Protein 3BUS (pdb70)

Secondary structure (DSSP, 8-state):
--GGG--------SS----HHHHHHHHHH---SS---TT-EEEEES-TTSHHHHHHHHHS--EEEEEES-HHHHHHHHHHHHHTT-TTTEEEEE------SPTT-EEEEEEES-TT---HHHHHH--TTEEEEEEEEEEEEEESS---HHHHHHHHHHHHHHT------HHHHHHHHHHTT-EEEEEEE-HHHHTTHHHHHHHHHHHTHHHHTT--HHHHH--HHHHHHHT-TTEEEEEEEEE--/----------HHHHHHHHHH--TTS---TT-EEEEES-TTSHHHHHHHHHSS-EEEEEES-HHHHHHHHHHHHHTT-TTT-EEEE------S-SS-EEEEEEES-TT---HHHHHH---SEEEEEEEEEEEEEE-S---THHHHHHHHHHHHHT------HHHHHHHHHTTT-EEEEEEE-HHHHTTHHHHHHHHHHHTHHHHTT--HHHHH--HHHHHHTT-TTEEEEEEEEE--

B-factor: mean 59.52, std 7.06, range [39.25, 87.48]

CATH classification: 3.40.50.150

Sequence (481 aa):
IWGENLHFGYWEDAGADVSVDDATDRLTDEIALLDVRSGDRVLDVGCGIGKPAVRLATARDVRVTGISISRPQVNQANARATAAGLANRVTFSYADADLPFEDASFDAVWALESLHHPDRGRALREARVLRPGGTVAIADFVLLAPVEGAKKEAVDAFRAGGGVLSLGGIDEYESDVRQAELVVTSTVDISAQARPSLVKTAEAFENARSQVEPFGAEGLDRIATFRGLAEVPEAGYVLIGARKPENLHFGYWESVDDATDRLTDEIALLDVRSGDRVLDVGCGIGKPAVRLATARDVRVTGISISRPQVNQANARATAAGLANRVTFSYADADLPFEDASFDAVWALESLHHPDRGRALREARVLRPGGTVAIADFVLLAPVEGAKKEAVDAFRAGGGVLSLGGIDEYESDVRQAELVVTSTVDISAQARPSLVKTAEAFENARSQVEPFGAEGLDRIATFRGLAEVPEAGYVLIGARKP

Foldseek 3Di:
DCALPFQFFFADDPDDPDALVRRNVVRLVVLVLFPDAAEFEEEEECCFLPPSVVSNVVPHHYAYEYEEQDDVSQVNNQVVCVVVVNNVGYHYDYDDLVDPDDFQAGLEYEYRADQLQADNLSSLLNLRRHHAFHKYKYKHKAQQDDDDDLLVVLVVLVCVVNNRNDHYHPVVVQVSNVSSVKAWDDKDWSFVRRLVSLLSSLVVCVVCVVPCCVCPDVSNVSSVSSVSNSPNSSITMMMTMIGHD/DPFQWFFACLLVVRSLVVLVCLVLFPDAAAFEEEEEAQFLNVSVVSNVVVHNYAYEYEHQDPVSQVSNLCVCVVVVNNVRYHYDYDDLPPPAAFQAGQEYEYEAHLQQADSLSSLLNPRNHHAFHKYKYKHKAQADDDDDLRVVLVVLVCVLPVRHDYYHPVVVLVSNVVNQKFWDDKDWRFVGGLCSLVSVLVVCVVCVVVCCVCPPVSSVSNVSSVSSSPDPSITMMMIMIHHD

Structure (mmCIF, N/CA/C/O backbone):
data_3BUS
#
_entry.id   3BUS
#
_cell.length_a   119.153
_cell.length_b   119.153
_cell.length_c   84.412
_cell.angle_alpha   90.00
_cell.angle_beta   90.00
_cell.angle_gamma   90.00
#
_symmetry.space_group_name_H-M   'P 41 21 2'
#
loop_
_entity.id
_entity.type
_entity.pdbx_description
1 polymer Methyltransferase
2 non-polymer S-ADENOSYL-L-HOMOCYSTEINE
3 water water
#
loop_
_atom_site.group_PDB
_atom_site.id
_atom_site.type_symbol
_atom_site.label_atom_id
_atom_site.label_alt_id
_atom_site.label_comp_id
_atom_site.label_asym_id
_atom_site.label_entity_id
_atom_site.label_seq_id
_atom_site.pdbx_PDB_ins_code
_atom_site.Cartn_x
_atom_site.Cartn_y
_atom_site.Cartn_z
_atom_site.occupancy
_atom_site.B_iso_or_equiv
_atom_site.auth_seq_id
_atom_site.auth_comp_id
_atom_site.auth_asym_id
_atom_site.auth_atom_id
_atom_site.pdbx_PDB_model_num
ATOM 1 N N . ILE A 1 23 ? 18.362 30.100 40.714 1.00 75.84 23 ILE A N 1
ATOM 2 C CA . ILE A 1 23 ? 17.148 30.711 41.356 1.00 76.05 23 ILE A CA 1
ATOM 3 C C . ILE A 1 23 ? 16.910 32.171 40.941 1.00 75.66 23 ILE A C 1
ATOM 4 O O . ILE A 1 23 ? 15.813 32.691 41.123 1.00 76.09 23 ILE A O 1
ATOM 9 N N . TRP A 1 24 ? 17.913 32.832 40.373 1.00 75.15 24 TRP A N 1
ATOM 10 C CA . TRP A 1 24 ? 17.703 34.202 39.877 1.00 74.51 24 TRP A CA 1
ATOM 11 C C . TRP A 1 24 ? 17.439 34.172 38.365 1.00 73.86 24 TRP A C 1
ATOM 12 O O . TRP A 1 24 ? 17.346 35.215 37.714 1.00 73.43 24 TRP A O 1
ATOM 23 N N . GLY A 1 25 ? 17.298 32.957 37.830 1.00 73.18 25 GLY A N 1
ATOM 24 C CA . GLY A 1 25 ? 17.079 32.740 36.401 1.00 72.36 25 GLY A CA 1
ATOM 25 C C . GLY A 1 25 ? 15.722 33.232 35.951 1.00 71.62 25 GLY A C 1
ATOM 26 O O . GLY A 1 25 ? 15.590 34.342 35.427 1.00 71.60 25 GLY A O 1
ATOM 27 N N . GLU A 1 26 ? 14.709 32.401 36.169 1.00 70.97 26 GLU A N 1
ATOM 28 C CA . GLU A 1 26 ? 13.322 32.776 35.899 1.00 69.94 26 GLU A CA 1
ATOM 29 C C . GLU A 1 26 ? 12.779 33.763 36.968 1.00 68.55 26 GLU A C 1
ATOM 30 O O . GLU A 1 26 ? 11.693 33.572 37.526 1.00 68.58 26 GLU A O 1
ATOM 36 N N . ASN A 1 27 ? 13.538 34.824 37.241 1.00 66.56 27 ASN A N 1
ATOM 37 C CA . ASN A 1 27 ? 13.100 35.852 38.194 1.00 64.61 27 ASN A CA 1
ATOM 38 C C . ASN A 1 27 ? 13.417 37.284 37.775 1.00 63.12 27 ASN A C 1
ATOM 39 O O . ASN A 1 27 ? 12.783 38.227 38.237 1.00 62.75 27 ASN A O 1
ATOM 44 N N . LEU A 1 28 ? 14.410 37.422 36.904 1.00 61.40 28 LEU A N 1
ATOM 45 C CA . LEU A 1 28 ? 14.751 38.680 36.274 1.00 59.61 28 LEU A CA 1
ATOM 46 C C . LEU A 1 28 ? 14.449 38.575 34.786 1.00 58.61 28 LEU A C 1
ATOM 47 O O . LEU A 1 28 ? 14.896 37.650 34.112 1.00 58.30 28 LEU A O 1
ATOM 52 N N . HIS A 1 29 ? 13.665 39.526 34.295 1.00 57.63 29 HIS A N 1
ATOM 53 C CA . HIS A 1 29 ? 13.396 39.687 32.871 1.00 56.60 29 HIS A CA 1
ATOM 54 C C . HIS A 1 29 ? 13.745 41.113 32.557 1.00 55.03 29 HIS A C 1
ATOM 55 O O . HIS A 1 29 ? 13.116 42.022 33.083 1.00 55.25 29 HIS A O 1
ATOM 62 N N . PHE A 1 30 ? 14.762 41.312 31.729 1.00 53.31 30 PHE A N 1
ATOM 63 C CA . PHE A 1 30 ? 15.184 42.656 31.363 1.00 51.88 30 PHE A CA 1
ATOM 64 C C . PHE A 1 30 ? 14.084 43.386 30.599 1.00 51.45 30 PHE A C 1
ATOM 65 O O . PHE A 1 30 ? 13.245 42.764 29.970 1.00 51.30 30 PHE A O 1
ATOM 73 N N . GLY A 1 31 ? 14.067 44.706 30.679 1.00 51.31 31 GLY A N 1
ATOM 74 C CA . GLY A 1 31 ? 13.124 45.476 29.886 1.00 51.08 31 GLY A CA 1
ATOM 75 C C . GLY A 1 31 ? 13.788 46.582 29.099 1.00 51.00 31 GLY A C 1
ATOM 76 O O . GLY A 1 31 ? 14.977 46.846 29.263 1.00 50.32 31 GLY A O 1
ATOM 77 N N . TYR A 1 32 ? 12.994 47.235 28.254 1.00 51.70 32 TYR A N 1
ATOM 78 C CA . TYR A 1 32 ? 13.440 48.369 27.450 1.00 52.03 32 TYR A CA 1
ATOM 79 C C . TYR A 1 32 ? 12.969 49.644 28.110 1.00 52.51 32 TYR A C 1
ATOM 80 O O . TYR A 1 32 ? 11.774 49.873 28.213 1.00 52.31 32 TYR A O 1
ATOM 89 N N . TRP A 1 33 ? 13.910 50.470 28.559 1.00 53.69 33 TRP A N 1
ATOM 90 C CA . TRP A 1 33 ? 13.595 51.745 29.233 1.00 55.14 33 TRP A CA 1
ATOM 91 C C . TRP A 1 33 ? 14.167 52.912 28.426 1.00 56.61 33 TRP A C 1
ATOM 92 O O . TRP A 1 33 ? 15.308 52.840 27.970 1.00 57.18 33 TRP A O 1
ATOM 103 N N . GLU A 1 34 ? 13.396 53.983 28.255 1.00 57.99 34 GLU A N 1
ATOM 104 C CA . GLU A 1 34 ? 13.782 55.027 27.308 1.00 59.55 34 GLU A CA 1
ATOM 105 C C . GLU A 1 34 ? 13.848 56.418 27.912 1.00 60.36 34 GLU A C 1
ATOM 106 O O . GLU A 1 34 ? 14.657 57.250 27.490 1.00 60.64 34 GLU A O 1
ATOM 112 N N . ASP A 1 35 ? 13.007 56.666 28.907 1.00 61.34 35 ASP A N 1
ATOM 113 C CA . ASP A 1 35 ? 12.797 58.023 29.391 1.00 62.33 35 ASP A CA 1
ATOM 114 C C . ASP A 1 35 ? 13.907 58.601 30.266 1.00 62.71 35 ASP A C 1
ATOM 115 O O . ASP A 1 35 ? 14.311 59.755 30.067 1.00 62.72 35 ASP A O 1
ATOM 120 N N . ALA A 1 36 ? 14.395 57.793 31.214 1.00 63.05 36 ALA A N 1
ATOM 121 C CA . ALA A 1 36 ? 15.140 58.282 32.397 1.00 63.21 36 ALA A CA 1
ATOM 122 C C . ALA A 1 36 ? 14.219 59.010 33.392 1.00 63.22 36 ALA A C 1
ATOM 123 O O . ALA A 1 36 ? 14.636 59.331 34.509 1.00 63.29 36 ALA A O 1
ATOM 125 N N . GLY A 1 37 ? 12.969 59.245 32.984 1.00 63.26 37 GLY A N 1
ATOM 126 C CA . GLY A 1 37 ? 12.015 60.052 33.758 1.00 63.20 37 GLY A CA 1
ATOM 127 C C . GLY A 1 37 ? 10.541 59.851 33.422 1.00 62.96 37 GLY A C 1
ATOM 128 O O . GLY A 1 37 ? 9.810 60.827 33.214 1.00 62.76 37 GLY A O 1
ATOM 129 N N . ALA A 1 38 ? 10.116 58.584 33.353 1.00 62.63 38 ALA A N 1
ATOM 130 C CA . ALA A 1 38 ? 8.692 58.218 33.324 1.00 62.20 38 ALA A CA 1
ATOM 131 C C . ALA A 1 38 ? 8.442 56.996 34.205 1.00 61.81 38 ALA A C 1
ATOM 132 O O . ALA A 1 38 ? 9.116 55.964 34.070 1.00 61.87 38 ALA A O 1
ATOM 134 N N . ASP A 1 39 ? 7.471 57.127 35.107 1.00 61.12 39 ASP A N 1
ATOM 135 C CA . ASP A 1 39 ? 7.112 56.050 36.022 1.00 60.55 39 ASP A CA 1
ATOM 136 C C . ASP A 1 39 ? 6.310 54.949 35.336 1.00 60.17 39 ASP A C 1
ATOM 137 O O . ASP A 1 39 ? 5.085 54.869 35.479 1.00 60.25 39 ASP A O 1
ATOM 142 N N . VAL A 1 40 ? 7.020 54.111 34.585 1.00 59.54 40 VAL A N 1
ATOM 143 C CA . VAL A 1 40 ? 6.432 52.922 33.967 1.00 59.04 40 VAL A CA 1
ATOM 144 C C . VAL A 1 40 ? 6.811 51.673 34.777 1.00 58.32 40 VAL A C 1
ATOM 145 O O . VAL A 1 40 ? 7.877 51.629 35.397 1.00 58.03 40 VAL A O 1
ATOM 149 N N . SER A 1 41 ? 5.923 50.680 34.797 1.00 57.55 41 SER A N 1
ATOM 150 C CA . SER A 1 41 ? 6.126 49.496 35.631 1.00 56.90 41 SER A CA 1
ATOM 151 C C . SER A 1 41 ? 7.195 48.576 35.051 1.00 56.64 41 SER A C 1
ATOM 152 O O . SER A 1 41 ? 7.619 48.748 33.912 1.00 56.81 41 SER A O 1
ATOM 155 N N . VAL A 1 42 ? 7.635 47.606 35.848 1.00 56.26 42 VAL A N 1
ATOM 156 C CA . VAL A 1 42 ? 8.598 46.603 35.395 1.00 55.68 42 VAL A CA 1
ATOM 157 C C . VAL A 1 42 ? 7.967 45.740 34.299 1.00 55.55 42 VAL A C 1
ATOM 158 O O . VAL A 1 42 ? 8.654 45.247 33.404 1.00 55.75 42 VAL A O 1
ATOM 162 N N . ASP A 1 43 ? 6.646 45.615 34.360 1.00 55.30 43 ASP A N 1
ATOM 163 C CA . ASP A 1 43 ? 5.879 44.848 33.392 1.00 55.22 43 ASP A CA 1
ATOM 164 C C . ASP A 1 43 ? 5.711 45.613 32.081 1.00 55.24 43 ASP A C 1
ATOM 165 O O . ASP A 1 43 ? 5.647 45.008 30.999 1.00 55.15 43 ASP A O 1
ATOM 170 N N . ASP A 1 44 ? 5.665 46.942 32.194 1.00 55.12 44 ASP A N 1
ATOM 171 C CA . ASP A 1 44 ? 5.659 47.833 31.040 1.00 55.09 44 ASP A CA 1
ATOM 172 C C . ASP A 1 44 ? 6.953 47.722 30.238 1.00 54.91 44 ASP A C 1
ATOM 173 O O . ASP A 1 44 ? 6.908 47.554 29.020 1.00 55.33 44 ASP A O 1
ATOM 178 N N . ALA A 1 45 ? 8.099 47.800 30.916 1.00 54.36 45 ALA A N 1
ATOM 179 C CA . ALA A 1 45 ? 9.397 47.744 30.241 1.00 54.02 45 ALA A CA 1
ATOM 180 C C . ALA A 1 45 ? 9.693 46.387 29.610 1.00 54.19 45 ALA A C 1
ATOM 181 O O . ALA A 1 45 ? 10.320 46.319 28.543 1.00 53.84 45 ALA A O 1
ATOM 183 N N . THR A 1 46 ? 9.259 45.317 30.277 1.00 54.30 46 THR A N 1
ATOM 184 C CA . THR A 1 46 ? 9.412 43.968 29.740 1.00 54.81 46 THR A CA 1
ATOM 185 C C . THR A 1 46 ? 8.587 43.805 28.449 1.00 54.96 46 THR A C 1
ATOM 186 O O . THR A 1 46 ? 9.071 43.218 27.484 1.00 54.73 46 THR A O 1
ATOM 190 N N . ASP A 1 47 ? 7.359 44.329 28.442 1.00 55.35 47 ASP A N 1
ATOM 191 C CA . ASP A 1 47 ? 6.488 44.250 27.260 1.00 55.95 47 ASP A CA 1
ATOM 192 C C . ASP A 1 47 ? 7.066 45.023 26.062 1.00 56.35 47 ASP A C 1
ATOM 193 O O . ASP A 1 47 ? 6.996 44.574 24.907 1.00 56.99 47 ASP A O 1
ATOM 198 N N . ARG A 1 48 ? 7.638 46.186 26.335 1.00 56.07 48 ARG A N 1
ATOM 199 C CA . ARG A 1 48 ? 8.269 46.956 25.285 1.00 56.14 48 ARG A CA 1
ATOM 200 C C . ARG A 1 48 ? 9.405 46.167 24.614 1.00 55.96 48 ARG A C 1
ATOM 201 O O . ARG A 1 48 ? 9.550 46.204 23.386 1.00 56.11 48 ARG A O 1
ATOM 209 N N . LEU A 1 49 ? 10.201 45.458 25.419 1.00 55.29 49 LEU A N 1
ATOM 210 C CA . LEU A 1 49 ? 11.343 44.731 24.902 1.00 54.96 49 LEU A CA 1
ATOM 211 C C . LEU A 1 49 ? 10.850 43.651 23.964 1.00 54.91 49 LEU A C 1
ATOM 212 O O . LEU A 1 49 ? 11.361 43.513 22.842 1.00 54.82 49 LEU A O 1
ATOM 217 N N . THR A 1 50 ? 9.845 42.910 24.437 1.00 54.39 50 THR A N 1
ATOM 218 C CA . THR A 1 50 ? 9.131 41.916 23.645 1.00 53.89 50 THR A CA 1
ATOM 219 C C . THR A 1 50 ? 8.666 42.529 22.317 1.00 53.75 50 THR A C 1
ATOM 220 O O . THR A 1 50 ? 8.921 41.957 21.265 1.00 53.66 50 THR A O 1
ATOM 224 N N . ASP A 1 51 ? 8.033 43.701 22.371 1.00 53.60 51 ASP A N 1
ATOM 225 C CA . ASP A 1 51 ? 7.663 44.455 21.158 1.00 53.88 51 ASP A CA 1
ATOM 226 C C . ASP A 1 51 ? 8.806 44.702 20.145 1.00 53.90 51 ASP A C 1
ATOM 227 O O . ASP A 1 51 ? 8.587 44.618 18.939 1.00 53.46 51 ASP A O 1
ATOM 232 N N . GLU A 1 52 ? 10.010 45.020 20.622 1.00 54.24 52 GLU A N 1
ATOM 233 C CA . GLU A 1 52 ? 11.178 45.083 19.724 1.00 54.45 52 GLU A CA 1
ATOM 234 C C . GLU A 1 52 ? 11.487 43.708 19.090 1.00 54.37 52 GLU A C 1
ATOM 235 O O . GLU A 1 52 ? 11.847 43.626 17.901 1.00 55.28 52 GLU A O 1
ATOM 249 N N . ILE A 1 54 ? 9.284 41.391 18.449 1.00 52.34 54 ILE A N 1
ATOM 250 C CA . ILE A 1 54 ? 8.185 41.070 17.520 1.00 51.94 54 ILE A CA 1
ATOM 251 C C . ILE A 1 54 ? 8.469 41.724 16.177 1.00 52.35 54 ILE A C 1
ATOM 252 O O . ILE A 1 54 ? 8.340 41.095 15.121 1.00 52.43 54 ILE A O 1
ATOM 257 N N . ALA A 1 55 ? 8.906 42.976 16.241 1.00 52.67 55 ALA A N 1
ATOM 258 C CA . ALA A 1 55 ? 9.293 43.739 15.068 1.00 53.00 55 ALA A CA 1
ATOM 259 C C . ALA A 1 55 ? 10.531 43.157 14.384 1.00 53.45 55 ALA A C 1
ATOM 260 O O . ALA A 1 55 ? 10.719 43.338 13.187 1.00 53.22 55 ALA A O 1
ATOM 262 N N . LEU A 1 56 ? 11.379 42.470 15.143 1.00 54.00 56 LEU A N 1
ATOM 263 C CA . LEU A 1 56 ? 12.675 42.067 14.607 1.00 54.25 56 LEU A CA 1
ATOM 264 C C . LEU A 1 56 ? 12.608 40.717 13.898 1.00 54.51 56 LEU A C 1
ATOM 265 O O . LEU A 1 56 ? 13.297 40.528 12.885 1.00 54.62 56 LEU A O 1
ATOM 270 N N . LEU A 1 57 ? 11.787 39.791 14.423 1.00 55.00 57 LEU A N 1
ATOM 271 C CA . LEU A 1 57 ? 11.194 38.710 13.601 1.00 55.12 57 LEU A CA 1
ATOM 272 C C . LEU A 1 57 ? 10.460 39.448 12.501 1.00 55.86 57 LEU A C 1
ATOM 273 O O . LEU A 1 57 ? 10.172 40.648 12.651 1.00 56.76 57 LEU A O 1
ATOM 278 N N . ASP A 1 58 ? 10.160 38.802 11.387 1.00 55.68 58 ASP A N 1
ATOM 279 C CA . ASP A 1 58 ? 9.506 39.571 10.328 1.00 55.76 58 ASP A CA 1
ATOM 280 C C . ASP A 1 58 ? 8.354 38.776 9.764 1.00 55.42 58 ASP A C 1
ATOM 281 O O . ASP A 1 58 ? 8.375 38.309 8.623 1.00 55.54 58 ASP A O 1
ATOM 286 N N . VAL A 1 59 ? 7.324 38.673 10.583 1.00 54.88 59 VAL A N 1
ATOM 287 C CA . VAL A 1 59 ? 6.375 37.593 10.466 1.00 54.38 59 VAL A CA 1
ATOM 288 C C . VAL A 1 59 ? 4.985 38.034 9.932 1.00 54.17 59 VAL A C 1
ATOM 289 O O . VAL A 1 59 ? 4.512 39.153 10.201 1.00 53.90 59 VAL A O 1
ATOM 293 N N . ARG A 1 60 ? 4.345 37.166 9.148 1.00 53.80 60 ARG A N 1
ATOM 294 C CA . ARG A 1 60 ? 3.031 37.504 8.589 1.00 53.44 60 ARG A CA 1
ATOM 295 C C . ARG A 1 60 ? 1.969 36.407 8.745 1.00 53.15 60 ARG A C 1
ATOM 296 O O . ARG A 1 60 ? 2.294 35.241 8.985 1.00 53.06 60 ARG A O 1
ATOM 304 N N . SER A 1 61 ? 0.707 36.815 8.605 1.00 52.72 61 SER A N 1
ATOM 305 C CA . SER A 1 61 ? -0.457 35.952 8.790 1.00 52.55 61 SER A CA 1
ATOM 306 C C . SER A 1 61 ? -0.217 34.544 8.250 1.00 52.53 61 SER A C 1
ATOM 307 O O . SER A 1 61 ? -0.025 34.359 7.043 1.00 52.56 61 SER A O 1
ATOM 310 N N . GLY A 1 62 ? -0.190 33.567 9.158 1.00 52.29 62 GLY A N 1
ATOM 311 C CA . GLY A 1 62 ? -0.084 32.157 8.783 1.00 51.97 62 GLY A CA 1
ATOM 312 C C . GLY A 1 62 ? 1.252 31.469 9.007 1.00 51.85 62 GLY A C 1
ATOM 313 O O . GLY A 1 62 ? 1.372 30.272 8.760 1.00 51.90 62 GLY A O 1
ATOM 314 N N . ASP A 1 63 ? 2.256 32.207 9.473 1.00 51.90 63 ASP A N 1
ATOM 315 C CA . ASP A 1 63 ? 3.584 31.626 9.727 1.00 52.20 63 ASP A CA 1
ATOM 316 C C . ASP A 1 63 ? 3.636 30.752 10.995 1.00 52.34 63 ASP A C 1
ATOM 317 O O . ASP A 1 63 ? 2.737 30.794 11.835 1.00 52.58 63 ASP A O 1
ATOM 322 N N . ARG A 1 64 ? 4.695 29.956 11.122 1.00 52.26 64 ARG A N 1
ATOM 323 C CA . ARG A 1 64 ? 4.910 29.138 12.312 1.00 52.11 64 ARG A CA 1
ATOM 324 C C . ARG A 1 64 ? 6.169 29.627 13.003 1.00 51.62 64 ARG A C 1
ATOM 325 O O . ARG A 1 64 ? 7.171 29.894 12.336 1.00 52.20 64 ARG A O 1
ATOM 333 N N . VAL A 1 65 ? 6.117 29.758 14.328 1.00 50.69 65 VAL A N 1
ATOM 334 C CA . VAL A 1 65 ? 7.241 30.277 15.104 1.00 49.85 65 VAL A CA 1
ATOM 335 C C . VAL A 1 65 ? 7.671 29.334 16.241 1.00 49.92 65 VAL A C 1
ATOM 336 O O . VAL A 1 65 ? 6.846 28.911 17.064 1.00 50.24 65 VAL A O 1
ATOM 340 N N . LEU A 1 66 ? 8.965 29.018 16.281 1.00 49.28 66 LEU A N 1
ATOM 341 C CA . LEU A 1 66 ? 9.584 28.331 17.409 1.00 48.12 66 LEU A CA 1
ATOM 342 C C . LEU A 1 66 ? 10.173 29.357 18.383 1.00 48.13 66 LEU A C 1
ATOM 343 O O . LEU A 1 66 ? 10.820 30.321 17.973 1.00 47.73 66 LEU A O 1
ATOM 348 N N . ASP A 1 67 ? 9.925 29.130 19.673 1.00 48.32 67 ASP A N 1
ATOM 349 C CA . ASP A 1 67 ? 10.378 29.985 20.769 1.00 48.23 67 ASP A CA 1
ATOM 350 C C . ASP A 1 67 ? 11.185 29.104 21.699 1.00 48.09 67 ASP A C 1
ATOM 351 O O . ASP A 1 67 ? 10.663 28.155 22.251 1.00 48.62 67 ASP A O 1
ATOM 356 N N . VAL A 1 68 ? 12.467 29.402 21.851 1.00 48.08 68 VAL A N 1
ATOM 357 C CA . VAL A 1 68 ? 13.391 28.507 22.555 1.00 47.78 68 VAL A CA 1
ATOM 358 C C . VAL A 1 68 ? 13.666 29.078 23.947 1.00 48.05 68 VAL A C 1
ATOM 359 O O . VAL A 1 68 ? 14.183 30.188 24.071 1.00 48.25 68 VAL A O 1
ATOM 363 N N . GLY A 1 69 ? 13.319 28.328 24.990 1.00 48.10 69 GLY A N 1
ATOM 364 C CA . GLY A 1 69 ? 13.330 28.872 26.343 1.00 48.31 69 GLY A CA 1
ATOM 365 C C . GLY A 1 69 ? 12.145 29.806 26.583 1.00 48.80 69 GLY A C 1
ATOM 366 O O . GLY A 1 69 ? 12.322 31.006 26.891 1.00 48.06 69 GLY A O 1
ATOM 367 N N . CYS A 1 70 ? 10.941 29.232 26.448 1.00 48.81 70 CYS A N 1
ATOM 368 C CA . CYS A 1 70 ? 9.646 29.910 26.642 1.00 48.83 70 CYS A CA 1
ATOM 369 C C . CYS A 1 70 ? 9.344 30.421 28.075 1.00 49.11 70 CYS A C 1
ATOM 370 O O . CYS A 1 70 ? 8.433 31.243 28.266 1.00 49.22 70 CYS A O 1
ATOM 373 N N . GLY A 1 71 ? 10.078 29.934 29.073 1.00 48.93 71 GLY A N 1
ATOM 374 C CA . GLY A 1 71 ? 9.805 30.323 30.454 1.00 48.96 71 GLY A CA 1
ATOM 375 C C . GLY A 1 71 ? 8.393 29.927 30.845 1.00 48.63 71 GLY A C 1
ATOM 376 O O . GLY A 1 71 ? 8.007 28.787 30.629 1.00 48.75 71 GLY A O 1
ATOM 377 N N . ILE A 1 72 ? 7.623 30.865 31.400 1.00 48.55 72 ILE A N 1
ATOM 378 C CA . ILE A 1 72 ? 6.216 30.602 31.759 1.00 48.42 72 ILE A CA 1
ATOM 379 C C . ILE A 1 72 ? 5.194 31.111 30.725 1.00 49.14 72 ILE A C 1
ATOM 380 O O . ILE A 1 72 ? 3.983 31.077 30.983 1.00 49.19 72 ILE A O 1
ATOM 385 N N . GLY A 1 73 ? 5.685 31.585 29.575 1.00 49.71 73 GLY A N 1
ATOM 386 C CA . GLY A 1 73 ? 4.853 31.763 28.380 1.00 50.40 73 GLY A CA 1
ATOM 387 C C . GLY A 1 73 ? 4.411 33.169 28.010 1.00 51.16 73 GLY A C 1
ATOM 388 O O . GLY A 1 73 ? 3.739 33.366 26.993 1.00 51.20 73 GLY A O 1
ATOM 389 N N . LYS A 1 74 ? 4.790 34.158 28.812 1.00 51.78 74 LYS A N 1
ATOM 390 C CA . LYS A 1 74 ? 4.312 35.530 28.590 1.00 52.35 74 LYS A CA 1
ATOM 391 C C . LYS A 1 74 ? 4.682 36.084 27.200 1.00 52.12 74 LYS A C 1
ATOM 392 O O . LYS A 1 74 ? 3.798 36.550 26.469 1.00 52.72 74 LYS A O 1
ATOM 398 N N . PRO A 1 75 ? 5.979 36.067 26.841 1.00 51.93 75 PRO A N 1
ATOM 399 C CA . PRO A 1 75 ? 6.404 36.556 25.520 1.00 52.05 75 PRO A CA 1
ATOM 400 C C . PRO A 1 75 ? 5.700 35.914 24.327 1.00 52.12 75 PRO A C 1
ATOM 401 O O . PRO A 1 75 ? 5.379 36.609 23.365 1.00 52.40 75 PRO A O 1
ATOM 405 N N . ALA A 1 76 ? 5.444 34.611 24.408 1.00 52.22 76 ALA A N 1
ATOM 406 C CA . ALA A 1 76 ? 4.783 33.859 23.339 1.00 52.05 76 ALA A CA 1
ATOM 407 C C . ALA A 1 76 ? 3.292 34.207 23.216 1.00 52.05 76 ALA A C 1
ATOM 408 O O . ALA A 1 76 ? 2.739 34.250 22.109 1.00 52.21 76 ALA A O 1
ATOM 410 N N . VAL A 1 77 ? 2.643 34.455 24.348 1.00 51.66 77 VAL A N 1
ATOM 411 C CA . VAL A 1 77 ? 1.257 34.905 24.324 1.00 51.74 77 VAL A CA 1
ATOM 412 C C . VAL A 1 77 ? 1.156 36.323 23.741 1.00 51.69 77 VAL A C 1
ATOM 413 O O . VAL A 1 77 ? 0.203 36.626 23.016 1.00 51.84 77 VAL A O 1
ATOM 417 N N . ARG A 1 78 ? 2.135 37.182 24.042 1.00 51.47 78 ARG A N 1
ATOM 418 C CA . ARG A 1 78 ? 2.129 38.539 23.497 1.00 51.25 78 ARG A CA 1
ATOM 419 C C . ARG A 1 78 ? 2.310 38.526 21.977 1.00 51.41 78 ARG A C 1
ATOM 420 O O . ARG A 1 78 ? 1.706 39.339 21.267 1.00 51.51 78 ARG A O 1
ATOM 428 N N . LEU A 1 79 ? 3.129 37.596 21.486 1.00 51.21 79 LEU A N 1
ATOM 429 C CA . LEU A 1 79 ? 3.370 37.462 20.056 1.00 50.89 79 LEU A CA 1
ATOM 430 C C . LEU A 1 79 ? 2.076 37.037 19.369 1.00 50.93 79 LEU A C 1
ATOM 431 O O . LEU A 1 79 ? 1.731 37.532 18.288 1.00 51.09 79 LEU A O 1
ATOM 436 N N . ALA A 1 80 ? 1.350 36.138 20.019 1.00 50.54 80 ALA A N 1
ATOM 437 C CA . ALA A 1 80 ? 0.131 35.591 19.450 1.00 50.26 80 ALA A CA 1
ATOM 438 C C . ALA A 1 80 ? -1.011 36.611 19.453 1.00 50.21 80 ALA A C 1
ATOM 439 O O . ALA A 1 80 ? -1.914 36.557 18.605 1.00 50.29 80 ALA A O 1
ATOM 441 N N . THR A 1 81 ? -0.963 37.536 20.412 1.00 49.82 81 THR A N 1
ATOM 442 C CA . THR A 1 81 ? -1.950 38.607 20.522 1.00 49.35 81 THR A CA 1
ATOM 443 C C . THR A 1 81 ? -1.701 39.675 19.456 1.00 49.32 81 THR A C 1
ATOM 444 O O . THR A 1 81 ? -2.578 40.479 19.160 1.00 49.84 81 THR A O 1
ATOM 448 N N . ALA A 1 82 ? -0.506 39.666 18.874 1.00 49.11 82 ALA A N 1
ATOM 449 C CA . ALA A 1 82 ? -0.061 40.717 17.973 1.00 48.91 82 ALA A CA 1
ATOM 450 C C . ALA A 1 82 ? -0.110 40.275 16.503 1.00 49.05 82 ALA A C 1
ATOM 451 O O . ALA A 1 82 ? -0.538 41.037 15.638 1.00 48.82 82 ALA A O 1
ATOM 453 N N . ARG A 1 83 ? 0.322 39.038 16.240 1.00 49.28 83 ARG A N 1
ATOM 454 C CA . ARG A 1 83 ? 0.333 38.459 14.897 1.00 48.97 83 ARG A CA 1
ATOM 455 C C . ARG A 1 83 ? -0.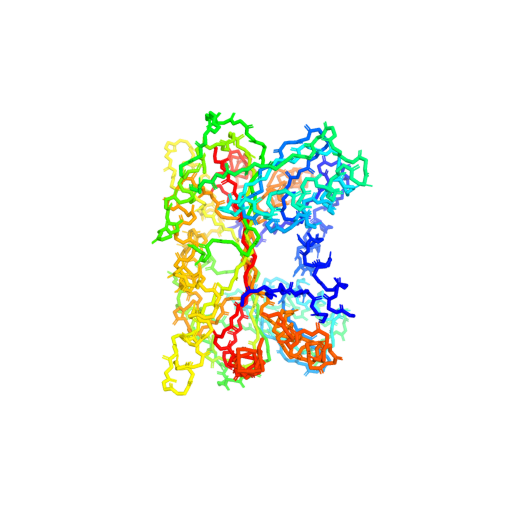410 37.140 14.885 1.00 49.08 83 ARG A C 1
ATOM 456 O O . ARG A 1 83 ? -0.522 36.466 15.918 1.00 49.01 83 ARG A O 1
ATOM 464 N N . ASP A 1 84 ? -0.909 36.776 13.708 1.00 49.30 84 ASP A N 1
ATOM 465 C CA . ASP A 1 84 ? -1.698 35.559 13.527 1.00 49.71 84 ASP A CA 1
ATOM 466 C C . ASP A 1 84 ? -0.792 34.420 13.074 1.00 49.75 84 ASP A C 1
ATOM 467 O O . ASP A 1 84 ? -0.730 34.090 11.883 1.00 49.98 84 ASP A O 1
ATOM 472 N N . VAL A 1 85 ? -0.086 33.832 14.036 1.00 49.85 85 VAL A N 1
ATOM 473 C CA . VAL A 1 85 ? 0.868 32.765 13.760 1.00 50.07 85 VAL A CA 1
ATOM 474 C C . VAL A 1 85 ? 0.687 31.588 14.706 1.00 50.55 85 VAL A C 1
ATOM 475 O O . VAL A 1 85 ? -0.056 31.688 15.673 1.00 50.72 85 VAL A O 1
ATOM 479 N N . ARG A 1 86 ? 1.359 30.477 14.417 1.00 51.18 86 ARG A N 1
ATOM 480 C CA . ARG A 1 86 ? 1.422 29.344 15.335 1.00 51.97 86 ARG A CA 1
ATOM 481 C C . ARG A 1 86 ? 2.731 29.419 16.105 1.00 52.22 86 ARG A C 1
ATOM 482 O O . ARG A 1 86 ? 3.804 29.434 15.506 1.00 52.75 86 ARG A O 1
ATOM 490 N N . VAL A 1 87 ? 2.641 29.482 17.428 1.00 52.42 87 VAL A N 1
ATOM 491 C CA . VAL A 1 87 ? 3.820 29.425 18.278 1.00 52.78 87 VAL A CA 1
ATOM 492 C C . VAL A 1 87 ? 3.903 28.020 18.881 1.00 53.15 87 VAL A C 1
ATOM 493 O O . VAL A 1 87 ? 2.885 27.470 19.304 1.00 53.33 87 VAL A O 1
ATOM 497 N N . THR A 1 88 ? 5.096 27.423 18.879 1.00 53.48 88 THR A N 1
ATOM 498 C CA . THR A 1 88 ? 5.402 26.323 19.805 1.00 53.64 88 THR A CA 1
ATOM 499 C C . THR A 1 88 ? 6.610 26.710 20.682 1.00 53.89 88 THR A C 1
ATOM 500 O O . THR A 1 88 ? 7.618 27.248 20.176 1.00 54.13 88 THR A O 1
ATOM 504 N N . GLY A 1 89 ? 6.480 26.491 21.997 1.00 53.60 89 GLY A N 1
ATOM 505 C CA . GLY A 1 89 ? 7.490 26.920 22.965 1.00 53.08 89 GLY A CA 1
ATOM 506 C C . GLY A 1 89 ? 8.178 25.729 23.590 1.00 53.20 89 GLY A C 1
ATOM 507 O O . GLY A 1 89 ? 7.583 24.668 23.730 1.00 53.02 89 GLY A O 1
ATOM 508 N N . ILE A 1 90 ? 9.424 25.928 24.001 1.00 53.48 90 ILE A N 1
ATOM 509 C CA . ILE A 1 90 ? 10.318 24.840 24.395 1.00 53.99 90 ILE A CA 1
ATOM 510 C C . ILE A 1 90 ? 11.095 25.203 25.664 1.00 54.26 90 ILE A C 1
ATOM 511 O O . ILE A 1 90 ? 11.580 26.333 25.784 1.00 54.37 90 ILE A O 1
ATOM 516 N N . SER A 1 91 ? 11.202 24.248 26.594 1.00 54.55 91 SER A N 1
ATOM 517 C CA . SER A 1 91 ? 11.943 24.421 27.853 1.00 55.03 91 SER A CA 1
ATOM 518 C C . SER A 1 91 ? 12.365 23.098 28.522 1.00 55.44 91 SER A C 1
ATOM 519 O O . SER A 1 91 ? 11.810 22.024 28.247 1.00 55.26 91 SER A O 1
ATOM 522 N N . ILE A 1 92 ? 13.353 23.197 29.406 1.00 56.02 92 ILE A N 1
ATOM 523 C CA . ILE A 1 92 ? 13.857 22.047 30.147 1.00 56.86 92 ILE A CA 1
ATOM 524 C C . ILE A 1 92 ? 13.372 22.000 31.605 1.00 57.46 92 ILE A C 1
ATOM 525 O O . ILE A 1 92 ? 13.932 21.273 32.427 1.00 57.07 92 ILE A O 1
ATOM 530 N N . SER A 1 93 ? 12.339 22.783 31.912 1.00 58.38 93 SER A N 1
ATOM 531 C CA . SER A 1 93 ? 11.736 22.803 33.239 1.00 59.13 93 SER A CA 1
ATOM 532 C C . SER A 1 93 ? 10.245 22.454 33.152 1.00 59.67 93 SER A C 1
ATOM 533 O O . SER A 1 93 ? 9.435 23.228 32.635 1.00 59.49 93 SER A O 1
ATOM 536 N N . ARG A 1 94 ? 9.892 21.283 33.678 1.00 60.72 94 ARG A N 1
ATOM 537 C CA . ARG A 1 94 ? 8.524 20.747 33.569 1.00 61.40 94 ARG A CA 1
ATOM 538 C C . ARG A 1 94 ? 7.384 21.624 34.132 1.00 61.69 94 ARG A C 1
ATOM 539 O O . ARG A 1 94 ? 6.417 21.882 33.410 1.00 61.89 94 ARG A O 1
ATOM 547 N N . PRO A 1 95 ? 7.481 22.074 35.408 1.00 61.94 95 PRO A N 1
ATOM 548 C CA . PRO A 1 95 ? 6.528 23.079 35.920 1.00 61.69 95 PRO A CA 1
ATOM 549 C C . PRO A 1 95 ? 6.242 24.229 34.947 1.00 61.50 95 PRO A C 1
ATOM 550 O O . PRO A 1 95 ? 5.073 24.544 34.695 1.00 61.35 95 PRO A O 1
ATOM 554 N N . GLN A 1 96 ? 7.295 24.839 34.403 1.00 61.57 96 GLN A N 1
ATOM 555 C CA . GLN A 1 96 ? 7.154 25.963 33.448 1.00 61.86 96 GLN A CA 1
ATOM 556 C C . GLN A 1 96 ? 6.326 25.640 32.192 1.00 60.85 96 GLN A C 1
ATOM 557 O O . GLN A 1 96 ? 5.544 26.475 31.744 1.00 60.76 96 GLN A O 1
ATOM 563 N N . VAL A 1 97 ? 6.518 24.442 31.631 1.00 59.94 97 VAL A N 1
ATOM 564 C CA . VAL A 1 97 ? 5.740 23.958 30.486 1.00 59.23 97 VAL A CA 1
ATOM 565 C C . VAL A 1 97 ? 4.232 23.882 30.848 1.00 59.22 97 VAL A C 1
ATOM 566 O O . VAL A 1 97 ? 3.373 24.383 30.113 1.00 59.15 97 VAL A O 1
ATOM 570 N N . ASN A 1 98 ? 3.925 23.277 31.994 1.00 58.68 98 ASN A N 1
ATOM 571 C CA . ASN A 1 98 ? 2.564 23.239 32.514 1.00 58.38 98 ASN A CA 1
ATOM 572 C C . ASN A 1 98 ? 1.944 24.622 32.786 1.00 57.86 98 ASN A C 1
ATOM 573 O O . ASN A 1 98 ? 0.780 24.861 32.448 1.00 57.67 98 ASN A O 1
ATOM 578 N N . GLN A 1 99 ? 2.709 25.529 33.388 1.00 57.13 99 GLN A N 1
ATOM 579 C CA . GLN A 1 99 ? 2.233 26.899 33.577 1.00 56.83 99 GLN A CA 1
ATOM 580 C C . GLN A 1 99 ? 1.963 27.599 32.234 1.00 56.51 99 GLN A C 1
ATOM 581 O O . GLN A 1 99 ? 0.914 28.220 32.046 1.00 56.31 99 GLN A O 1
ATOM 587 N N . ALA A 1 100 ? 2.919 27.502 31.313 1.00 55.97 100 ALA A N 1
ATOM 588 C CA . ALA A 1 100 ? 2.778 28.107 29.995 1.00 55.78 100 ALA A CA 1
ATOM 589 C C . ALA A 1 100 ? 1.532 27.599 29.261 1.00 55.65 100 ALA A C 1
ATOM 590 O O . ALA A 1 100 ? 0.784 28.389 28.670 1.00 55.70 100 ALA A O 1
ATOM 592 N N . ASN A 1 101 ? 1.294 26.291 29.320 1.00 55.03 101 ASN A N 1
ATOM 593 C CA . ASN A 1 101 ? 0.117 25.732 28.683 1.00 54.69 101 ASN A CA 1
ATOM 594 C C . ASN A 1 101 ? -1.195 26.188 29.313 1.00 54.70 101 ASN A C 1
ATOM 595 O O . ASN A 1 101 ? -2.168 26.438 28.604 1.00 54.56 101 ASN A O 1
ATOM 600 N N . ALA A 1 102 ? -1.210 26.315 30.638 1.00 54.98 102 ALA A N 1
ATOM 601 C CA . ALA A 1 102 ? -2.389 26.805 31.356 1.00 55.28 102 ALA A CA 1
ATOM 602 C C . ALA A 1 102 ? -2.665 28.263 31.005 1.00 55.69 102 ALA A C 1
ATOM 603 O O . ALA A 1 102 ? -3.815 28.639 30.796 1.00 55.86 102 ALA A O 1
ATOM 605 N N . ARG A 1 103 ? -1.601 29.065 30.928 1.00 56.17 103 ARG A N 1
ATOM 606 C CA . ARG A 1 103 ? -1.687 30.472 30.537 1.00 56.87 103 ARG A CA 1
ATOM 607 C C . ARG A 1 103 ? -2.216 30.624 29.103 1.00 57.07 103 ARG A C 1
ATOM 608 O O . ARG A 1 103 ? -2.982 31.552 28.812 1.00 57.06 103 ARG A O 1
ATOM 616 N N . ALA A 1 104 ? -1.800 29.709 28.225 1.00 57.33 104 ALA A N 1
ATOM 617 C CA . ALA A 1 104 ? -2.294 29.655 26.850 1.00 57.49 104 ALA A CA 1
ATOM 618 C C . ALA A 1 104 ? -3.775 29.300 26.824 1.00 57.80 104 ALA A C 1
ATOM 619 O O . ALA A 1 104 ? -4.572 29.995 26.191 1.00 58.06 104 ALA A O 1
ATOM 621 N N . THR A 1 105 ? -4.140 28.229 27.525 1.00 57.95 105 THR A N 1
ATOM 622 C CA . THR A 1 105 ? -5.519 27.775 27.551 1.00 58.28 105 THR A CA 1
ATOM 623 C C . THR A 1 105 ? -6.397 28.853 28.203 1.00 58.47 105 THR A C 1
ATOM 624 O O . THR A 1 105 ? -7.572 29.006 27.850 1.00 58.61 105 THR A O 1
ATOM 628 N N . ALA A 1 106 ? -5.800 29.619 29.119 1.00 58.49 106 ALA A N 1
ATOM 629 C CA . ALA A 1 106 ? -6.512 30.658 29.869 1.00 58.55 106 ALA A CA 1
ATOM 630 C C . ALA A 1 106 ? -6.834 31.901 29.032 1.00 58.59 106 ALA A C 1
ATOM 631 O O . ALA A 1 106 ? -7.819 32.594 29.284 1.00 58.23 106 ALA A O 1
ATOM 633 N N . ALA A 1 107 ? -5.994 32.182 28.044 1.00 58.81 107 ALA A N 1
ATOM 634 C CA . ALA A 1 107 ? -6.240 33.288 27.134 1.00 59.19 107 ALA A CA 1
ATOM 635 C C . ALA A 1 107 ? -6.954 32.795 25.868 1.00 59.56 107 ALA A C 1
ATOM 636 O O . ALA A 1 107 ? -7.096 33.535 24.892 1.00 59.89 107 ALA A O 1
ATOM 638 N N . GLY A 1 108 ? -7.397 31.538 25.897 1.00 59.89 108 GLY A N 1
ATOM 639 C CA . GLY A 1 108 ? -8.165 30.941 24.804 1.00 60.02 108 GLY A CA 1
ATOM 640 C C . GLY A 1 108 ? -7.392 30.647 23.534 1.00 60.23 108 GLY A C 1
ATOM 641 O O . GLY A 1 108 ? -7.991 30.352 22.503 1.00 60.45 108 GLY A O 1
ATOM 642 N N . LEU A 1 109 ? -6.064 30.712 23.604 1.00 60.53 109 LEU A N 1
ATOM 643 C CA . LEU A 1 109 ? -5.206 30.533 22.421 1.00 60.83 109 LEU A CA 1
ATOM 644 C C . LEU A 1 109 ? -4.669 29.103 22.248 1.00 60.87 109 LEU A C 1
ATOM 645 O O . LEU A 1 109 ? -3.604 28.902 21.647 1.00 61.08 109 LEU A O 1
ATOM 650 N N . ALA A 1 110 ? -5.405 28.121 22.763 1.00 60.85 110 ALA A N 1
ATOM 651 C CA . ALA A 1 110 ? -4.940 26.734 22.794 1.00 60.99 110 ALA A CA 1
ATOM 652 C C . ALA A 1 110 ? -4.920 26.096 21.405 1.00 61.12 110 ALA A C 1
ATOM 653 O O . ALA A 1 110 ? -4.148 25.166 21.155 1.00 61.04 110 ALA A O 1
ATOM 655 N N . ASN A 1 111 ? -5.771 26.600 20.512 1.00 61.25 111 ASN A N 1
ATOM 656 C CA . ASN A 1 111 ? -5.812 26.153 19.124 1.00 61.70 111 ASN A CA 1
ATOM 657 C C . ASN A 1 111 ? -4.463 26.317 18.425 1.00 61.79 111 ASN A C 1
ATOM 658 O O . ASN A 1 111 ? -4.057 25.468 17.635 1.00 61.91 111 ASN A O 1
ATOM 663 N N . ARG A 1 112 ? -3.764 27.405 18.727 1.00 61.79 112 ARG A N 1
ATOM 664 C CA . ARG A 1 112 ? -2.504 27.685 18.056 1.00 62.13 112 ARG A CA 1
ATOM 665 C C . ARG A 1 112 ? -1.235 27.794 18.919 1.00 62.38 112 ARG A C 1
ATOM 666 O O . ARG A 1 112 ? -0.139 27.487 18.426 1.00 62.68 112 ARG A O 1
ATOM 674 N N . VAL A 1 113 ? -1.360 28.233 20.174 1.00 62.37 113 VAL A N 1
ATOM 675 C CA . VAL A 1 113 ? -0.175 28.370 21.049 1.00 62.32 113 VAL A CA 1
ATOM 676 C C . VAL A 1 113 ? -0.048 27.144 21.947 1.00 62.41 113 VAL A C 1
ATOM 677 O O . VAL A 1 113 ? -0.994 26.789 22.646 1.00 62.82 113 VAL A O 1
ATOM 681 N N . THR A 1 114 ? 1.122 26.506 21.924 1.00 62.39 114 THR A N 1
ATOM 682 C CA . THR A 1 114 ? 1.335 25.207 22.585 1.00 62.28 114 THR A CA 1
ATOM 683 C C . THR A 1 114 ? 2.798 25.007 23.034 1.00 62.47 114 THR A C 1
ATOM 684 O O . THR A 1 114 ? 3.717 25.525 22.416 1.00 62.81 114 THR A O 1
ATOM 688 N N . PHE A 1 115 ? 3.009 24.264 24.115 1.00 62.60 115 PHE A N 1
ATOM 689 C CA . PHE A 1 115 ? 4.330 24.170 24.743 1.00 62.72 115 PHE A CA 1
ATOM 690 C C . PHE A 1 115 ? 4.674 22.729 25.067 1.00 63.53 115 PHE A C 1
ATOM 691 O O . PHE A 1 115 ? 3.797 21.927 25.414 1.00 63.60 115 PHE A O 1
ATOM 699 N N . SER A 1 116 ? 5.952 22.394 24.944 1.00 64.57 116 SER A N 1
ATOM 700 C CA . SER A 1 116 ? 6.421 21.043 25.281 1.00 65.69 116 SER A CA 1
ATOM 701 C C . SER A 1 116 ? 7.840 21.060 25.860 1.00 66.39 116 SER A C 1
ATOM 702 O O . SER A 1 116 ? 8.505 22.102 25.881 1.00 66.53 116 SER A O 1
ATOM 705 N N . TYR A 1 117 ? 8.279 19.907 26.353 1.00 67.19 117 TYR A N 1
ATOM 706 C CA . TYR A 1 117 ? 9.519 19.807 27.101 1.00 67.82 117 TYR A CA 1
ATOM 707 C C . TYR A 1 117 ? 10.625 19.284 26.208 1.00 67.67 117 TYR A C 1
ATOM 708 O O . TYR A 1 117 ? 10.617 18.105 25.847 1.00 67.96 117 TYR A O 1
ATOM 717 N N . ALA A 1 118 ? 11.584 20.137 25.863 1.00 67.22 118 ALA A N 1
ATOM 718 C CA . ALA A 1 118 ? 12.694 19.705 25.004 1.00 66.53 118 ALA A CA 1
ATOM 719 C C . ALA A 1 118 ? 13.952 20.567 25.137 1.00 66.15 118 ALA A C 1
ATOM 720 O O . ALA A 1 118 ? 13.883 21.737 25.512 1.00 65.79 118 ALA A O 1
ATOM 722 N N . ASP A 1 119 ? 15.096 19.957 24.831 1.00 65.80 119 ASP A N 1
ATOM 723 C CA . ASP A 1 119 ? 16.412 20.582 24.959 1.00 65.28 119 ASP A CA 1
ATOM 724 C C . ASP A 1 119 ? 16.940 21.099 23.619 1.00 65.08 119 ASP A C 1
ATOM 725 O O . ASP A 1 119 ? 17.050 20.340 22.639 1.00 65.50 119 ASP A O 1
ATOM 730 N N . ALA A 1 120 ? 17.313 22.375 23.609 1.00 64.30 120 ALA A N 1
ATOM 731 C CA . ALA A 1 120 ? 17.850 23.041 22.430 1.00 63.82 120 ALA A CA 1
ATOM 732 C C . ALA A 1 120 ? 19.210 22.531 21.960 1.00 63.50 120 ALA A C 1
ATOM 733 O O . ALA A 1 120 ? 19.662 22.924 20.893 1.00 63.94 120 ALA A O 1
ATOM 743 N N . ASP A 1 122 ? 19.564 19.498 21.216 1.00 63.38 122 ASP A N 1
ATOM 744 C CA . ASP A 1 122 ? 19.118 18.358 20.410 1.00 63.29 122 ASP A CA 1
ATOM 745 C C . ASP A 1 122 ? 17.594 18.477 20.224 1.00 63.15 122 ASP A C 1
ATOM 746 O O . ASP A 1 122 ? 16.832 17.853 20.953 1.00 63.59 122 ASP A O 1
ATOM 751 N N . LEU A 1 123 ? 17.157 19.296 19.263 1.00 62.81 123 LEU A N 1
ATOM 752 C CA . LEU A 1 123 ? 15.724 19.560 19.043 1.00 62.55 123 LEU A CA 1
ATOM 753 C C . LEU A 1 123 ? 15.058 18.438 18.273 1.00 62.43 123 LEU A C 1
ATOM 754 O O . LEU A 1 123 ? 15.606 17.986 17.285 1.00 62.57 123 LEU A O 1
ATOM 759 N N . PRO A 1 124 ? 13.849 18.017 18.697 1.00 62.29 124 PRO A N 1
ATOM 760 C CA . PRO A 1 124 ? 13.179 16.877 18.084 1.00 62.03 124 PRO A CA 1
ATOM 761 C C . PRO A 1 124 ? 12.274 17.215 16.883 1.00 61.81 124 PRO A C 1
ATOM 762 O O . PRO A 1 124 ? 11.322 16.487 16.607 1.00 61.99 124 PRO A O 1
ATOM 766 N N . PHE A 1 125 ? 12.568 18.285 16.157 1.00 61.49 125 PHE A N 1
ATOM 767 C CA . PHE A 1 125 ? 11.696 18.676 15.048 1.00 61.30 125 PHE A CA 1
ATOM 768 C C . PHE A 1 125 ? 12.219 18.320 13.651 1.00 60.99 125 PHE A C 1
ATOM 769 O O . PHE A 1 125 ? 13.435 18.218 13.423 1.00 60.39 125 PHE A O 1
ATOM 777 N N . GLU A 1 126 ? 11.276 18.159 12.722 1.00 60.90 126 GLU A N 1
ATOM 778 C CA . GLU A 1 126 ? 11.577 18.040 11.296 1.00 61.22 126 GLU A CA 1
ATOM 779 C C . GLU A 1 126 ? 12.466 19.195 10.816 1.00 60.83 126 GLU A C 1
ATOM 780 O O . GLU A 1 126 ? 12.387 20.307 11.341 1.00 61.07 126 GLU A O 1
ATOM 786 N N . ASP A 1 127 ? 13.306 18.917 9.824 1.00 60.45 127 ASP A N 1
ATOM 787 C CA . ASP A 1 127 ? 14.106 19.937 9.160 1.00 60.08 127 ASP A CA 1
ATOM 788 C C . ASP A 1 127 ? 13.178 20.874 8.410 1.00 59.68 127 ASP A C 1
ATOM 789 O O . ASP A 1 127 ? 12.177 20.429 7.827 1.00 59.50 127 ASP A O 1
ATOM 794 N N . ALA A 1 128 ? 13.509 22.167 8.444 1.00 58.91 128 ALA A N 1
ATOM 795 C CA . ALA A 1 128 ? 12.728 23.198 7.778 1.00 58.57 128 ALA A CA 1
ATOM 796 C C . ALA A 1 128 ? 11.253 23.141 8.166 1.00 58.28 128 ALA A C 1
ATOM 797 O O . ALA A 1 128 ? 10.386 23.019 7.308 1.00 58.84 128 ALA A O 1
ATOM 799 N N . SER A 1 129 ? 10.975 23.220 9.460 1.00 57.99 129 SER A N 1
ATOM 800 C CA . SER A 1 129 ? 9.598 23.236 9.949 1.00 57.76 129 SER A CA 1
ATOM 801 C C . SER A 1 129 ? 9.034 24.651 10.126 1.00 57.82 129 SER A C 1
ATOM 802 O O . SER A 1 129 ? 7.875 24.912 9.777 1.00 58.01 129 SER A O 1
ATOM 805 N N . PHE A 1 130 ? 9.852 25.557 10.661 1.00 57.16 130 PHE A N 1
ATOM 806 C CA . PHE A 1 130 ? 9.369 26.874 11.045 1.00 56.78 130 PHE A CA 1
ATOM 807 C C . PHE A 1 130 ? 9.712 27.982 10.053 1.00 56.71 130 PHE A C 1
ATOM 808 O O . PHE A 1 130 ? 10.752 27.950 9.388 1.00 56.43 130 PHE A O 1
ATOM 816 N N . ASP A 1 131 ? 8.815 28.958 9.959 1.00 56.50 131 ASP A N 1
ATOM 817 C CA . ASP A 1 131 ? 9.047 30.145 9.160 1.00 56.35 131 ASP A CA 1
ATOM 818 C C . ASP A 1 131 ? 9.943 31.099 9.965 1.00 56.29 131 ASP A C 1
ATOM 819 O O . ASP A 1 131 ? 10.690 31.899 9.392 1.00 56.19 131 ASP A O 1
ATOM 824 N N . ALA A 1 132 ? 9.884 30.998 11.291 1.00 56.03 132 ALA A N 1
ATOM 825 C CA . ALA A 1 132 ? 10.716 31.836 12.152 1.00 56.31 132 ALA A CA 1
ATOM 826 C C . ALA A 1 132 ? 11.070 31.190 13.493 1.00 56.66 132 ALA A C 1
ATOM 827 O O . ALA A 1 132 ? 10.383 30.264 13.965 1.00 56.16 132 ALA A O 1
ATOM 829 N N . VAL A 1 133 ? 12.149 31.690 14.097 1.00 56.90 133 VAL A N 1
ATOM 830 C CA . VAL A 1 133 ? 12.593 31.208 15.399 1.00 57.37 133 VAL A CA 1
ATOM 831 C C . VAL A 1 133 ? 13.063 32.384 16.250 1.00 57.21 133 VAL A C 1
ATOM 832 O O . VAL A 1 133 ? 13.636 33.330 15.719 1.00 56.71 133 VAL A O 1
ATOM 836 N N . TRP A 1 134 ? 12.787 32.339 17.557 1.00 57.03 134 TRP A N 1
ATOM 837 C CA . TRP A 1 134 ? 13.402 33.300 18.467 1.00 56.69 134 TRP A CA 1
ATOM 838 C C . TRP A 1 134 ? 13.891 32.801 19.835 1.00 56.61 134 TRP A C 1
ATOM 839 O O . TRP A 1 134 ? 13.413 31.772 20.354 1.00 56.58 134 TRP A O 1
ATOM 850 N N . ALA A 1 135 ? 14.858 33.534 20.394 1.00 56.05 135 ALA A N 1
ATOM 851 C CA . ALA A 1 135 ? 15.445 33.217 21.692 1.00 55.74 135 ALA A CA 1
ATOM 852 C C . ALA A 1 135 ? 15.563 34.442 22.577 1.00 55.63 135 ALA A C 1
ATOM 853 O O . ALA A 1 135 ? 16.507 35.225 22.464 1.00 55.69 135 ALA A O 1
ATOM 855 N N . LEU A 1 136 ? 14.596 34.617 23.468 1.00 55.74 136 LEU A N 1
ATOM 856 C CA . LEU A 1 136 ? 14.616 35.774 24.355 1.00 55.08 136 LEU A CA 1
ATOM 857 C C . LEU A 1 136 ? 15.226 35.416 25.728 1.00 54.89 136 LEU A C 1
ATOM 858 O O . LEU A 1 136 ? 14.607 34.720 26.534 1.00 54.58 136 LEU A O 1
ATOM 863 N N . GLU A 1 137 ? 16.472 35.849 25.943 1.00 54.86 137 GLU A N 1
ATOM 864 C CA . GLU A 1 137 ? 17.222 35.649 27.194 1.00 55.55 137 GLU A CA 1
ATOM 865 C C . GLU A 1 137 ? 17.394 34.169 27.568 1.00 56.82 137 GLU A C 1
ATOM 866 O O . GLU A 1 137 ? 17.272 33.819 28.751 1.00 57.54 137 GLU A O 1
ATOM 872 N N . SER A 1 138 ? 17.686 33.302 26.592 1.00 57.11 138 SER A N 1
ATOM 873 C CA . SER A 1 138 ? 17.786 31.879 26.878 1.00 57.87 138 SER A CA 1
ATOM 874 C C . SER A 1 138 ? 19.141 31.224 26.542 1.00 58.29 138 SER A C 1
ATOM 875 O O . SER A 1 138 ? 19.518 30.216 27.164 1.00 58.18 138 SER A O 1
ATOM 878 N N . LEU A 1 139 ? 19.876 31.796 25.588 1.00 58.13 139 LEU A N 1
ATOM 879 C CA . LEU A 1 139 ? 21.103 31.159 25.108 1.00 57.67 139 LEU A CA 1
ATOM 880 C C . LEU A 1 139 ? 22.263 31.149 26.109 1.00 57.57 139 LEU A C 1
ATOM 881 O O . LEU A 1 139 ? 23.135 30.286 26.033 1.00 57.55 139 LEU A O 1
ATOM 886 N N . HIS A 1 140 ? 22.275 32.103 27.037 1.00 57.63 140 HIS A N 1
ATOM 887 C CA . HIS A 1 140 ? 23.321 32.189 28.062 1.00 57.73 140 HIS A CA 1
ATOM 888 C C . HIS A 1 140 ? 23.281 31.028 29.041 1.00 58.11 140 HIS A C 1
ATOM 889 O O . HIS A 1 140 ? 24.199 30.859 29.847 1.00 58.20 140 HIS A O 1
ATOM 896 N N . HIS A 1 141 ? 22.210 30.243 28.968 1.00 58.57 141 HIS A N 1
ATOM 897 C CA . HIS A 1 141 ? 22.091 29.021 29.740 1.00 59.19 141 HIS A CA 1
ATOM 898 C C . HIS A 1 141 ? 22.815 27.876 29.077 1.00 59.62 141 HIS A C 1
ATOM 899 O O . HIS A 1 141 ? 23.491 27.102 29.752 1.00 60.33 141 HIS A O 1
ATOM 914 N N . PRO A 1 143 ? 25.230 25.278 27.620 1.00 60.21 143 PRO A N 1
ATOM 915 C CA . PRO A 1 143 ? 26.678 25.148 27.826 1.00 60.48 143 PRO A CA 1
ATOM 916 C C . PRO A 1 143 ? 27.536 25.407 26.568 1.00 60.88 143 PRO A C 1
ATOM 917 O O . PRO A 1 143 ? 28.764 25.457 26.675 1.00 60.73 143 PRO A O 1
ATOM 921 N N . ASP A 1 144 ? 26.891 25.597 25.411 1.00 61.60 144 ASP A N 1
ATOM 922 C CA . ASP A 1 144 ? 27.577 25.838 24.120 1.00 62.32 144 ASP A CA 1
ATOM 923 C C . ASP A 1 144 ? 26.634 26.475 23.087 1.00 62.51 144 ASP A C 1
ATOM 924 O O . ASP A 1 144 ? 25.882 25.775 22.402 1.00 62.44 144 ASP A O 1
ATOM 929 N N . ARG A 1 145 ? 26.703 27.802 22.975 1.00 63.02 145 ARG A N 1
ATOM 930 C CA . ARG A 1 145 ? 25.848 28.580 22.057 1.00 63.56 145 ARG A CA 1
ATOM 931 C C . ARG A 1 145 ? 25.819 28.036 20.627 1.00 63.56 145 ARG A C 1
ATOM 932 O O . ARG A 1 145 ? 24.745 27.927 20.030 1.00 63.89 145 ARG A O 1
ATOM 940 N N . GLY A 1 146 ? 26.994 27.712 20.087 1.00 63.54 146 GLY A N 1
ATOM 941 C CA . GLY A 1 146 ? 27.125 27.168 18.730 1.00 63.69 146 GLY A CA 1
ATOM 942 C C . GLY A 1 146 ? 26.183 26.021 18.393 1.00 63.62 146 GLY A C 1
ATOM 943 O O . GLY A 1 146 ? 25.448 26.085 17.406 1.00 64.10 146 GLY A O 1
ATOM 944 N N . ARG A 1 147 ? 26.207 24.972 19.209 1.00 63.19 147 ARG A N 1
ATOM 945 C CA . ARG A 1 147 ? 25.262 23.865 19.090 1.00 62.87 147 ARG A CA 1
ATOM 946 C C . ARG A 1 147 ? 23.824 24.354 18.902 1.00 62.32 147 ARG A C 1
ATOM 947 O O . ARG A 1 147 ? 23.184 24.074 17.889 1.00 62.39 147 ARG A O 1
ATOM 955 N N . ALA A 1 148 ? 23.335 25.099 19.883 1.00 61.67 148 ALA A N 1
ATOM 956 C CA . ALA A 1 148 ? 21.976 25.614 19.884 1.00 61.10 148 ALA A CA 1
ATOM 957 C C . ALA A 1 148 ? 21.606 26.366 18.599 1.00 60.86 148 ALA A C 1
ATOM 958 O O . ALA A 1 148 ? 20.650 25.996 17.911 1.00 61.17 148 ALA A O 1
ATOM 960 N N . LEU A 1 149 ? 22.368 27.409 18.271 1.00 59.96 149 LEU A N 1
ATOM 961 C CA . LEU A 1 149 ? 22.207 28.104 17.003 1.00 58.88 149 LEU A CA 1
ATOM 962 C C . LEU A 1 149 ? 22.255 27.190 15.761 1.00 58.87 149 LEU A C 1
ATOM 963 O O . LEU A 1 149 ? 21.526 27.434 14.802 1.00 59.06 149 LEU A O 1
ATOM 968 N N . ARG A 1 150 ? 23.083 26.143 15.769 1.00 58.43 150 ARG A N 1
ATOM 969 C CA . ARG A 1 150 ? 23.103 25.177 14.639 1.00 58.28 150 ARG A CA 1
ATOM 970 C C . ARG A 1 150 ? 21.797 24.403 14.523 1.00 57.95 150 ARG A C 1
ATOM 971 O O . ARG A 1 150 ? 21.291 24.184 13.423 1.00 58.04 150 ARG A O 1
ATOM 979 N N . GLU A 1 151 ? 21.264 23.999 15.671 1.00 57.46 151 GLU A N 1
ATOM 980 C CA . GLU A 1 151 ? 19.981 23.313 15.740 1.00 56.80 151 GLU A CA 1
ATOM 981 C C . GLU A 1 151 ? 18.855 24.221 15.281 1.00 55.88 151 GLU A C 1
ATOM 982 O O . GLU A 1 151 ? 17.950 23.789 14.558 1.00 56.03 151 GLU A O 1
ATOM 996 N N . ALA A 1 153 ? 19.202 26.742 13.112 1.00 51.08 153 ALA A N 1
ATOM 997 C CA . ALA A 1 153 ? 19.271 26.962 11.649 1.00 49.95 153 ALA A CA 1
ATOM 998 C C . ALA A 1 153 ? 18.716 25.754 10.897 1.00 49.17 153 ALA A C 1
ATOM 999 O O . ALA A 1 153 ? 18.053 25.875 9.860 1.00 48.58 153 ALA A O 1
ATOM 1001 N N . ARG A 1 154 ? 18.962 24.593 11.483 1.00 48.75 154 ARG A N 1
ATOM 1002 C CA . ARG A 1 154 ? 18.666 23.293 10.898 1.00 48.39 154 ARG A CA 1
ATOM 1003 C C . ARG A 1 154 ? 17.158 23.058 10.707 1.00 48.69 154 ARG A C 1
ATOM 1004 O O . ARG A 1 154 ? 16.750 22.147 9.993 1.00 48.89 154 ARG A O 1
ATOM 1012 N N . VAL A 1 155 ? 16.342 23.899 11.337 1.00 48.88 155 VAL A N 1
ATOM 1013 C CA . VAL A 1 155 ? 14.898 23.678 11.459 1.00 49.05 155 VAL A CA 1
ATOM 1014 C C . VAL A 1 155 ? 14.070 24.852 10.919 1.00 48.87 155 VAL A C 1
ATOM 1015 O O . VAL A 1 155 ? 12.847 24.757 10.747 1.00 48.80 155 VAL A O 1
ATOM 1019 N N . LEU A 1 156 ? 14.754 25.965 10.694 1.00 48.36 156 LEU A N 1
ATOM 1020 C CA . LEU A 1 156 ? 14.238 27.067 9.922 1.00 48.30 156 LEU A CA 1
ATOM 1021 C C . LEU A 1 156 ? 14.242 26.705 8.417 1.00 48.54 156 LEU A C 1
ATOM 1022 O O . LEU A 1 156 ? 15.140 25.994 7.929 1.00 48.27 156 LEU A O 1
ATOM 1027 N N . ARG A 1 157 ? 13.241 27.186 7.684 1.00 48.55 157 ARG A N 1
ATOM 1028 C CA . ARG A 1 157 ? 13.207 26.968 6.243 1.00 48.66 157 ARG A CA 1
ATOM 1029 C C . ARG A 1 157 ? 13.984 28.103 5.549 1.00 48.78 157 ARG A C 1
ATOM 1030 O O . ARG A 1 157 ? 14.067 29.213 6.095 1.00 48.73 157 ARG A O 1
ATOM 1038 N N . PRO A 1 158 ? 14.589 27.830 4.367 1.00 48.73 158 PRO A N 1
ATOM 1039 C CA . PRO A 1 158 ? 15.293 28.921 3.685 1.00 48.39 158 PRO A CA 1
ATOM 1040 C C . PRO A 1 158 ? 14.342 30.103 3.487 1.00 48.19 158 PRO A C 1
ATOM 1041 O O . PRO A 1 158 ? 13.153 29.900 3.225 1.00 48.01 158 PRO A O 1
ATOM 1045 N N . GLY A 1 159 ? 14.856 31.318 3.647 1.00 48.10 159 GLY A N 1
ATOM 1046 C CA . GLY A 1 159 ? 14.001 32.494 3.703 1.00 48.36 159 GLY A CA 1
ATOM 1047 C C . GLY A 1 159 ? 13.599 32.882 5.117 1.00 48.80 159 GLY A C 1
ATOM 1048 O O . GLY A 1 159 ? 13.214 34.027 5.358 1.00 48.86 159 GLY A O 1
ATOM 1049 N N . GLY A 1 160 ? 13.690 31.931 6.055 1.00 49.32 160 GLY A N 1
ATOM 1050 C CA . GLY A 1 160 ? 13.293 32.132 7.463 1.00 49.60 160 GLY A CA 1
ATOM 1051 C C . GLY A 1 160 ? 14.174 33.094 8.251 1.00 49.77 160 GLY A C 1
ATOM 1052 O O . GLY A 1 160 ? 15.341 33.296 7.888 1.00 49.80 160 GLY A O 1
ATOM 1053 N N . THR A 1 161 ? 13.621 33.666 9.330 1.00 49.68 161 THR A N 1
ATOM 1054 C CA . THR A 1 161 ? 14.299 34.719 10.121 1.00 49.68 161 THR A CA 1
ATOM 1055 C C . THR A 1 161 ? 14.534 34.307 11.580 1.00 49.66 161 THR A C 1
ATOM 1056 O O . THR A 1 161 ? 13.876 33.387 12.096 1.00 49.81 161 THR A O 1
ATOM 1060 N N . VAL A 1 162 ? 15.467 34.995 12.239 1.00 49.31 162 VAL A N 1
ATOM 1061 C CA . VAL A 1 162 ? 15.819 34.705 13.624 1.00 49.10 162 VAL A CA 1
ATOM 1062 C C . VAL A 1 162 ? 15.901 35.998 14.442 1.00 49.06 162 VAL A C 1
ATOM 1063 O O . VAL A 1 162 ? 16.277 37.051 13.924 1.00 48.93 162 VAL A O 1
ATOM 1067 N N . ALA A 1 163 ? 15.538 35.909 15.717 1.00 49.06 163 ALA A N 1
ATOM 1068 C CA . ALA A 1 163 ? 15.695 37.022 16.653 1.00 49.13 163 ALA A CA 1
ATOM 1069 C C . ALA A 1 163 ? 16.335 36.572 17.971 1.00 49.29 163 ALA A C 1
ATOM 1070 O O . ALA A 1 163 ? 15.861 35.633 18.633 1.00 48.51 163 ALA A O 1
ATOM 1072 N N . ILE A 1 164 ? 17.423 37.239 18.342 1.00 49.63 164 ILE A N 1
ATOM 1073 C CA . ILE A 1 164 ? 18.069 36.963 19.630 1.00 50.15 164 ILE A CA 1
ATOM 1074 C C . ILE A 1 164 ? 18.034 38.189 20.546 1.00 50.43 164 ILE A C 1
ATOM 1075 O O . ILE A 1 164 ? 18.210 39.317 20.080 1.00 50.17 164 ILE A O 1
ATOM 1080 N N . ALA A 1 165 ? 17.777 37.958 21.836 1.00 50.90 165 ALA A N 1
ATOM 1081 C CA . ALA A 1 165 ? 17.931 38.991 22.874 1.00 51.58 165 ALA A CA 1
ATOM 1082 C C . ALA A 1 165 ? 18.666 38.370 24.047 1.00 52.58 165 ALA A C 1
ATOM 1083 O O . ALA A 1 165 ? 18.248 37.335 24.559 1.00 53.21 165 ALA A O 1
ATOM 1085 N N . ASP A 1 166 ? 19.774 38.971 24.465 1.00 53.52 166 ASP A N 1
ATOM 1086 C CA . ASP A 1 166 ? 20.534 38.409 25.582 1.00 54.18 166 ASP A CA 1
ATOM 1087 C C . ASP A 1 166 ? 21.502 39.406 26.205 1.00 54.92 166 ASP A C 1
ATOM 1088 O O . ASP A 1 166 ? 21.786 40.457 25.601 1.00 54.86 166 ASP A O 1
ATOM 1093 N N . PHE A 1 167 ? 22.007 39.103 27.407 1.00 55.14 167 PHE A N 1
ATOM 1094 C CA . PHE A 1 167 ? 23.040 39.975 27.980 1.00 55.57 167 PHE A CA 1
ATOM 1095 C C . PHE A 1 167 ? 24.470 39.536 27.706 1.00 55.42 167 PHE A C 1
ATOM 1096 O O . PHE A 1 167 ? 24.763 38.341 27.621 1.00 55.87 167 PHE A O 1
ATOM 1104 N N . VAL A 1 168 ? 25.353 40.528 27.590 1.00 55.00 168 VAL A N 1
ATOM 1105 C CA . VAL A 1 168 ? 26.713 40.353 27.065 1.00 54.30 168 VAL A CA 1
ATOM 1106 C C . VAL A 1 168 ? 27.759 41.040 27.931 1.00 53.98 168 VAL A C 1
ATOM 1107 O O . VAL A 1 168 ? 27.434 41.911 28.736 1.00 54.20 168 VAL A O 1
ATOM 1111 N N . LEU A 1 169 ? 29.019 40.668 27.735 1.00 53.54 169 LEU A N 1
ATOM 1112 C CA . LEU A 1 169 ? 30.128 41.328 28.400 1.00 53.09 169 LEU A CA 1
ATOM 1113 C C . LEU A 1 169 ? 30.940 42.087 27.358 1.00 53.26 169 LEU A C 1
ATOM 1114 O O . LEU A 1 169 ? 31.740 41.498 26.642 1.00 53.38 169 LEU A O 1
ATOM 1119 N N . LEU A 1 170 ? 30.720 43.396 27.274 1.00 53.34 170 LEU A N 1
ATOM 1120 C CA . LEU A 1 170 ? 31.391 44.259 26.300 1.00 53.31 170 LEU A CA 1
ATOM 1121 C C . LEU A 1 170 ? 32.923 44.332 26.427 1.00 53.49 170 LEU A C 1
ATOM 1122 O O . LEU A 1 170 ? 33.608 44.648 25.438 1.00 53.67 170 LEU A O 1
ATOM 1127 N N . ALA A 1 171 ? 33.455 44.075 27.625 1.00 53.29 171 ALA A N 1
ATOM 1128 C CA . ALA A 1 171 ? 34.913 44.065 27.848 1.00 53.22 171 ALA A CA 1
ATOM 1129 C C . ALA A 1 171 ? 35.316 43.158 29.021 1.00 53.27 171 ALA A C 1
ATOM 1130 O O . ALA A 1 171 ? 34.518 42.957 29.938 1.00 53.31 171 ALA A O 1
ATOM 1132 N N . PRO A 1 172 ? 36.548 42.597 28.993 1.00 53.29 172 PRO A N 1
ATOM 1133 C CA . PRO A 1 172 ? 37.052 41.833 30.148 1.00 53.30 172 PRO A CA 1
ATOM 1134 C C . PRO A 1 172 ? 37.120 42.676 31.439 1.00 53.21 172 PRO A C 1
ATOM 1135 O O . PRO A 1 172 ? 37.299 43.898 31.372 1.00 53.14 172 PRO A O 1
ATOM 1139 N N . VAL A 1 173 ? 36.976 42.023 32.594 1.00 52.97 173 VAL A N 1
ATOM 1140 C CA . VAL A 1 173 ? 36.892 42.722 33.890 1.00 52.71 173 VAL A CA 1
ATOM 1141 C C . VAL A 1 173 ? 37.852 42.179 34.955 1.00 52.40 173 VAL A C 1
ATOM 1142 O O . VAL A 1 173 ? 38.428 41.102 34.785 1.00 52.45 173 VAL A O 1
ATOM 1146 N N . GLU A 1 174 ? 38.006 42.924 36.051 1.00 52.00 174 GLU A N 1
ATOM 1147 C CA . GLU A 1 174 ? 38.895 42.534 37.153 1.00 51.68 174 GLU A CA 1
ATOM 1148 C C . GLU A 1 174 ? 38.391 42.976 38.526 1.00 51.36 174 GLU A C 1
ATOM 1149 O O . GLU A 1 174 ? 37.392 43.688 38.623 1.00 51.42 174 GLU A O 1
ATOM 1155 N N . GLY A 1 175 ? 39.093 42.546 39.578 1.00 50.90 175 GLY A N 1
ATOM 1156 C CA . GLY A 1 175 ? 38.822 42.976 40.955 1.00 50.44 175 GLY A CA 1
ATOM 1157 C C . GLY A 1 175 ? 37.380 42.822 41.402 1.00 50.16 175 GLY A C 1
ATOM 1158 O O . GLY A 1 175 ? 36.801 41.746 41.275 1.00 50.18 175 GLY A O 1
ATOM 1159 N N . ALA A 1 176 ? 36.804 43.907 41.918 1.00 49.81 176 ALA A N 1
ATOM 1160 C CA . ALA A 1 176 ? 35.404 43.925 42.356 1.00 49.38 176 ALA A CA 1
ATOM 1161 C C . ALA A 1 176 ? 34.401 43.935 41.189 1.00 49.16 176 ALA A C 1
ATOM 1162 O O . ALA A 1 176 ? 33.235 43.565 41.356 1.00 49.03 176 ALA A O 1
ATOM 1164 N N . LYS A 1 177 ? 34.845 44.358 40.010 1.00 48.74 177 LYS A N 1
ATOM 1165 C CA . LYS A 1 177 ? 33.988 44.274 38.824 1.00 48.53 177 LYS A CA 1
ATOM 1166 C C . LYS A 1 177 ? 33.774 42.828 38.384 1.00 48.38 177 LYS A C 1
ATOM 1167 O O . LYS A 1 177 ? 32.652 42.425 38.073 1.00 48.28 177 LYS A O 1
ATOM 1173 N N . LYS A 1 178 ? 34.855 42.054 38.374 1.00 48.34 178 LYS A N 1
ATOM 1174 C CA . LYS A 1 178 ? 34.783 40.621 38.127 1.00 48.34 178 LYS A CA 1
ATOM 1175 C C . LYS A 1 178 ? 34.007 39.915 39.240 1.00 48.47 178 LYS A C 1
ATOM 1176 O O . LYS A 1 178 ? 33.312 38.934 38.987 1.00 48.29 178 LYS A O 1
ATOM 1182 N N . GLU A 1 179 ? 34.118 40.426 40.464 1.00 48.79 179 GLU A N 1
ATOM 1183 C CA . GLU A 1 179 ? 33.475 39.803 41.627 1.00 49.25 179 GLU A CA 1
ATOM 1184 C C . GLU A 1 179 ? 31.950 39.937 41.555 1.00 49.09 179 GLU A C 1
ATOM 1185 O O . GLU A 1 179 ? 31.217 39.026 41.935 1.00 48.86 179 GLU A O 1
ATOM 1191 N N . ALA A 1 180 ? 31.489 41.074 41.043 1.00 49.34 180 ALA A N 1
ATOM 1192 C CA . ALA A 1 180 ? 30.065 41.358 40.955 1.00 49.67 180 ALA A CA 1
ATOM 1193 C C . ALA A 1 180 ? 29.432 40.631 39.780 1.00 49.97 180 ALA A C 1
ATOM 1194 O O . ALA A 1 180 ? 28.261 40.263 39.838 1.00 49.74 180 ALA A O 1
ATOM 1196 N N . VAL A 1 181 ? 30.217 40.422 38.725 1.00 50.70 181 VAL A N 1
ATOM 1197 C CA . VAL A 1 181 ? 29.790 39.657 37.550 1.00 51.68 181 VAL A CA 1
ATOM 1198 C C . VAL A 1 181 ? 29.669 38.147 37.845 1.00 52.30 181 VAL A C 1
ATOM 1199 O O . VAL A 1 181 ? 28.657 37.524 37.530 1.00 52.46 181 VAL A O 1
ATOM 1203 N N . ASP A 1 182 ? 30.698 37.565 38.449 1.00 53.24 182 ASP A N 1
ATOM 1204 C CA . ASP A 1 182 ? 30.654 36.160 38.857 1.00 54.18 182 ASP A CA 1
ATOM 1205 C C . ASP A 1 182 ? 29.425 35.824 39.718 1.00 54.53 182 ASP A C 1
ATOM 1206 O O . ASP A 1 182 ? 28.657 34.923 39.371 1.00 54.56 182 ASP A O 1
ATOM 1211 N N . ALA A 1 183 ? 29.226 36.573 40.803 1.00 55.17 183 ALA A N 1
ATOM 1212 C CA . ALA A 1 183 ? 28.013 36.476 41.647 1.00 55.99 183 ALA A CA 1
ATOM 1213 C C . ALA A 1 183 ? 26.707 36.342 40.847 1.00 56.57 183 ALA A C 1
ATOM 1214 O O . ALA A 1 183 ? 25.877 35.471 41.123 1.00 56.51 183 ALA A O 1
ATOM 1216 N N . PHE A 1 184 ? 26.545 37.205 39.848 1.00 57.61 184 PHE A N 1
ATOM 1217 C CA . PHE A 1 184 ? 25.351 37.214 38.998 1.00 58.61 184 PHE A CA 1
ATOM 1218 C C . PHE A 1 184 ? 25.169 35.912 38.225 1.00 59.03 184 PHE A C 1
ATOM 1219 O O . PHE A 1 184 ? 24.041 35.428 38.093 1.00 59.18 184 PHE A O 1
ATOM 1227 N N . ARG A 1 185 ? 26.281 35.366 37.724 1.00 59.28 185 ARG A N 1
ATOM 1228 C CA . ARG A 1 185 ? 26.271 34.169 36.895 1.00 59.69 185 ARG A CA 1
ATOM 1229 C C . ARG A 1 185 ? 25.918 32.944 37.724 1.00 60.04 185 ARG A C 1
ATOM 1230 O O . ARG A 1 185 ? 25.185 32.059 37.270 1.00 60.09 185 ARG A O 1
ATOM 1238 N N . ALA A 1 186 ? 26.452 32.903 38.942 1.00 60.30 186 ALA A N 1
ATOM 1239 C CA . ALA A 1 186 ? 26.153 31.838 39.890 1.00 60.48 186 ALA A CA 1
ATOM 1240 C C . ALA A 1 186 ? 24.644 31.711 40.069 1.00 60.73 186 ALA A C 1
ATOM 1241 O O . ALA A 1 186 ? 24.066 30.671 39.773 1.00 60.90 186 ALA A O 1
ATOM 1243 N N . GLY A 1 187 ? 24.007 32.789 40.510 1.00 61.07 187 GLY A N 1
ATOM 1244 C CA . GLY A 1 187 ? 22.592 32.741 40.866 1.00 61.34 187 GLY A CA 1
ATOM 1245 C C . GLY A 1 187 ? 21.619 32.689 39.708 1.00 61.63 187 GLY A C 1
ATOM 1246 O O . GLY A 1 187 ? 20.481 32.262 39.878 1.00 61.39 187 GLY A O 1
ATOM 1247 N N . GLY A 1 188 ? 22.065 33.135 38.533 1.00 62.18 188 GLY A N 1
ATOM 1248 C CA . GLY A 1 188 ? 21.262 33.047 37.314 1.00 62.54 188 GLY A CA 1
ATOM 1249 C C . GLY A 1 188 ? 21.599 31.882 36.382 1.00 62.95 188 GLY A C 1
ATOM 1250 O O . GLY A 1 188 ? 20.969 31.742 35.326 1.00 63.39 188 GLY A O 1
ATOM 1251 N N . GLY A 1 189 ? 22.580 31.053 36.753 1.00 62.57 189 GLY A N 1
ATOM 1252 C CA . GLY A 1 189 ? 22.993 29.926 35.924 1.00 62.58 189 GLY A CA 1
ATOM 1253 C C . GLY A 1 189 ? 23.430 30.343 34.532 1.00 62.91 189 GLY A C 1
ATOM 1254 O O . GLY A 1 189 ? 22.981 29.777 33.537 1.00 63.31 189 GLY A O 1
ATOM 1255 N N . VAL A 1 190 ? 24.301 31.343 34.463 1.00 62.95 190 VAL A N 1
ATOM 1256 C CA . VAL A 1 190 ? 24.776 31.872 33.195 1.00 63.00 190 VAL A CA 1
ATOM 1257 C C . VAL A 1 190 ? 26.015 31.110 32.763 1.00 63.02 190 VAL A C 1
ATOM 1258 O O . VAL A 1 190 ? 27.146 31.536 33.026 1.00 63.17 190 VAL A O 1
ATOM 1262 N N . LEU A 1 191 ? 25.794 29.981 32.093 1.00 62.85 191 LEU A N 1
ATOM 1263 C CA . LEU A 1 191 ? 26.875 29.054 31.765 1.00 62.45 191 LEU A CA 1
ATOM 1264 C C . LEU A 1 191 ? 27.822 29.607 30.700 1.00 62.41 191 LEU A C 1
ATOM 1265 O O . LEU A 1 191 ? 29.013 29.311 30.735 1.00 62.60 191 LEU A O 1
ATOM 1270 N N . SER A 1 192 ? 27.309 30.410 29.767 1.00 62.04 192 SER A N 1
ATOM 1271 C CA . SER A 1 192 ? 28.179 31.054 28.772 1.00 61.98 192 SER A CA 1
ATOM 1272 C C . SER A 1 192 ? 27.810 32.516 28.426 1.00 61.60 192 SER A C 1
ATOM 1273 O O . SER A 1 192 ? 26.826 32.786 27.743 1.00 61.26 192 SER A O 1
ATOM 1276 N N . LEU A 1 193 ? 28.630 33.435 28.931 1.00 61.23 193 LEU A N 1
ATOM 1277 C CA . LEU A 1 193 ? 28.488 34.863 28.718 1.00 61.04 193 LEU A CA 1
ATOM 1278 C C . LEU A 1 193 ? 29.608 35.312 27.781 1.00 61.19 193 LEU A C 1
ATOM 1279 O O . LEU A 1 193 ? 30.769 34.923 27.963 1.00 60.90 193 LEU A O 1
ATOM 1284 N N . GLY A 1 194 ? 29.267 36.121 26.776 1.00 61.22 194 GLY A N 1
ATOM 1285 C CA . GLY A 1 194 ? 30.252 36.505 25.764 1.00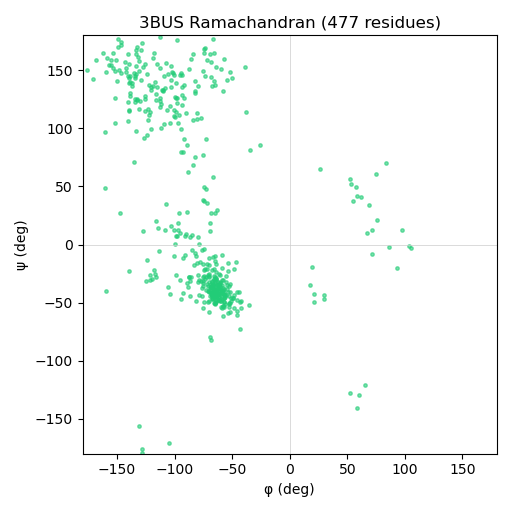 61.41 194 GLY A CA 1
ATOM 1286 C C . GLY A 1 194 ? 30.039 37.875 25.168 1.00 61.40 194 GLY A C 1
ATOM 1287 O O . GLY A 1 194 ? 29.002 38.486 25.403 1.00 61.73 194 GLY A O 1
ATOM 1288 N N . GLY A 1 195 ? 31.024 38.356 24.405 1.00 61.06 195 GLY A N 1
ATOM 1289 C CA . GLY A 1 195 ? 30.924 39.648 23.714 1.00 60.42 195 GLY A CA 1
ATOM 1290 C C . GLY A 1 195 ? 29.997 39.589 22.516 1.00 60.23 195 GLY A C 1
ATOM 1291 O O . GLY A 1 195 ? 29.581 38.498 22.108 1.00 60.19 195 GLY A O 1
ATOM 1292 N N . ILE A 1 196 ? 29.663 40.756 21.952 1.00 60.18 196 ILE A N 1
ATOM 1293 C CA . ILE A 1 196 ? 28.794 40.827 20.761 1.00 59.97 196 ILE A CA 1
ATOM 1294 C C . ILE A 1 196 ? 29.484 40.161 19.582 1.00 60.16 196 ILE A C 1
ATOM 1295 O O . ILE A 1 196 ? 28.877 39.365 18.867 1.00 60.23 196 ILE A O 1
ATOM 1300 N N . ASP A 1 197 ? 30.761 40.473 19.401 1.00 60.38 197 ASP A N 1
ATOM 1301 C CA . ASP A 1 197 ? 31.550 39.888 18.319 1.00 60.94 197 ASP A CA 1
ATOM 1302 C C . ASP A 1 197 ? 31.499 38.358 18.345 1.00 60.84 197 ASP A C 1
ATOM 1303 O O . ASP A 1 197 ? 31.358 37.720 17.299 1.00 61.00 197 ASP A O 1
ATOM 1308 N N . GLU A 1 198 ? 31.576 37.786 19.544 1.00 60.86 198 GLU A N 1
ATOM 1309 C CA . GLU A 1 198 ? 31.408 36.347 19.737 1.00 60.83 198 GLU A CA 1
ATOM 1310 C C . GLU A 1 198 ? 30.010 35.838 19.315 1.00 60.79 198 GLU A C 1
ATOM 1311 O O . GLU A 1 198 ? 29.910 34.830 18.601 1.00 60.77 198 GLU A O 1
ATOM 1317 N N . TYR A 1 199 ? 28.945 36.520 19.757 1.00 60.34 199 TYR A N 1
ATOM 1318 C CA . TYR A 1 199 ? 27.574 36.170 19.349 1.00 60.09 199 TYR A CA 1
ATOM 1319 C C . TYR A 1 199 ? 27.409 36.167 17.829 1.00 60.03 199 TYR A C 1
ATOM 1320 O O . TYR A 1 199 ? 26.792 35.268 17.258 1.00 59.94 199 TYR A O 1
ATOM 1329 N N . GLU A 1 200 ? 27.972 37.179 17.182 1.00 59.85 200 GLU A N 1
ATOM 1330 C CA . GLU A 1 200 ? 27.906 37.305 15.736 1.00 59.86 200 GLU A CA 1
ATOM 1331 C C . GLU A 1 200 ? 28.509 36.088 15.008 1.00 59.49 200 GLU A C 1
ATOM 1332 O O . GLU A 1 200 ? 27.835 35.468 14.177 1.00 59.75 200 GLU A O 1
ATOM 1338 N N . SER A 1 201 ? 29.748 35.721 15.334 1.00 58.80 201 SER A N 1
ATOM 1339 C CA . SER A 1 201 ? 30.396 34.608 14.630 1.00 58.18 201 SER A CA 1
ATOM 1340 C C . SER A 1 201 ? 29.812 33.247 14.989 1.00 58.04 201 SER A C 1
ATOM 1341 O O . SER A 1 201 ? 29.965 32.292 14.225 1.00 58.09 201 SER A O 1
ATOM 1344 N N . ASP A 1 202 ? 29.144 33.169 16.144 1.00 57.78 202 ASP A N 1
ATOM 1345 C CA . ASP A 1 202 ? 28.337 32.006 16.515 1.00 57.34 202 ASP A CA 1
ATOM 1346 C C . ASP A 1 202 ? 27.163 31.864 15.550 1.00 57.19 202 ASP A C 1
ATOM 1347 O O . ASP A 1 202 ? 26.937 30.780 14.993 1.00 57.27 202 ASP A O 1
ATOM 1352 N N . VAL A 1 203 ? 26.434 32.964 15.345 1.00 56.91 203 VAL A N 1
ATOM 1353 C CA . VAL A 1 203 ? 25.381 33.039 14.315 1.00 56.72 203 VAL A CA 1
ATOM 1354 C C . VAL A 1 203 ? 25.912 32.724 12.904 1.00 56.59 203 VAL A C 1
ATOM 1355 O O . VAL A 1 203 ? 25.292 31.943 12.169 1.00 56.51 203 VAL A O 1
ATOM 1359 N N . ARG A 1 204 ? 27.057 33.306 12.542 1.00 56.31 204 ARG A N 1
ATOM 1360 C CA . ARG A 1 204 ? 27.638 33.071 11.209 1.00 56.27 204 ARG A CA 1
ATOM 1361 C C . ARG A 1 204 ? 28.097 31.630 10.998 1.00 56.14 204 ARG A C 1
ATOM 1362 O O . ARG A 1 204 ? 28.063 31.130 9.878 1.00 56.01 204 ARG A O 1
ATOM 1370 N N . GLN A 1 205 ? 28.515 30.963 12.069 1.00 56.12 205 GLN A N 1
ATOM 1371 C CA . GLN A 1 205 ? 28.908 29.565 11.966 1.00 56.01 205 GLN A CA 1
ATOM 1372 C C . GLN A 1 205 ? 27.742 28.658 11.608 1.00 56.02 205 GLN A C 1
ATOM 1373 O O . GLN A 1 205 ? 27.945 27.635 10.972 1.00 56.25 205 GLN A O 1
ATOM 1379 N N . ALA A 1 206 ? 26.526 29.022 12.013 1.00 55.98 206 ALA A N 1
ATOM 1380 C CA . ALA A 1 206 ? 25.359 28.185 11.729 1.00 55.87 206 ALA A CA 1
ATOM 1381 C C . ALA A 1 206 ? 24.873 28.380 10.293 1.00 55.86 206 ALA A C 1
ATOM 1382 O O . ALA A 1 206 ? 23.846 27.819 9.887 1.00 55.87 206 ALA A O 1
ATOM 1384 N N . GLU A 1 207 ? 25.648 29.152 9.528 1.00 55.74 207 GLU A N 1
ATOM 1385 C CA . GLU A 1 207 ? 25.321 29.572 8.156 1.00 55.44 207 GLU A CA 1
ATOM 1386 C C . GLU A 1 207 ? 24.034 30.415 8.096 1.00 54.96 207 GLU A C 1
ATOM 1387 O O . GLU A 1 207 ? 23.198 30.252 7.199 1.00 55.44 207 GLU A O 1
ATOM 1393 N N . LEU A 1 208 ? 23.885 31.306 9.067 1.00 53.78 208 LEU A N 1
ATOM 1394 C CA . LEU A 1 208 ? 22.862 32.326 9.002 1.00 53.12 208 LEU A CA 1
ATOM 1395 C C . LEU A 1 208 ? 23.525 33.652 8.683 1.00 52.92 208 LEU A C 1
ATOM 1396 O O . LEU A 1 208 ? 24.662 33.901 9.091 1.00 53.02 208 LEU A O 1
ATOM 1401 N N . VAL A 1 209 ? 22.810 34.494 7.945 1.00 52.42 209 VAL A N 1
ATOM 1402 C CA . VAL A 1 209 ? 23.274 35.829 7.623 1.00 51.98 209 VAL A CA 1
ATOM 1403 C C . VAL A 1 209 ? 22.744 36.753 8.694 1.00 51.93 209 VAL A C 1
ATOM 1404 O O . VAL A 1 209 ? 21.595 36.631 9.111 1.00 51.93 209 VAL A O 1
ATOM 1408 N N . VAL A 1 210 ? 23.595 37.663 9.147 1.00 51.93 210 VAL A N 1
ATOM 1409 C CA . VAL A 1 210 ? 23.249 38.588 10.217 1.00 51.78 210 VAL A CA 1
ATOM 1410 C C . VAL A 1 210 ? 22.732 39.878 9.592 1.00 51.75 210 VAL A C 1
ATOM 1411 O O . VAL A 1 210 ? 23.459 40.548 8.861 1.00 51.52 210 VAL A O 1
ATOM 1415 N N . THR A 1 211 ? 21.485 40.229 9.905 1.00 51.97 211 THR A N 1
ATOM 1416 C CA . THR A 1 211 ? 20.832 41.421 9.322 1.00 52.11 211 THR A CA 1
ATOM 1417 C C . THR A 1 211 ? 20.903 42.711 10.180 1.00 52.08 211 THR A C 1
ATOM 1418 O O . THR A 1 211 ? 20.887 43.811 9.631 1.00 51.82 211 THR A O 1
ATOM 1422 N N . SER A 1 212 ? 20.935 42.571 11.511 1.00 52.00 212 SER A N 1
ATOM 1423 C CA . SER A 1 212 ? 21.174 43.710 12.438 1.00 51.77 212 SER A CA 1
ATOM 1424 C C . SER A 1 212 ? 21.656 43.262 13.815 1.00 51.71 212 SER A C 1
ATOM 1425 O O . SER A 1 212 ? 21.312 42.157 14.284 1.00 51.64 212 SER A O 1
ATOM 1428 N N . THR A 1 213 ? 22.471 44.111 14.436 1.00 50.95 213 THR A N 1
ATOM 1429 C CA . THR A 1 213 ? 22.918 43.896 15.805 1.00 50.95 213 THR A CA 1
ATOM 1430 C C . THR A 1 213 ? 22.921 45.271 16.471 1.00 50.95 213 THR A C 1
ATOM 1431 O O . THR A 1 213 ? 23.551 46.194 15.974 1.00 50.57 213 THR A O 1
ATOM 1435 N N . VAL A 1 214 ? 22.179 45.412 17.567 1.00 51.44 214 VAL A N 1
ATOM 1436 C CA . VAL A 1 214 ? 22.009 46.714 18.238 1.00 51.61 214 VAL A CA 1
ATOM 1437 C C . VAL A 1 214 ? 22.282 46.596 19.732 1.00 51.92 214 VAL A C 1
ATOM 1438 O O . VAL A 1 214 ? 21.663 45.778 20.433 1.00 52.34 214 VAL A O 1
ATOM 1442 N N . ASP A 1 215 ? 23.227 47.397 20.208 1.00 52.00 215 ASP A N 1
ATOM 1443 C CA . ASP A 1 215 ? 23.587 47.436 21.614 1.00 52.23 215 ASP A CA 1
ATOM 1444 C C . ASP A 1 215 ? 22.577 48.295 22.356 1.00 52.20 215 ASP A C 1
ATOM 1445 O O . ASP A 1 215 ? 22.572 49.503 22.217 1.00 52.21 215 ASP A O 1
ATOM 1450 N N . ILE A 1 216 ? 21.724 47.667 23.151 1.00 52.44 216 ILE A N 1
ATOM 1451 C CA . ILE A 1 216 ? 20.725 48.403 23.926 1.00 52.61 216 ILE A CA 1
ATOM 1452 C C . ILE A 1 216 ? 21.034 48.446 25.451 1.00 53.05 216 ILE A C 1
ATOM 1453 O O . ILE A 1 216 ? 20.135 48.430 26.300 1.00 53.04 216 ILE A O 1
ATOM 1458 N N . SER A 1 217 ? 22.318 48.513 25.778 1.00 52.91 217 SER A N 1
ATOM 1459 C CA . SER A 1 217 ? 22.739 48.497 27.151 1.00 52.90 217 SER A CA 1
ATOM 1460 C C . SER A 1 217 ? 22.067 49.625 27.880 1.00 52.95 217 SER A C 1
ATOM 1461 O O . SER A 1 217 ? 21.404 49.400 28.886 1.00 53.54 217 SER A O 1
ATOM 1464 N N . ALA A 1 218 ? 22.217 50.837 27.349 1.00 53.03 218 ALA A N 1
ATOM 1465 C CA . ALA A 1 218 ? 21.715 52.051 27.988 1.00 52.49 218 ALA A CA 1
ATOM 1466 C C . ALA A 1 218 ? 20.215 51.973 28.299 1.00 52.54 218 ALA A C 1
ATOM 1467 O O . ALA A 1 218 ? 19.771 52.526 29.295 1.00 52.65 218 ALA A O 1
ATOM 1469 N N . GLN A 1 219 ? 19.457 51.260 27.462 1.00 52.68 219 GLN A N 1
ATOM 1470 C CA . GLN A 1 219 ? 18.017 51.059 27.644 1.00 52.67 219 GLN A CA 1
ATOM 1471 C C . GLN A 1 219 ? 17.664 49.868 28.564 1.00 52.82 219 GLN A C 1
ATOM 1472 O O . GLN A 1 219 ? 16.609 49.849 29.186 1.00 52.77 219 GLN A O 1
ATOM 1478 N N . ALA A 1 220 ? 18.534 48.869 28.619 1.00 52.89 220 ALA A N 1
ATOM 1479 C CA . ALA A 1 220 ? 18.279 47.657 29.388 1.00 53.33 220 ALA A CA 1
ATOM 1480 C C . ALA A 1 220 ? 18.726 47.757 30.855 1.00 53.77 220 ALA A C 1
ATOM 1481 O O . ALA A 1 220 ? 18.157 47.107 31.737 1.00 53.15 220 ALA A O 1
ATOM 1483 N N . ARG A 1 221 ? 19.742 48.582 31.096 1.00 54.29 221 ARG A N 1
ATOM 1484 C CA . ARG A 1 221 ? 20.397 48.672 32.401 1.00 55.16 221 ARG A CA 1
ATOM 1485 C C . ARG A 1 221 ? 19.427 48.920 33.575 1.00 54.64 221 ARG A C 1
ATOM 1486 O O . ARG A 1 221 ? 19.462 48.163 34.543 1.00 54.80 221 ARG A O 1
ATOM 1494 N N . PRO A 1 222 ? 18.548 49.949 33.483 1.00 54.37 222 PRO A N 1
ATOM 1495 C CA . PRO A 1 222 ? 17.658 50.304 34.601 1.00 54.03 222 PRO A CA 1
ATOM 1496 C C . PRO A 1 222 ? 16.904 49.134 35.216 1.00 54.09 222 PRO A C 1
ATOM 1497 O O . PRO A 1 222 ? 16.444 49.250 36.356 1.00 54.20 222 PRO A O 1
ATOM 1501 N N . SER A 1 223 ? 16.771 48.038 34.463 1.00 53.81 223 SER A N 1
ATOM 1502 C CA . SER A 1 223 ? 16.012 46.862 34.890 1.00 53.99 223 SER A CA 1
ATOM 1503 C C . SER A 1 223 ? 16.550 46.309 36.189 1.00 54.26 223 SER A C 1
ATOM 1504 O O . SER A 1 223 ? 15.814 45.716 36.982 1.00 54.48 223 SER A O 1
ATOM 1507 N N . LEU A 1 224 ? 17.849 46.478 36.388 1.00 54.34 224 LEU A N 1
ATOM 1508 C CA . LEU A 1 224 ? 18.526 45.859 37.514 1.00 54.34 224 LEU A CA 1
ATOM 1509 C C . LEU A 1 224 ? 18.137 46.485 38.864 1.00 54.98 224 LEU A C 1
ATOM 1510 O O . LEU A 1 224 ? 17.629 45.791 39.741 1.00 55.21 224 LEU A O 1
ATOM 1515 N N . VAL A 1 225 ? 18.349 47.789 39.025 1.00 55.38 225 VAL A N 1
ATOM 1516 C 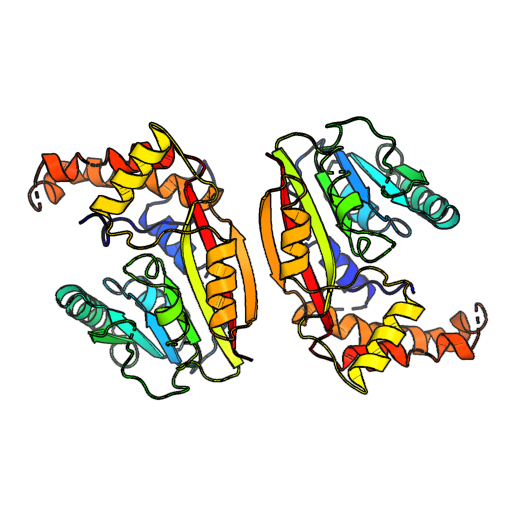CA . VAL A 1 225 ? 17.926 48.472 40.238 1.00 55.74 225 VAL A CA 1
ATOM 1517 C C . VAL A 1 225 ? 16.404 48.419 40.382 1.00 56.78 225 VAL A C 1
ATOM 1518 O O . VAL A 1 225 ? 15.882 48.233 41.482 1.00 57.36 225 VAL A O 1
ATOM 1522 N N . LYS A 1 226 ? 15.699 48.546 39.266 1.00 57.70 226 LYS A N 1
ATOM 1523 C CA . LYS A 1 226 ? 14.245 48.676 39.289 1.00 58.36 226 LYS A CA 1
ATOM 1524 C C . LYS A 1 226 ? 13.587 47.384 39.758 1.00 58.70 226 LYS A C 1
ATOM 1525 O O . LYS A 1 226 ? 12.534 47.423 40.388 1.00 58.86 226 LYS A O 1
ATOM 1531 N N . THR A 1 227 ? 14.200 46.240 39.466 1.00 58.82 227 THR A N 1
ATOM 1532 C CA . THR A 1 227 ? 13.608 44.988 39.908 1.00 59.27 227 THR A CA 1
ATOM 1533 C C . THR A 1 227 ? 14.069 44.628 41.319 1.00 59.17 227 THR A C 1
ATOM 1534 O O . THR A 1 227 ? 13.352 43.944 42.059 1.00 59.20 227 THR A O 1
ATOM 1538 N N . ALA A 1 228 ? 15.265 45.079 41.692 1.00 59.02 228 ALA A N 1
ATOM 1539 C CA . ALA A 1 228 ? 15.692 44.991 43.090 1.00 58.74 228 ALA A CA 1
ATOM 1540 C C . ALA A 1 228 ? 14.639 45.686 43.963 1.00 58.40 228 ALA A C 1
ATOM 1541 O O . ALA A 1 228 ? 14.232 45.157 44.993 1.00 58.47 228 ALA A O 1
ATOM 1543 N N . GLU A 1 229 ? 14.172 46.848 43.513 1.00 57.85 229 GLU A N 1
ATOM 1544 C CA . GLU A 1 229 ? 13.121 47.580 44.211 1.00 57.63 229 GLU A CA 1
ATOM 1545 C C . GLU A 1 229 ? 11.788 46.823 44.325 1.00 57.49 229 GLU A C 1
ATOM 1546 O O . GLU A 1 229 ? 11.185 46.768 45.402 1.00 57.07 229 GLU A O 1
ATOM 1552 N N . ALA A 1 230 ? 11.360 46.215 43.222 1.00 57.54 230 ALA A N 1
ATOM 1553 C CA . ALA A 1 230 ? 10.103 45.460 43.162 1.00 57.59 230 ALA A CA 1
ATOM 1554 C C . ALA A 1 230 ? 10.005 44.339 44.206 1.00 57.65 230 ALA A C 1
ATOM 1555 O O . ALA A 1 230 ? 8.958 44.169 44.862 1.00 57.58 230 ALA A O 1
ATOM 1557 N N . PHE A 1 231 ? 11.094 43.580 44.330 1.00 57.34 231 PHE A N 1
ATOM 1558 C CA . PHE A 1 231 ? 11.175 42.471 45.258 1.00 57.40 231 PHE A CA 1
ATOM 1559 C C . PHE A 1 231 ? 11.151 42.969 46.689 1.00 57.74 231 PHE A C 1
ATOM 1560 O O . PHE A 1 231 ? 10.560 42.340 47.556 1.00 58.11 231 PHE A O 1
ATOM 1568 N N . GLU A 1 232 ? 11.796 44.108 46.925 1.00 57.99 232 GLU A N 1
ATOM 1569 C CA . GLU A 1 232 ? 11.815 44.743 48.236 1.00 57.76 232 GLU A CA 1
ATOM 1570 C C . GLU A 1 232 ? 10.390 45.009 48.677 1.00 57.14 232 GLU A C 1
ATOM 1571 O O . GLU A 1 232 ? 10.007 44.652 49.777 1.00 57.18 232 GLU A O 1
ATOM 1577 N N . ASN A 1 233 ? 9.609 45.623 47.793 1.00 56.68 233 ASN A N 1
ATOM 1578 C CA . ASN A 1 233 ? 8.204 45.915 48.060 1.00 56.19 233 ASN A CA 1
ATOM 1579 C C . ASN A 1 233 ? 7.405 44.658 48.345 1.00 55.70 233 ASN A C 1
ATOM 1580 O O . ASN A 1 233 ? 6.333 44.719 48.934 1.00 55.67 233 ASN A O 1
ATOM 1585 N N . ALA A 1 234 ? 7.935 43.517 47.923 1.00 55.07 234 ALA A N 1
ATOM 1586 C CA . ALA A 1 234 ? 7.207 42.271 48.030 1.00 54.57 234 ALA A CA 1
ATOM 1587 C C . ALA A 1 234 ? 7.906 41.349 49.003 1.00 54.38 234 ALA A C 1
ATOM 1588 O O . ALA A 1 234 ? 7.607 40.157 49.059 1.00 54.39 234 ALA A O 1
ATOM 1590 N N . ARG A 1 235 ? 8.835 41.909 49.774 1.00 54.39 235 ARG A N 1
ATOM 1591 C CA . ARG A 1 235 ? 9.680 41.122 50.670 1.00 54.50 235 ARG A CA 1
ATOM 1592 C C . ARG A 1 235 ? 8.903 40.129 51.541 1.00 54.42 235 ARG A C 1
ATOM 1593 O O . ARG A 1 235 ? 9.320 38.989 51.694 1.00 54.22 235 ARG A O 1
ATOM 1601 N N . SER A 1 236 ? 7.778 40.547 52.110 1.00 54.40 236 SER A N 1
ATOM 1602 C CA . SER A 1 236 ? 7.067 39.643 53.006 1.00 54.74 236 SER A CA 1
ATOM 1603 C C . SER A 1 236 ? 6.251 38.583 52.268 1.00 54.72 236 SER A C 1
ATOM 1604 O O . SER A 1 236 ? 5.862 37.586 52.863 1.00 55.44 236 SER A O 1
ATOM 1607 N N . GLN A 1 237 ? 6.012 38.767 50.976 1.00 54.47 237 GLN A N 1
ATOM 1608 C CA . GLN A 1 237 ? 5.278 37.750 50.217 1.00 54.46 237 GLN A CA 1
ATOM 1609 C C . GLN A 1 237 ? 6.166 36.797 49.404 1.00 54.28 237 GLN A C 1
ATOM 1610 O O . GLN A 1 237 ? 5.772 35.658 49.144 1.00 54.38 237 GLN A O 1
ATOM 1616 N N . VAL A 1 238 ? 7.358 37.247 49.019 1.00 53.79 238 VAL A N 1
ATOM 1617 C CA . VAL A 1 238 ? 8.315 36.329 48.399 1.00 53.65 238 VAL A CA 1
ATOM 1618 C C . VAL A 1 238 ? 9.237 35.628 49.413 1.00 53.60 238 VAL A C 1
ATOM 1619 O O . VAL A 1 238 ? 9.597 34.467 49.216 1.00 53.69 238 VAL A O 1
ATOM 1623 N N . GLU A 1 239 ? 9.573 36.314 50.506 1.00 53.56 239 GLU A N 1
ATOM 1624 C CA . GLU A 1 239 ? 10.480 35.780 51.538 1.00 53.79 239 GLU A CA 1
ATOM 1625 C C . GLU A 1 239 ? 10.224 34.324 51.934 1.00 53.22 239 GLU A C 1
ATOM 1626 O O . GLU A 1 239 ? 11.182 33.577 52.119 1.00 53.14 239 GLU A O 1
ATOM 1632 N N . PRO A 1 240 ? 8.945 33.914 52.076 1.00 53.08 240 PRO A N 1
ATOM 1633 C CA . PRO A 1 240 ? 8.750 32.519 52.492 1.00 52.86 240 PRO A CA 1
ATOM 1634 C C . PRO A 1 240 ? 9.075 31.483 51.412 1.00 52.50 240 PRO A C 1
ATOM 1635 O O . PRO A 1 240 ? 9.260 30.315 51.725 1.00 52.16 240 PRO A O 1
ATOM 1639 N N . PHE A 1 241 ? 9.155 31.912 50.157 1.00 52.54 241 PHE A N 1
ATOM 1640 C CA . PHE A 1 241 ? 9.481 31.003 49.047 1.00 52.38 241 PHE A CA 1
ATOM 1641 C C . PHE A 1 241 ? 10.984 30.830 48.889 1.00 52.01 241 PHE A C 1
ATOM 1642 O O . PHE A 1 241 ? 11.447 29.753 48.554 1.00 51.97 241 PHE A O 1
ATOM 1658 N N . GLY A 1 243 ? 13.424 32.164 51.290 1.00 52.57 243 GLY A N 1
ATOM 1659 C CA . GLY A 1 243 ? 14.190 32.381 52.517 1.00 53.19 243 GLY A CA 1
ATOM 1660 C C . GLY A 1 243 ? 14.760 33.797 52.535 1.00 53.85 243 GLY A C 1
ATOM 1661 O O . GLY A 1 243 ? 14.971 34.406 51.472 1.00 53.73 243 GLY A O 1
ATOM 1662 N N . ALA A 1 244 ? 15.017 34.322 53.734 1.00 54.30 244 ALA A N 1
ATOM 1663 C CA . ALA A 1 244 ? 15.516 35.692 53.885 1.00 54.75 244 ALA A CA 1
ATOM 1664 C C . ALA A 1 244 ? 16.859 35.928 53.178 1.00 55.23 244 ALA A C 1
ATOM 1665 O O . ALA A 1 244 ? 16.970 36.840 52.350 1.00 54.56 244 ALA A O 1
ATOM 1667 N N . GLU A 1 245 ? 17.860 35.094 53.483 1.00 55.92 245 GLU A N 1
ATOM 1668 C CA . GLU A 1 245 ? 19.228 35.339 53.003 1.00 56.80 245 GLU A CA 1
ATOM 1669 C C . GLU A 1 245 ? 19.395 35.174 51.487 1.00 56.97 245 GLU A C 1
ATOM 1670 O O . GLU A 1 245 ? 20.157 35.923 50.859 1.00 57.18 245 GLU A O 1
ATOM 1676 N N . GLY A 1 246 ? 18.685 34.198 50.915 1.00 57.06 246 GLY A N 1
ATOM 1677 C CA . GLY A 1 246 ? 18.613 34.024 49.460 1.00 56.97 246 GLY A CA 1
ATOM 1678 C C . GLY A 1 246 ? 18.062 35.260 48.752 1.00 57.16 246 GLY A C 1
ATOM 1679 O O . GLY A 1 246 ? 18.645 35.727 47.754 1.00 57.10 246 GLY A O 1
ATOM 1680 N N . LEU A 1 247 ? 16.952 35.793 49.285 1.00 56.94 247 LEU A N 1
ATOM 1681 C CA . LEU A 1 247 ? 16.312 37.010 48.777 1.00 56.50 247 LEU A CA 1
ATOM 1682 C C . LEU A 1 247 ? 17.271 38.187 48.868 1.00 56.71 247 LEU A C 1
ATOM 1683 O O . LEU A 1 247 ? 17.310 39.025 47.974 1.00 57.08 247 LEU A O 1
ATOM 1688 N N . ASP A 1 248 ? 18.050 38.243 49.943 1.00 56.77 248 ASP A N 1
ATOM 1689 C CA . ASP A 1 248 ? 19.000 39.332 50.135 1.00 56.88 248 ASP A CA 1
ATOM 1690 C C . ASP A 1 248 ? 20.168 39.292 49.163 1.00 56.81 248 ASP A C 1
ATOM 1691 O O . ASP A 1 248 ? 20.615 40.337 48.686 1.00 56.76 248 ASP A O 1
ATOM 1696 N N . ARG A 1 249 ? 20.667 38.093 48.881 1.00 56.73 249 ARG A N 1
ATOM 1697 C CA . ARG A 1 249 ? 21.810 37.949 47.992 1.00 56.79 249 ARG A CA 1
ATOM 1698 C C . ARG A 1 249 ? 21.438 38.324 46.559 1.00 56.22 249 ARG A C 1
ATOM 1699 O O . ARG A 1 249 ? 22.249 38.906 45.832 1.00 56.26 249 ARG A O 1
ATOM 1715 N N . ILE A 1 251 ? 18.975 40.511 45.640 1.00 55.16 251 ILE A N 1
ATOM 1716 C CA . ILE A 1 251 ? 18.847 41.967 45.589 1.00 55.00 251 ILE A CA 1
ATOM 1717 C C . ILE A 1 251 ? 20.226 42.640 45.543 1.00 55.23 251 ILE A C 1
ATOM 1718 O O . ILE A 1 251 ? 20.441 43.580 44.788 1.00 55.62 251 ILE A O 1
ATOM 1723 N N . ALA A 1 252 ? 21.161 42.142 46.342 1.00 55.52 252 ALA A N 1
ATOM 1724 C CA . ALA A 1 252 ? 22.498 42.715 46.402 1.00 55.73 252 ALA A CA 1
ATOM 1725 C C . ALA A 1 252 ? 23.237 42.506 45.087 1.00 55.91 252 ALA A C 1
ATOM 1726 O O . ALA A 1 252 ? 23.928 43.404 44.608 1.00 55.88 252 ALA A O 1
ATOM 1728 N N . THR A 1 253 ? 23.080 41.322 44.505 1.00 56.20 253 THR A N 1
ATOM 1729 C CA . THR A 1 253 ? 23.835 40.975 43.312 1.00 57.01 253 THR A CA 1
ATOM 1730 C C . THR A 1 253 ? 23.441 41.826 42.095 1.00 56.64 253 THR A C 1
ATOM 1731 O O . THR A 1 253 ? 24.299 42.151 41.280 1.00 56.58 253 THR A O 1
ATOM 1735 N N . PHE A 1 254 ? 22.156 42.181 41.990 1.00 56.29 254 PHE A N 1
ATOM 1736 C CA . PHE A 1 254 ? 21.679 43.054 40.918 1.00 55.92 254 PHE A CA 1
ATOM 1737 C C . PHE A 1 254 ? 22.237 44.455 41.088 1.00 55.77 254 PHE A C 1
ATOM 1738 O O . PHE A 1 254 ? 22.658 45.076 40.115 1.00 55.72 254 PHE A O 1
ATOM 1746 N N . ARG A 1 255 ? 22.231 44.954 42.323 1.00 55.45 255 ARG A N 1
ATOM 1747 C CA . ARG A 1 255 ? 22.696 46.314 42.592 1.00 55.22 255 ARG A CA 1
ATOM 1748 C C . ARG A 1 255 ? 24.183 46.474 42.279 1.00 55.12 255 ARG A C 1
ATOM 1749 O O . ARG A 1 255 ? 24.608 47.540 41.818 1.00 55.18 255 ARG A O 1
ATOM 1757 N N . GLY A 1 256 ? 24.955 45.410 42.508 1.00 54.66 256 GLY A N 1
ATOM 1758 C CA . GLY A 1 256 ? 26.360 45.377 42.117 1.00 54.13 256 GLY A CA 1
ATOM 1759 C C . GLY A 1 256 ? 26.528 45.366 40.604 1.00 53.88 256 GLY A C 1
ATOM 1760 O O . GLY A 1 256 ? 27.378 46.074 40.062 1.00 53.60 256 GLY A O 1
ATOM 1761 N N . LEU A 1 257 ? 25.713 44.570 39.915 1.00 53.70 257 LEU A N 1
ATOM 1762 C CA . LEU A 1 257 ? 25.859 44.426 38.464 1.00 53.67 257 LEU A CA 1
ATOM 1763 C C . LEU A 1 257 ? 25.527 45.735 37.754 1.00 53.48 257 LEU A C 1
ATOM 1764 O O . LEU A 1 257 ? 26.241 46.158 36.842 1.00 53.06 257 LEU A O 1
ATOM 1769 N N . ALA A 1 258 ? 24.455 46.380 38.202 1.00 53.81 258 ALA A N 1
ATOM 1770 C CA . ALA A 1 258 ? 24.073 47.703 37.704 1.00 53.99 258 ALA A CA 1
ATOM 1771 C C . ALA A 1 258 ? 25.267 48.665 37.616 1.00 54.09 258 ALA A C 1
ATOM 1772 O O . ALA A 1 258 ? 25.399 49.411 36.640 1.00 54.26 258 ALA A O 1
ATOM 1774 N N . GLU A 1 259 ? 26.145 48.624 38.614 1.00 54.02 259 GLU A N 1
ATOM 1775 C CA . GLU A 1 259 ? 27.301 49.512 38.633 1.00 54.19 259 GLU A CA 1
ATOM 1776 C C . GLU A 1 259 ? 28.568 49.019 37.879 1.00 54.11 259 GLU A C 1
ATOM 1777 O O . GLU A 1 259 ? 29.616 49.674 37.929 1.00 54.10 259 GLU A O 1
ATOM 1783 N N . VAL A 1 260 ? 28.478 47.898 37.161 1.00 54.04 260 VAL A N 1
ATOM 1784 C CA . VAL A 1 260 ? 29.555 47.537 36.220 1.00 53.97 260 VAL A CA 1
ATOM 1785 C C . VAL A 1 260 ? 29.154 47.798 34.748 1.00 54.00 260 VAL A C 1
ATOM 1786 O O . VAL A 1 260 ? 28.371 47.041 34.171 1.00 54.14 260 VAL A O 1
ATOM 1790 N N . PRO A 1 261 ? 29.692 48.878 34.147 1.00 53.86 261 PRO A N 1
ATOM 1791 C CA . PRO A 1 261 ? 29.236 49.295 32.822 1.00 53.98 261 PRO A CA 1
ATOM 1792 C C . PRO A 1 261 ? 29.734 48.396 31.675 1.00 54.09 261 PRO A C 1
ATOM 1793 O O . PRO A 1 261 ? 29.345 48.597 30.518 1.00 54.42 261 PRO A O 1
ATOM 1797 N N . GLU A 1 262 ? 30.574 47.414 31.995 1.00 53.89 262 GLU A N 1
ATOM 1798 C CA . GLU A 1 262 ? 30.964 46.384 31.034 1.00 53.57 262 GLU A CA 1
ATOM 1799 C C . GLU A 1 262 ? 29.865 45.325 30.889 1.00 53.37 262 GLU A C 1
ATOM 1800 O O . GLU A 1 262 ? 30.011 44.360 30.133 1.00 53.18 262 GLU A O 1
ATOM 1806 N N . ALA A 1 263 ? 28.766 45.517 31.621 1.00 53.32 263 ALA A N 1
ATOM 1807 C CA . ALA A 1 263 ? 27.622 44.596 31.609 1.00 53.47 263 ALA A CA 1
ATOM 1808 C C . ALA A 1 263 ? 26.555 45.104 30.643 1.00 53.23 263 ALA A C 1
ATOM 1809 O O . ALA A 1 263 ? 25.919 46.137 30.880 1.00 53.32 263 ALA A O 1
ATOM 1811 N N . GLY A 1 264 ? 26.369 44.385 29.544 1.00 52.86 264 GLY A N 1
ATOM 1812 C CA . GLY A 1 264 ? 25.600 44.926 28.436 1.00 52.57 264 GLY A CA 1
ATOM 1813 C C . GLY A 1 264 ? 24.508 44.001 27.973 1.00 52.64 264 GLY A C 1
ATOM 1814 O O . GLY A 1 264 ? 24.340 42.909 28.518 1.00 52.09 264 GLY A O 1
ATOM 1815 N N . TYR A 1 265 ? 23.787 44.452 26.944 1.00 52.84 265 TYR A N 1
ATOM 1816 C CA . TYR A 1 265 ? 22.627 43.762 26.386 1.00 52.56 265 TYR A CA 1
ATOM 1817 C C . TYR A 1 265 ? 22.519 44.090 24.895 1.00 52.20 265 TYR A C 1
ATOM 1818 O O . TYR A 1 265 ? 22.745 45.239 24.476 1.00 51.95 265 TYR A O 1
ATOM 1827 N N . VAL A 1 266 ? 22.153 43.088 24.097 1.00 51.51 266 VAL A N 1
ATOM 1828 C CA . VAL A 1 266 ? 22.143 43.230 22.646 1.00 50.67 266 VAL A CA 1
ATOM 1829 C C . VAL A 1 266 ? 20.929 42.592 21.998 1.00 50.25 266 VAL A C 1
ATOM 1830 O O . VAL A 1 266 ? 20.458 41.548 22.453 1.00 50.28 266 VAL A O 1
ATOM 1834 N N . LEU A 1 267 ? 20.450 43.219 20.922 1.00 49.57 267 LEU A N 1
ATOM 1835 C CA . LEU A 1 267 ? 19.437 42.627 20.052 1.00 49.03 267 LEU A CA 1
ATOM 1836 C C . LEU A 1 267 ? 20.043 42.265 18.689 1.00 49.15 267 LEU A C 1
ATOM 1837 O O . LEU A 1 267 ? 20.732 43.097 18.064 1.00 49.69 267 LEU A O 1
ATOM 1842 N N . ILE A 1 268 ? 19.786 41.046 18.215 1.00 48.60 268 ILE A N 1
ATOM 1843 C CA . ILE A 1 268 ? 20.329 40.597 16.920 1.00 48.21 268 ILE A CA 1
ATOM 1844 C C . ILE A 1 268 ? 19.281 39.939 16.020 1.00 48.08 268 ILE A C 1
ATOM 1845 O O . ILE A 1 268 ? 18.633 38.961 16.433 1.00 47.92 268 ILE A O 1
ATOM 1850 N N . GLY A 1 269 ? 19.134 40.466 14.799 1.00 47.66 269 GLY A N 1
ATOM 1851 C CA . GLY A 1 269 ? 18.300 39.858 13.773 1.00 47.71 269 GLY A CA 1
ATOM 1852 C C . GLY A 1 269 ? 19.157 39.087 12.789 1.00 48.47 269 GLY A C 1
ATOM 1853 O O . GLY A 1 269 ? 20.284 39.490 12.498 1.00 49.17 269 GLY A O 1
ATOM 1854 N N . ALA A 1 270 ? 18.641 37.980 12.262 1.00 48.96 270 ALA A N 1
ATOM 1855 C CA . ALA A 1 270 ? 19.401 37.162 11.312 1.00 49.06 270 ALA A CA 1
ATOM 1856 C C . ALA A 1 270 ? 18.467 36.397 10.400 1.00 49.50 270 ALA A C 1
ATOM 1857 O O . ALA A 1 270 ? 17.293 36.236 10.715 1.00 49.89 270 ALA A O 1
ATOM 1859 N N . ARG A 1 271 ? 19.005 35.874 9.305 1.00 49.80 271 ARG A N 1
ATOM 1860 C CA . ARG A 1 271 ? 18.193 35.325 8.226 1.00 50.57 271 ARG A CA 1
ATOM 1861 C C . ARG A 1 271 ? 18.833 34.069 7.630 1.00 50.85 271 ARG A C 1
ATOM 1862 O O . ARG A 1 271 ? 20.061 33.927 7.658 1.00 51.38 271 ARG A O 1
ATOM 1870 N N . LYS A 1 272 ? 18.019 33.166 7.082 1.00 50.61 272 LYS A N 1
ATOM 1871 C CA . LYS A 1 272 ? 18.548 31.941 6.487 1.00 50.70 272 LYS A CA 1
ATOM 1872 C C . LYS A 1 272 ? 18.493 31.957 4.945 1.00 50.92 272 LYS A C 1
ATOM 1873 O O . LYS A 1 272 ? 17.402 31.958 4.356 1.00 50.71 272 LYS A O 1
ATOM 1879 N N . PRO A 1 273 ? 19.673 31.931 4.292 1.00 51.02 273 PRO A N 1
ATOM 1880 C CA . PRO A 1 273 ? 19.780 32.073 2.837 1.00 51.55 273 PRO A CA 1
ATOM 1881 C C . PRO A 1 273 ? 18.724 31.265 2.080 1.00 51.80 273 PRO A C 1
ATOM 1882 O O . PRO A 1 273 ? 17.999 31.811 1.244 1.00 51.85 273 PRO A O 1
ATOM 1887 N N . GLU B 1 26 ? 30.277 56.589 -10.889 1.00 70.91 26 GLU B N 1
ATOM 1888 C CA . GLU B 1 26 ? 30.889 57.883 -10.471 1.00 70.94 26 GLU B CA 1
ATOM 1889 C C . GLU B 1 26 ? 30.074 58.580 -9.375 1.00 71.17 26 GLU B C 1
ATOM 1890 O O . GLU B 1 26 ? 30.221 58.263 -8.185 1.00 71.04 26 GLU B O 1
ATOM 1896 N N . ASN B 1 27 ? 29.244 59.548 -9.785 1.00 71.29 27 ASN B N 1
ATOM 1897 C CA . ASN B 1 27 ? 28.274 60.215 -8.895 1.00 70.76 27 ASN B CA 1
ATOM 1898 C C . ASN B 1 27 ? 26.890 59.554 -8.918 1.00 69.96 27 ASN B C 1
ATOM 1899 O O . ASN B 1 27 ? 25.954 59.993 -9.620 1.00 69.89 27 ASN B O 1
ATOM 1904 N N . LEU B 1 28 ? 26.808 58.459 -8.167 1.00 68.60 28 LEU B N 1
ATOM 1905 C CA . LEU B 1 28 ? 25.565 57.809 -7.823 1.00 67.13 28 LEU B CA 1
ATOM 1906 C C . LEU B 1 28 ? 25.457 57.922 -6.319 1.00 66.25 28 LEU B C 1
ATOM 1907 O O . LEU B 1 28 ? 26.408 57.610 -5.592 1.00 66.14 28 LEU B O 1
ATOM 1912 N N . HIS B 1 29 ? 24.306 58.388 -5.854 1.00 65.29 29 HIS B N 1
ATOM 1913 C CA . HIS B 1 29 ? 24.025 58.417 -4.426 1.00 64.29 29 HIS B CA 1
ATOM 1914 C C . HIS B 1 29 ? 22.856 57.497 -4.188 1.00 63.21 29 HIS B C 1
ATOM 1915 O O . HIS B 1 29 ? 21.805 57.639 -4.819 1.00 63.12 29 HIS B O 1
ATOM 1922 N N . PHE B 1 30 ? 23.046 56.534 -3.299 1.00 61.95 30 PHE B N 1
ATOM 1923 C CA . PHE B 1 30 ? 21.966 55.646 -2.955 1.00 60.82 30 PHE B CA 1
ATOM 1924 C C . PHE B 1 30 ? 20.942 56.399 -2.130 1.00 60.36 30 PHE B C 1
ATOM 1925 O O . PHE B 1 30 ? 21.246 57.440 -1.543 1.00 59.88 30 PHE B O 1
ATOM 1933 N N . GLY B 1 31 ? 19.724 55.871 -2.110 1.00 60.07 31 GLY B N 1
ATOM 1934 C CA . GLY B 1 31 ? 18.665 56.394 -1.265 1.00 60.02 31 GLY B CA 1
ATOM 1935 C C . GLY B 1 31 ? 18.036 55.291 -0.440 1.00 60.02 31 GLY B C 1
ATOM 1936 O O . GLY B 1 31 ? 18.480 54.140 -0.489 1.00 60.06 31 GLY B O 1
ATOM 1937 N N . TYR B 1 32 ? 16.998 55.646 0.315 1.00 60.02 32 TYR B N 1
ATOM 1938 C CA . TYR B 1 32 ? 16.250 54.684 1.131 1.00 59.98 32 TYR B CA 1
ATOM 1939 C C . TYR B 1 32 ? 14.857 54.433 0.558 1.00 59.56 32 TYR B C 1
ATOM 1940 O O . TYR B 1 32 ? 13.955 55.263 0.702 1.00 59.12 32 TYR B O 1
ATOM 1949 N N . TRP B 1 33 ? 14.700 53.281 -0.090 1.00 59.48 33 TRP B N 1
ATOM 1950 C CA . TRP B 1 33 ? 13.442 52.897 -0.729 1.00 59.64 33 TRP B CA 1
ATOM 1951 C C . TRP B 1 33 ? 12.648 51.954 0.177 1.00 59.58 33 TRP B C 1
ATOM 1952 O O . TRP B 1 33 ? 13.156 50.923 0.629 1.00 59.46 33 TRP B O 1
ATOM 1963 N N . GLU B 1 34 ? 11.399 52.328 0.432 1.00 59.47 34 GLU B N 1
ATOM 1964 C CA . GLU B 1 34 ? 10.552 51.652 1.404 1.00 59.39 34 GLU B CA 1
ATOM 1965 C C . GLU B 1 34 ? 10.341 50.168 1.102 1.00 59.59 34 GLU B C 1
ATOM 1966 O O . GLU B 1 34 ? 10.528 49.310 1.975 1.00 59.56 34 GLU B O 1
ATOM 1972 N N . SER B 1 41 ? 10.699 59.681 -5.942 1.00 58.76 41 SER B N 1
ATOM 1973 C CA . SER B 1 41 ? 11.775 60.144 -6.821 1.00 58.89 41 SER B CA 1
ATOM 1974 C C . SER B 1 41 ? 13.154 59.946 -6.188 1.00 59.07 41 SER B C 1
ATOM 1975 O O . SER B 1 41 ? 13.287 59.944 -4.962 1.00 59.22 41 SER B O 1
ATOM 1978 N N . VAL B 1 42 ? 14.174 59.795 -7.035 1.00 59.14 42 VAL B N 1
ATOM 1979 C CA . VAL B 1 42 ? 15.545 59.513 -6.592 1.00 59.07 42 VAL B CA 1
ATOM 1980 C C . VAL B 1 42 ? 16.023 60.514 -5.536 1.00 59.11 42 VAL B C 1
ATOM 1981 O O . VAL B 1 42 ? 16.763 60.151 -4.619 1.00 59.27 42 VAL B O 1
ATOM 1985 N N . ASP B 1 43 ? 15.575 61.762 -5.665 1.00 58.99 43 ASP B N 1
ATOM 1986 C CA . ASP B 1 43 ? 15.902 62.808 -4.702 1.00 58.89 43 ASP B CA 1
ATOM 1987 C C . ASP B 1 43 ? 15.319 62.512 -3.326 1.00 58.69 43 ASP B C 1
ATOM 1988 O O . ASP B 1 43 ? 16.056 62.528 -2.343 1.00 58.69 43 ASP B O 1
ATOM 1993 N N . ASP B 1 44 ? 14.019 62.212 -3.273 1.00 58.45 44 ASP B N 1
ATOM 1994 C CA . ASP B 1 44 ? 13.314 61.882 -2.018 1.00 58.45 44 ASP B CA 1
ATOM 1995 C C . ASP B 1 44 ? 14.024 60.834 -1.150 1.00 58.34 44 ASP B C 1
ATOM 1996 O O . ASP B 1 44 ? 14.146 61.009 0.065 1.00 58.36 44 ASP B O 1
ATOM 2001 N N . ALA B 1 45 ? 14.476 59.754 -1.788 1.00 57.97 45 ALA B N 1
ATOM 2002 C CA . ALA B 1 45 ? 15.080 58.620 -1.100 1.00 57.69 45 ALA B CA 1
ATOM 2003 C C . ALA B 1 45 ? 16.420 58.975 -0.458 1.00 57.78 45 ALA B C 1
ATOM 2004 O O . ALA B 1 45 ? 16.672 58.640 0.709 1.00 57.57 45 ALA B O 1
ATOM 2006 N N . THR B 1 46 ? 17.274 59.652 -1.228 1.00 57.92 46 THR B N 1
ATOM 2007 C CA . THR B 1 46 ? 18.564 60.123 -0.724 1.00 58.12 46 THR B CA 1
ATOM 2008 C C . THR B 1 46 ? 18.336 61.018 0.495 1.00 58.17 46 THR B C 1
ATOM 2009 O O . THR B 1 46 ? 19.028 60.889 1.511 1.00 58.11 46 THR B O 1
ATOM 2013 N N . ASP B 1 47 ? 17.331 61.886 0.390 1.00 58.17 47 ASP B N 1
ATOM 2014 C CA . ASP B 1 47 ? 16.904 62.741 1.495 1.00 58.18 47 ASP B CA 1
ATOM 2015 C C . ASP B 1 47 ? 16.429 61.929 2.715 1.00 57.91 47 ASP B C 1
ATOM 2016 O O . ASP B 1 47 ? 16.523 62.407 3.844 1.00 57.83 47 ASP B O 1
ATOM 2021 N N . ARG B 1 48 ? 15.949 60.704 2.489 1.00 57.65 48 ARG B N 1
ATOM 2022 C CA . ARG B 1 48 ? 15.490 59.845 3.589 1.00 57.66 48 ARG B CA 1
ATOM 2023 C C . ARG B 1 48 ? 16.643 59.046 4.183 1.00 57.28 48 ARG B C 1
ATOM 2024 O O . ARG B 1 48 ? 16.643 58.743 5.382 1.00 57.07 48 ARG B O 1
ATOM 2032 N N . LEU B 1 49 ? 17.624 58.710 3.348 1.00 56.89 49 LEU B N 1
ATOM 2033 C CA . LEU B 1 49 ? 18.822 58.043 3.836 1.00 56.50 49 LEU B CA 1
ATOM 2034 C C . LEU B 1 49 ? 19.541 58.961 4.811 1.00 56.59 49 LEU B C 1
ATOM 2035 O O . LEU B 1 49 ? 20.034 58.533 5.847 1.00 56.77 49 LEU B O 1
ATOM 2040 N N . THR B 1 50 ? 19.593 60.236 4.471 1.00 56.68 50 THR B N 1
ATOM 2041 C CA . THR B 1 50 ? 20.245 61.216 5.313 1.00 57.03 50 THR B CA 1
ATOM 2042 C C . THR B 1 50 ? 19.515 61.303 6.653 1.00 57.08 50 THR B C 1
ATOM 2043 O O . THR B 1 50 ? 20.149 61.340 7.715 1.00 57.04 50 THR B O 1
ATOM 2047 N N . ASP B 1 51 ? 18.182 61.307 6.585 1.00 57.18 51 ASP B N 1
ATOM 2048 C CA . ASP B 1 51 ? 17.323 61.301 7.774 1.00 57.40 51 ASP B CA 1
ATOM 2049 C C . ASP B 1 51 ? 17.659 60.137 8.703 1.00 57.13 51 ASP B C 1
ATOM 2050 O O . ASP B 1 51 ? 17.564 60.262 9.922 1.00 57.27 51 ASP B O 1
ATOM 2055 N N . GLU B 1 52 ? 18.041 59.010 8.113 1.00 56.81 52 GLU B N 1
ATOM 2056 C CA . GLU B 1 52 ? 18.463 57.844 8.872 1.00 56.82 52 GLU B CA 1
ATOM 2057 C C . GLU B 1 52 ? 19.799 58.083 9.574 1.00 56.56 52 GLU B C 1
ATOM 2058 O O . GLU B 1 52 ? 19.926 57.868 10.772 1.00 56.43 52 GLU B O 1
ATOM 2072 N N . ILE B 1 54 ? 21.235 61.030 10.211 1.00 57.46 54 ILE B N 1
ATOM 2073 C CA . ILE B 1 54 ? 21.173 62.057 11.251 1.00 57.87 54 ILE B CA 1
ATOM 2074 C C . ILE B 1 54 ? 20.809 61.417 12.595 1.00 58.12 54 ILE B C 1
ATOM 2075 O O . ILE B 1 54 ? 21.476 61.670 13.592 1.00 58.35 54 ILE B O 1
ATOM 2080 N N . ALA B 1 55 ? 19.783 60.560 12.592 1.00 58.12 55 ALA B N 1
ATOM 2081 C CA . ALA B 1 55 ? 19.314 59.859 13.781 1.00 58.18 55 ALA B CA 1
ATOM 2082 C C . ALA B 1 55 ? 20.415 58.998 14.401 1.00 58.45 55 ALA B C 1
ATOM 2083 O O . ALA B 1 55 ? 20.562 58.956 15.615 1.00 58.18 55 ALA B O 1
ATOM 2085 N N . LEU B 1 56 ? 21.200 58.337 13.554 1.00 59.27 56 LEU B N 1
ATOM 2086 C CA . LEU B 1 56 ? 22.283 57.447 13.995 1.00 59.67 56 LEU B CA 1
ATOM 2087 C C . LEU B 1 56 ? 23.367 58.210 14.749 1.00 60.33 56 LEU B C 1
ATOM 2088 O O . LEU B 1 56 ? 24.027 57.655 15.632 1.00 60.40 56 LEU B O 1
ATOM 2093 N N . LEU B 1 57 ? 23.540 59.479 14.384 1.00 61.01 57 LEU B N 1
ATOM 2094 C CA . LEU B 1 57 ? 24.441 60.388 15.085 1.00 61.60 57 LEU B CA 1
ATOM 2095 C C . LEU B 1 57 ? 23.767 61.024 16.294 1.00 61.99 57 LEU B C 1
ATOM 2096 O O . LEU B 1 57 ? 22.917 61.919 16.167 1.00 62.10 57 LEU B O 1
ATOM 2101 N N . ASP B 1 58 ? 24.168 60.574 17.474 1.00 62.51 58 ASP B N 1
ATOM 2102 C CA . ASP B 1 58 ? 23.586 61.094 18.706 1.00 63.02 58 ASP B CA 1
ATOM 2103 C C . ASP B 1 58 ? 24.079 62.519 18.967 1.00 62.91 58 ASP B C 1
ATOM 2104 O O . ASP B 1 58 ? 25.118 62.732 19.601 1.00 62.98 58 ASP B O 1
ATOM 2109 N N . VAL B 1 59 ? 23.313 63.482 18.456 1.00 62.85 59 VAL B N 1
ATOM 2110 C CA . VAL B 1 59 ? 23.737 64.881 18.393 1.00 62.63 59 VAL B CA 1
ATOM 2111 C C . VAL B 1 59 ? 22.659 65.873 18.840 1.00 62.46 59 VAL B C 1
ATOM 2112 O O . VAL B 1 59 ? 21.557 65.914 18.290 1.00 62.38 59 VAL B O 1
ATOM 2116 N N . ARG B 1 60 ? 22.999 66.674 19.843 1.00 62.48 60 ARG B N 1
ATOM 2117 C CA . ARG B 1 60 ? 22.053 67.620 20.445 1.00 62.54 60 ARG B CA 1
ATOM 2118 C C . ARG B 1 60 ? 22.336 69.067 20.014 1.00 62.45 60 ARG B C 1
ATOM 2119 O O . ARG B 1 60 ? 23.134 69.306 19.110 1.00 62.48 60 ARG B O 1
ATOM 2127 N N . SER B 1 61 ? 21.670 70.028 20.647 1.00 62.39 61 SER B N 1
ATOM 2128 C CA . SER B 1 61 ? 21.838 71.433 20.288 1.00 62.20 61 SER B CA 1
ATOM 2129 C C . SER B 1 61 ? 23.256 71.941 20.572 1.00 62.13 61 SER B C 1
ATOM 2130 O O . SER B 1 61 ? 23.843 71.637 21.615 1.00 62.03 61 SER B O 1
ATOM 2133 N N . GLY B 1 62 ? 23.794 72.706 19.625 1.00 62.10 62 GLY B N 1
ATOM 2134 C CA . GLY B 1 62 ? 25.098 73.350 19.773 1.00 61.89 62 GLY B CA 1
ATOM 2135 C C . GLY B 1 62 ? 26.278 72.412 19.606 1.00 61.72 62 GLY B C 1
ATOM 2136 O O . GLY B 1 62 ? 27.378 72.705 20.075 1.00 61.57 62 GLY B O 1
ATOM 2137 N N . ASP B 1 63 ? 26.045 71.284 18.939 1.00 61.65 63 ASP B N 1
ATOM 2138 C CA . ASP B 1 63 ? 27.098 70.305 18.664 1.00 61.47 63 ASP B CA 1
ATOM 2139 C C . ASP B 1 63 ? 27.917 70.637 17.407 1.00 61.47 63 ASP B C 1
ATOM 2140 O O . ASP B 1 63 ? 27.517 71.459 16.578 1.00 61.28 63 ASP B O 1
ATOM 2145 N N . ARG B 1 64 ? 29.072 69.990 17.291 1.00 61.44 64 ARG B N 1
ATOM 2146 C CA . ARG B 1 64 ? 30.023 70.246 16.222 1.00 61.63 64 ARG B CA 1
ATOM 2147 C C . ARG B 1 64 ? 30.294 68.968 15.422 1.00 61.82 64 ARG B C 1
ATOM 2148 O O . ARG B 1 64 ? 30.851 67.995 15.956 1.00 62.46 64 ARG B O 1
ATOM 2156 N N . VAL B 1 65 ? 29.893 68.954 14.151 1.00 61.48 65 VAL B N 1
ATOM 2157 C CA . VAL B 1 65 ? 29.997 67.732 13.341 1.00 61.07 65 VAL B CA 1
ATOM 2158 C C . VAL B 1 65 ? 31.048 67.860 12.236 1.00 61.05 65 VAL B C 1
ATOM 2159 O O . VAL B 1 65 ? 31.085 68.866 11.528 1.00 61.69 65 VAL B O 1
ATOM 2163 N N . LEU B 1 66 ? 31.898 66.845 12.101 1.00 60.76 66 LEU B N 1
ATOM 2164 C CA . LEU B 1 66 ? 32.835 66.724 10.978 1.00 60.69 66 LEU B CA 1
ATOM 2165 C C . LEU B 1 66 ? 32.267 65.760 9.915 1.00 60.60 66 LEU B C 1
ATOM 2166 O O . LEU B 1 66 ? 31.719 64.713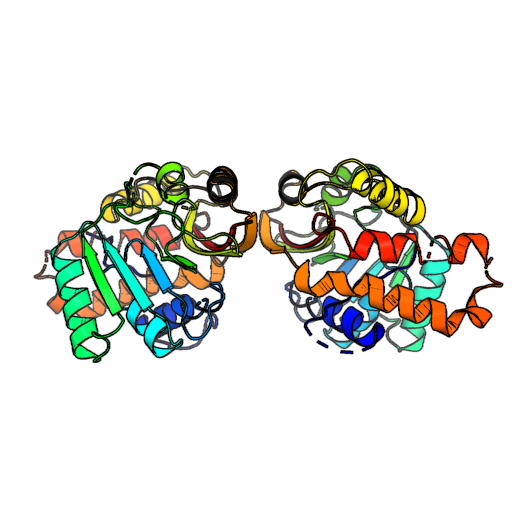 10.245 1.00 60.81 66 LEU B O 1
ATOM 2171 N N . ASP B 1 67 ? 32.436 66.116 8.645 1.00 60.29 67 ASP B N 1
ATOM 2172 C CA . ASP B 1 67 ? 31.761 65.467 7.517 1.00 59.66 67 ASP B CA 1
ATOM 2173 C C . ASP B 1 67 ? 32.828 64.988 6.537 1.00 59.60 67 ASP B C 1
ATOM 2174 O O . ASP B 1 67 ? 33.308 65.749 5.692 1.00 60.09 67 ASP B O 1
ATOM 2179 N N . VAL B 1 68 ? 33.231 63.735 6.663 1.00 59.13 68 VAL B N 1
ATOM 2180 C CA . VAL B 1 68 ? 34.285 63.213 5.794 1.00 59.37 68 VAL B CA 1
ATOM 2181 C C . VAL B 1 68 ? 33.760 62.813 4.410 1.00 59.03 68 VAL B C 1
ATOM 2182 O O . VAL B 1 68 ? 32.998 61.846 4.276 1.00 58.54 68 VAL B O 1
ATOM 2186 N N . GLY B 1 69 ? 34.189 63.554 3.386 1.00 58.94 69 GLY B N 1
ATOM 2187 C CA . GLY B 1 69 ? 33.795 63.276 2.006 1.00 58.31 69 GLY B CA 1
ATOM 2188 C C . GLY B 1 69 ? 32.453 63.890 1.684 1.00 58.19 69 GLY B C 1
ATOM 2189 O O . GLY B 1 69 ? 31.476 63.177 1.479 1.00 57.64 69 GLY B O 1
ATOM 2190 N N . CYS B 1 70 ? 32.428 65.218 1.595 1.00 58.52 70 CYS B N 1
ATOM 2191 C CA . CYS B 1 70 ? 31.185 65.992 1.610 1.00 58.93 70 CYS B CA 1
ATOM 2192 C C . CYS B 1 70 ? 30.402 66.136 0.281 1.00 59.17 70 CYS B C 1
ATOM 2193 O O . CYS B 1 70 ? 29.281 66.666 0.281 1.00 59.06 70 CYS B O 1
ATOM 2196 N N . GLY B 1 71 ? 30.966 65.673 -0.836 1.00 59.28 71 GLY B N 1
ATOM 2197 C CA . GLY B 1 71 ? 30.291 65.796 -2.131 1.00 59.67 71 GLY B CA 1
ATOM 2198 C C . GLY B 1 71 ? 30.015 67.253 -2.439 1.00 59.98 71 GLY B C 1
ATOM 2199 O O . GLY B 1 71 ? 30.843 68.104 -2.143 1.00 60.33 71 GLY B O 1
ATOM 2200 N N . ILE B 1 72 ? 28.857 67.566 -3.015 1.00 60.43 72 ILE B N 1
ATOM 2201 C CA . ILE B 1 72 ? 28.497 68.981 -3.213 1.00 60.72 72 ILE B CA 1
ATOM 2202 C C . ILE B 1 72 ? 27.698 69.570 -2.040 1.00 61.48 72 ILE B C 1
ATOM 2203 O O . ILE B 1 72 ? 27.193 70.694 -2.125 1.00 61.13 72 ILE B O 1
ATOM 2208 N N . GLY B 1 73 ? 27.580 68.794 -0.957 1.00 62.19 73 GLY B N 1
ATOM 2209 C CA . GLY B 1 73 ? 27.243 69.347 0.354 1.00 62.95 73 GLY B CA 1
ATOM 2210 C C . GLY B 1 73 ? 25.794 69.276 0.776 1.00 63.68 73 GLY B C 1
ATOM 2211 O O . GLY B 1 73 ? 25.401 69.905 1.769 1.00 63.46 73 GLY B O 1
ATOM 2212 N N . LYS B 1 74 ? 25.009 68.495 0.038 1.00 64.32 74 LYS B N 1
ATOM 2213 C CA . LYS B 1 74 ? 23.572 68.412 0.267 1.00 65.09 74 LYS B CA 1
ATOM 2214 C C . LYS B 1 74 ? 23.208 67.746 1.594 1.00 65.39 74 LYS B C 1
ATOM 2215 O O . LYS B 1 74 ? 22.292 68.210 2.276 1.00 65.16 74 LYS B O 1
ATOM 2221 N N . PRO B 1 75 ? 23.898 66.643 1.954 1.00 65.66 75 PRO B N 1
ATOM 2222 C CA . PRO B 1 75 ? 23.622 66.070 3.277 1.00 65.69 75 PRO B CA 1
ATOM 2223 C C . PRO B 1 75 ? 24.035 66.980 4.429 1.00 65.57 75 PRO B C 1
ATOM 2224 O O . PRO B 1 75 ? 23.305 67.070 5.424 1.00 65.72 75 PRO B O 1
ATOM 2228 N N . ALA B 1 76 ? 25.164 67.670 4.293 1.00 65.39 76 ALA B N 1
ATOM 2229 C CA . ALA B 1 76 ? 25.604 68.582 5.343 1.00 65.61 76 ALA B CA 1
ATOM 2230 C C . ALA B 1 76 ? 24.590 69.707 5.536 1.00 65.98 76 ALA B C 1
ATOM 2231 O O . ALA B 1 76 ? 24.359 70.168 6.662 1.00 66.09 76 ALA B O 1
ATOM 2233 N N . VAL B 1 77 ? 23.965 70.128 4.440 1.00 66.15 77 VAL B N 1
ATOM 2234 C CA . VAL B 1 77 ? 22.900 71.129 4.508 1.00 66.37 77 VAL B CA 1
ATOM 2235 C C . VAL B 1 77 ? 21.651 70.582 5.222 1.00 66.57 77 VAL B C 1
ATOM 2236 O O . VAL B 1 77 ? 21.082 71.249 6.103 1.00 66.69 77 VAL B O 1
ATOM 2240 N N . ARG B 1 78 ? 21.244 69.368 4.858 1.00 66.68 78 ARG B N 1
ATOM 2241 C CA . ARG B 1 78 ? 20.058 68.757 5.449 1.00 67.06 78 ARG B CA 1
ATOM 2242 C C . ARG B 1 78 ? 20.247 68.474 6.939 1.00 67.15 78 ARG B C 1
ATOM 2243 O O . ARG B 1 78 ? 19.265 68.326 7.666 1.00 67.11 78 ARG B O 1
ATOM 2251 N N . LEU B 1 79 ? 21.506 68.402 7.381 1.00 67.25 79 LEU B N 1
ATOM 2252 C CA . LEU B 1 79 ? 21.820 68.234 8.802 1.00 67.03 79 LEU B CA 1
ATOM 2253 C C . LEU B 1 79 ? 21.573 69.554 9.503 1.00 67.08 79 LEU B C 1
ATOM 2254 O O . LEU B 1 79 ? 20.879 69.604 10.520 1.00 67.03 79 LEU B O 1
ATOM 2259 N N . ALA B 1 80 ? 22.130 70.616 8.921 1.00 67.05 80 ALA B N 1
ATOM 2260 C CA . ALA B 1 80 ? 22.174 71.940 9.531 1.00 66.96 80 ALA B CA 1
ATOM 2261 C C . ALA B 1 80 ? 20.802 72.541 9.813 1.00 67.02 80 ALA B C 1
ATOM 2262 O O . ALA B 1 80 ? 20.626 73.259 10.794 1.00 66.87 80 ALA B O 1
ATOM 2264 N N . THR B 1 81 ? 19.841 72.257 8.941 1.00 67.23 81 THR B N 1
ATOM 2265 C CA . THR B 1 81 ? 18.481 72.762 9.106 1.00 67.29 81 THR B CA 1
ATOM 2266 C C . THR B 1 81 ? 17.743 71.908 10.131 1.00 67.20 81 THR B C 1
ATOM 2267 O O . THR B 1 81 ? 16.897 72.410 10.869 1.00 67.28 81 THR B O 1
ATOM 2271 N N . ALA B 1 82 ? 18.086 70.621 10.177 1.00 67.05 82 ALA B N 1
ATOM 2272 C CA . ALA B 1 82 ? 17.382 69.631 11.006 1.00 66.91 82 ALA B CA 1
ATOM 2273 C C . ALA B 1 82 ? 17.824 69.586 12.480 1.00 66.76 82 ALA B C 1
ATOM 2274 O O . ALA B 1 82 ? 17.121 69.029 13.324 1.00 66.49 82 ALA B O 1
ATOM 2276 N N . ARG B 1 83 ? 18.993 70.157 12.770 1.00 66.71 83 ARG B N 1
ATOM 2277 C CA . ARG B 1 83 ? 19.558 70.215 14.122 1.00 66.65 83 ARG B CA 1
ATOM 2278 C C . ARG B 1 83 ? 20.365 71.512 14.223 1.00 66.86 83 ARG B C 1
ATOM 2279 O O . ARG B 1 83 ? 20.915 71.965 13.221 1.00 67.13 83 ARG B O 1
ATOM 2287 N N . ASP B 1 84 ? 20.454 72.095 15.417 1.00 66.83 84 ASP B N 1
ATOM 2288 C CA . ASP B 1 84 ? 21.165 73.364 15.603 1.00 67.01 84 ASP B CA 1
ATOM 2289 C C . ASP B 1 84 ? 22.656 73.155 15.897 1.00 67.23 84 ASP B C 1
ATOM 2290 O O . ASP B 1 84 ? 23.164 73.535 16.952 1.00 67.17 84 ASP B O 1
ATOM 2295 N N . VAL B 1 85 ? 23.354 72.567 14.933 1.00 67.77 85 VAL B N 1
ATOM 2296 C CA . VAL B 1 85 ? 24.760 72.192 15.099 1.00 68.17 85 VAL B CA 1
ATOM 2297 C C . VAL B 1 85 ? 25.717 73.005 14.216 1.00 68.45 85 VAL B C 1
ATOM 2298 O O . VAL B 1 85 ? 25.287 73.863 13.447 1.00 68.11 85 VAL B O 1
ATOM 2302 N N . ARG B 1 86 ? 27.012 72.720 14.347 1.00 68.95 86 ARG B N 1
ATOM 2303 C CA . ARG B 1 86 ? 28.060 73.385 13.578 1.00 69.52 86 ARG B CA 1
ATOM 2304 C C . ARG B 1 86 ? 28.859 72.368 12.739 1.00 69.98 86 ARG B C 1
ATOM 2305 O O . ARG B 1 86 ? 29.763 71.683 13.241 1.00 69.99 86 ARG B O 1
ATOM 2313 N N . VAL B 1 87 ? 28.512 72.285 11.455 1.00 70.47 87 VAL B N 1
ATOM 2314 C CA . VAL B 1 87 ? 29.082 71.295 10.522 1.00 70.86 87 VAL B CA 1
ATOM 2315 C C . VAL B 1 87 ? 30.297 71.824 9.740 1.00 70.87 87 VAL B C 1
ATOM 2316 O O . VAL B 1 87 ? 30.247 72.907 9.139 1.00 71.11 87 VAL B O 1
ATOM 2320 N N . THR B 1 88 ? 31.390 71.068 9.757 1.00 70.62 88 THR B N 1
ATOM 2321 C CA . THR B 1 88 ? 32.495 71.350 8.846 1.00 70.55 88 THR B CA 1
ATOM 2322 C C . THR B 1 88 ? 32.799 70.096 8.008 1.00 70.45 88 THR B C 1
ATOM 2323 O O . THR B 1 88 ? 32.625 68.965 8.479 1.00 70.48 88 THR B O 1
ATOM 2327 N N . GLY B 1 89 ? 33.217 70.297 6.762 1.00 70.15 89 GLY B N 1
ATOM 2328 C CA . GLY B 1 89 ? 33.302 69.191 5.804 1.00 70.07 89 GLY B CA 1
ATOM 2329 C C . GLY B 1 89 ? 34.513 69.223 4.899 1.00 69.71 89 GLY B C 1
ATOM 2330 O O . GLY B 1 89 ? 34.972 70.280 4.489 1.00 69.68 89 GLY B O 1
ATOM 2331 N N . ILE B 1 90 ? 35.022 68.044 4.575 1.00 69.71 90 ILE B N 1
ATOM 2332 C CA . ILE B 1 90 ? 36.248 67.932 3.793 1.00 69.33 90 ILE B CA 1
ATOM 2333 C C . ILE B 1 90 ? 36.099 67.036 2.564 1.00 68.87 90 ILE B C 1
ATOM 2334 O O . ILE B 1 90 ? 35.265 66.129 2.523 1.00 68.80 90 ILE B O 1
ATOM 2339 N N . SER B 1 91 ? 36.922 67.330 1.565 1.00 68.65 91 SER B N 1
ATOM 2340 C CA . SER B 1 91 ? 36.891 66.674 0.266 1.00 68.01 91 SER B CA 1
ATOM 2341 C C . SER B 1 91 ? 38.266 66.772 -0.393 1.00 67.55 91 SER B C 1
ATOM 2342 O O . SER B 1 91 ? 39.096 67.629 -0.066 1.00 66.99 91 SER B O 1
ATOM 2345 N N . ILE B 1 92 ? 38.488 65.867 -1.327 1.00 67.00 92 ILE B N 1
ATOM 2346 C CA . ILE B 1 92 ? 39.729 65.785 -2.036 1.00 66.47 92 ILE B CA 1
ATOM 2347 C C . ILE B 1 92 ? 39.614 66.655 -3.282 1.00 66.36 92 ILE B C 1
ATOM 2348 O O . ILE B 1 92 ? 40.606 66.904 -3.948 1.00 66.68 92 ILE B O 1
ATOM 2353 N N . SER B 1 93 ? 38.407 67.141 -3.576 1.00 66.19 93 SER B N 1
ATOM 2354 C CA . SER B 1 93 ? 38.145 67.875 -4.818 1.00 66.29 93 SER B CA 1
ATOM 2355 C C . SER B 1 93 ? 37.822 69.335 -4.613 1.00 66.46 93 SER B C 1
ATOM 2356 O O . SER B 1 93 ? 36.812 69.688 -4.007 1.00 66.51 93 SER B O 1
ATOM 2359 N N . ARG B 1 94 ? 38.665 70.186 -5.174 1.00 66.86 94 ARG B N 1
ATOM 2360 C CA . ARG B 1 94 ? 38.517 71.626 -5.022 1.00 67.13 94 ARG B CA 1
ATOM 2361 C C . ARG B 1 94 ? 37.228 72.181 -5.670 1.00 67.17 94 ARG B C 1
ATOM 2362 O O . ARG B 1 94 ? 36.540 73.000 -5.050 1.00 67.04 94 ARG B O 1
ATOM 2370 N N . PRO B 1 95 ? 36.889 71.739 -6.910 1.00 67.33 95 PRO B N 1
ATOM 2371 C CA . PRO B 1 95 ? 35.615 72.197 -7.482 1.00 67.28 95 PRO B CA 1
ATOM 2372 C C . PRO B 1 95 ? 34.375 71.841 -6.645 1.00 67.13 95 PRO B C 1
ATOM 2373 O O . PRO B 1 95 ? 33.420 72.629 -6.607 1.00 67.00 95 PRO B O 1
ATOM 2377 N N . GLN B 1 96 ? 34.393 70.682 -5.983 1.00 67.12 96 GLN B N 1
ATOM 2378 C CA . GLN B 1 96 ? 33.280 70.273 -5.108 1.00 67.08 96 GLN B CA 1
ATOM 2379 C C . GLN B 1 96 ? 33.172 71.129 -3.856 1.00 67.16 96 GLN B C 1
ATOM 2380 O O . GLN B 1 96 ? 32.067 71.477 -3.450 1.00 67.54 96 GLN B O 1
ATOM 2386 N N . VAL B 1 97 ? 34.313 71.464 -3.250 1.00 66.95 97 VAL B N 1
ATOM 2387 C CA . VAL B 1 97 ? 34.345 72.328 -2.066 1.00 66.55 97 VAL B CA 1
ATOM 2388 C C . VAL B 1 97 ? 33.659 73.656 -2.398 1.00 66.77 97 VAL B C 1
ATOM 2389 O O . VAL B 1 97 ? 32.772 74.122 -1.658 1.00 67.33 97 VAL B O 1
ATOM 2393 N N . ASN B 1 98 ? 34.059 74.242 -3.521 1.00 65.88 98 ASN B N 1
ATOM 2394 C CA . ASN B 1 98 ? 33.464 75.475 -3.980 1.00 65.24 98 ASN B CA 1
ATOM 2395 C C . ASN B 1 98 ? 31.965 75.356 -4.154 1.00 64.75 98 ASN B C 1
ATOM 2396 O O . ASN B 1 98 ? 31.230 76.226 -3.691 1.00 64.50 98 ASN B O 1
ATOM 2401 N N . GLN B 1 99 ? 31.512 74.280 -4.796 1.00 64.27 99 GLN B N 1
ATOM 2402 C CA . GLN B 1 99 ? 30.079 74.072 -5.003 1.00 64.17 99 GLN B CA 1
ATOM 2403 C C . GLN B 1 99 ? 29.327 73.932 -3.683 1.00 64.17 99 GLN B C 1
ATOM 2404 O O . GLN B 1 99 ? 28.196 74.421 -3.549 1.00 63.85 99 GLN B O 1
ATOM 2410 N N . ALA B 1 100 ? 29.978 73.278 -2.720 1.00 64.05 100 ALA B N 1
ATOM 2411 C CA . ALA B 1 100 ? 29.389 72.997 -1.417 1.00 64.30 100 ALA B CA 1
ATOM 2412 C C . ALA B 1 100 ? 29.221 74.261 -0.589 1.00 64.54 100 ALA B C 1
ATOM 2413 O O . ALA B 1 100 ? 28.194 74.443 0.075 1.00 64.75 100 ALA B O 1
ATOM 2415 N N . ASN B 1 101 ? 30.216 75.142 -0.644 1.00 64.54 101 ASN B N 1
ATOM 2416 C CA . ASN B 1 101 ? 30.151 76.400 0.093 1.00 64.54 101 ASN B CA 1
ATOM 2417 C C . ASN B 1 101 ? 29.133 77.378 -0.473 1.00 64.80 101 ASN B C 1
ATOM 2418 O O . ASN B 1 101 ? 28.602 78.211 0.261 1.00 65.23 101 ASN B O 1
ATOM 2423 N N . ALA B 1 102 ? 28.861 77.284 -1.772 1.00 64.95 102 ALA B N 1
ATOM 2424 C CA . ALA B 1 102 ? 27.878 78.172 -2.402 1.00 65.02 102 ALA B CA 1
ATOM 2425 C C . ALA B 1 102 ? 26.467 77.727 -2.039 1.00 65.26 102 ALA B C 1
ATOM 2426 O O . ALA B 1 102 ? 25.560 78.547 -1.926 1.00 65.31 102 ALA B O 1
ATOM 2428 N N . ARG B 1 103 ? 26.297 76.423 -1.843 1.00 65.79 103 ARG B N 1
ATOM 2429 C CA . ARG B 1 103 ? 25.037 75.872 -1.374 1.00 66.21 103 ARG B CA 1
ATOM 2430 C C . ARG B 1 103 ? 24.755 76.344 0.056 1.00 66.58 103 ARG B C 1
ATOM 2431 O O . ARG B 1 103 ? 23.631 76.759 0.364 1.00 66.42 103 ARG B O 1
ATOM 2439 N N . ALA B 1 104 ? 25.781 76.308 0.910 1.00 67.12 104 ALA B N 1
ATOM 2440 C CA . ALA B 1 104 ? 25.675 76.845 2.278 1.00 67.66 104 ALA B CA 1
ATOM 2441 C C . ALA B 1 104 ? 25.276 78.320 2.278 1.00 67.90 104 ALA B C 1
ATOM 2442 O O . ALA B 1 104 ? 24.220 78.680 2.806 1.00 68.17 104 ALA B O 1
ATOM 2444 N N . THR B 1 105 ? 26.106 79.172 1.677 1.00 68.05 105 THR B N 1
ATOM 2445 C CA . THR B 1 105 ? 25.849 80.612 1.731 1.00 68.18 105 THR B CA 1
ATOM 2446 C C . THR B 1 105 ? 24.543 80.955 1.014 1.00 68.20 105 THR B C 1
ATOM 2447 O O . THR B 1 105 ? 23.920 81.972 1.313 1.00 68.23 105 THR B O 1
ATOM 2451 N N . ALA B 1 106 ? 24.126 80.085 0.092 1.00 68.11 106 ALA B N 1
ATOM 2452 C CA . ALA B 1 106 ? 22.877 80.279 -0.649 1.00 67.86 106 ALA B CA 1
ATOM 2453 C C . ALA B 1 106 ? 21.648 79.984 0.204 1.00 67.61 106 ALA B C 1
ATOM 2454 O O . ALA B 1 106 ? 20.572 80.532 -0.039 1.00 67.43 106 ALA B O 1
ATOM 2456 N N . ALA B 1 107 ? 21.810 79.112 1.193 1.00 67.42 107 ALA B N 1
ATOM 2457 C CA . ALA B 1 107 ? 20.724 78.790 2.114 1.00 67.48 107 ALA B CA 1
ATOM 2458 C C . ALA B 1 107 ? 20.816 79.597 3.419 1.00 67.43 107 ALA B C 1
ATOM 2459 O O . ALA B 1 107 ? 20.114 79.302 4.388 1.00 67.49 107 ALA B O 1
ATOM 2461 N N . GLY B 1 108 ? 21.677 80.617 3.432 1.00 67.32 108 GLY B N 1
ATOM 2462 C CA . GLY B 1 108 ? 21.931 81.423 4.632 1.00 66.96 108 GLY B CA 1
ATOM 2463 C C . GLY B 1 108 ? 22.620 80.664 5.763 1.00 66.93 108 GLY B C 1
ATOM 2464 O O . GLY B 1 108 ? 22.740 81.169 6.874 1.00 66.42 108 GLY B O 1
ATOM 2465 N N . LEU B 1 109 ? 23.095 79.454 5.479 1.00 67.05 109 LEU B N 1
ATOM 2466 C CA . LEU B 1 109 ? 23.696 78.610 6.508 1.00 67.21 109 LEU B CA 1
ATOM 2467 C C . LEU B 1 109 ? 25.210 78.813 6.676 1.00 67.34 109 LEU B C 1
ATOM 2468 O O . LEU B 1 109 ? 25.857 78.064 7.418 1.00 67.51 109 LEU B O 1
ATOM 2473 N N . ALA B 1 110 ? 25.755 79.843 6.022 1.00 67.30 110 ALA B N 1
ATOM 2474 C CA . ALA B 1 110 ? 27.206 80.051 5.920 1.00 67.42 110 ALA B CA 1
ATOM 2475 C C . ALA B 1 110 ? 27.948 80.229 7.253 1.00 67.58 110 ALA B C 1
ATOM 2476 O O . ALA B 1 110 ? 29.127 79.825 7.378 1.00 67.48 110 ALA B O 1
ATOM 2478 N N . ASN B 1 111 ? 27.262 80.822 8.240 1.00 67.90 111 ASN B N 1
ATOM 2479 C CA . ASN B 1 111 ? 27.884 81.128 9.538 1.00 68.39 111 ASN B CA 1
ATOM 2480 C C . ASN B 1 111 ? 28.242 79.918 10.442 1.00 68.63 111 ASN B C 1
ATOM 2481 O O . ASN B 1 111 ? 28.577 80.105 11.614 1.00 68.73 111 ASN B O 1
ATOM 2486 N N . ARG B 1 112 ? 28.193 78.696 9.903 1.00 68.81 112 ARG B N 1
ATOM 2487 C CA . ARG B 1 112 ? 28.345 77.466 10.714 1.00 69.06 112 ARG B CA 1
ATOM 2488 C C . ARG B 1 112 ? 28.759 76.223 9.901 1.00 69.09 112 ARG B C 1
ATOM 2489 O O . ARG B 1 112 ? 29.566 75.398 10.352 1.00 68.75 112 ARG B O 1
ATOM 2497 N N . VAL B 1 113 ? 28.178 76.105 8.708 1.00 69.42 113 VAL B N 1
ATOM 2498 C CA . VAL B 1 113 ? 28.560 75.108 7.709 1.00 69.43 113 VAL B CA 1
ATOM 2499 C C . VAL B 1 113 ? 29.642 75.683 6.791 1.00 69.63 113 VAL B C 1
ATOM 2500 O O . VAL B 1 113 ? 29.402 76.634 6.024 1.00 69.37 113 VAL B O 1
ATOM 2504 N N . THR B 1 114 ? 30.836 75.106 6.884 1.00 69.69 114 THR B N 1
ATOM 2505 C CA . THR B 1 114 ? 31.936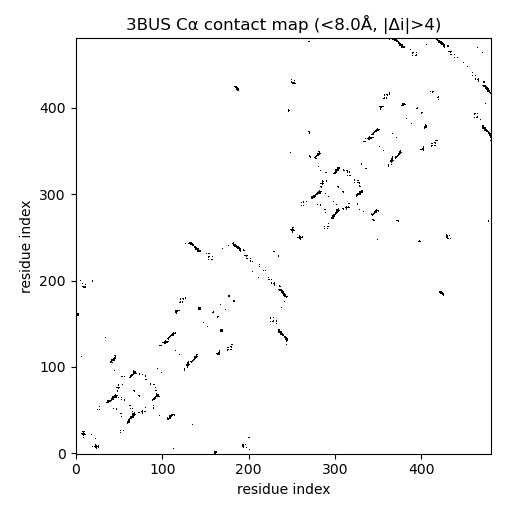 75.466 5.999 1.00 69.55 114 THR B CA 1
ATOM 2506 C C . THR B 1 114 ? 32.535 74.182 5.433 1.00 69.58 114 THR B C 1
ATOM 2507 O O . THR B 1 114 ? 32.361 73.103 6.000 1.00 69.67 114 THR B O 1
ATOM 2511 N N . PHE B 1 115 ? 33.209 74.303 4.296 1.00 69.80 115 PHE B N 1
ATOM 2512 C CA . PHE B 1 115 ? 33.878 73.179 3.654 1.00 69.85 115 PHE B CA 1
ATOM 2513 C C . PHE B 1 115 ? 35.277 73.602 3.228 1.00 70.55 115 PHE B C 1
ATOM 2514 O O . PHE B 1 115 ? 35.496 74.756 2.789 1.00 70.51 115 PHE B O 1
ATOM 2522 N N . SER B 1 116 ? 36.223 72.677 3.354 1.00 71.01 116 SER B N 1
ATOM 2523 C CA . SER B 1 116 ? 37.588 72.933 2.916 1.00 72.02 116 SER B CA 1
ATOM 2524 C C . SER B 1 116 ? 38.218 71.688 2.314 1.00 72.59 116 SER B C 1
ATOM 2525 O O . SER B 1 116 ? 37.775 70.567 2.593 1.00 72.96 116 SER B O 1
ATOM 2528 N N . TYR B 1 117 ? 39.234 71.889 1.476 1.00 73.26 117 TYR B N 1
ATOM 2529 C CA . TYR B 1 117 ? 40.027 70.785 0.923 1.00 74.16 117 TYR B CA 1
ATOM 2530 C C . TYR B 1 117 ? 40.860 70.067 1.998 1.00 74.09 117 TYR B C 1
ATOM 2531 O O . TYR B 1 117 ? 41.492 70.720 2.828 1.00 73.83 117 TYR B O 1
ATOM 2540 N N . ALA B 1 118 ? 40.884 68.733 1.961 1.00 74.17 118 ALA B N 1
ATOM 2541 C CA . ALA B 1 118 ? 41.700 67.946 2.899 1.00 74.37 118 ALA B CA 1
ATOM 2542 C C . ALA B 1 118 ? 41.666 66.450 2.624 1.00 74.50 118 ALA B C 1
ATOM 2543 O O . ALA B 1 118 ? 40.670 65.920 2.134 1.00 74.49 118 ALA B O 1
ATOM 2545 N N . ASP B 1 119 ? 42.754 65.768 2.956 1.00 74.69 119 ASP B N 1
ATOM 2546 C CA . ASP B 1 119 ? 42.788 64.315 2.847 1.00 75.39 119 ASP B CA 1
ATOM 2547 C C . ASP B 1 119 ? 42.447 63.662 4.189 1.00 75.62 119 ASP B C 1
ATOM 2548 O O . ASP B 1 119 ? 42.786 64.200 5.244 1.00 76.07 119 ASP B O 1
ATOM 2553 N N . ALA B 1 120 ? 41.774 62.513 4.137 1.00 75.39 120 ALA B N 1
ATOM 2554 C CA . ALA B 1 120 ? 41.412 61.769 5.339 1.00 75.50 120 ALA B CA 1
ATOM 2555 C C . ALA B 1 120 ? 42.610 61.095 5.981 1.00 75.34 120 ALA B C 1
ATOM 2556 O O . ALA B 1 120 ? 42.637 60.910 7.192 1.00 75.86 120 ALA B O 1
ATOM 2566 N N . ASP B 1 122 ? 45.226 62.339 6.547 1.00 74.72 122 ASP B N 1
ATOM 2567 C CA . ASP B 1 122 ? 45.910 63.399 7.310 1.00 74.57 122 ASP B CA 1
ATOM 2568 C C . ASP B 1 122 ? 45.019 64.596 7.678 1.00 74.58 122 ASP B C 1
ATOM 2569 O O . ASP B 1 122 ? 44.997 65.609 6.977 1.00 74.33 122 ASP B O 1
ATOM 2574 N N . LEU B 1 123 ? 44.294 64.490 8.787 1.00 74.73 123 LEU B N 1
ATOM 2575 C CA . LEU B 1 123 ? 43.404 65.579 9.197 1.00 74.83 123 LEU B CA 1
ATOM 2576 C C . LEU B 1 123 ? 44.141 66.695 9.949 1.00 75.04 123 LEU B C 1
ATOM 2577 O O . LEU B 1 123 ? 44.897 66.423 10.883 1.00 75.06 123 LEU B O 1
ATOM 2582 N N . PRO B 1 124 ? 43.920 67.956 9.537 1.00 75.29 124 PRO B N 1
ATOM 2583 C CA . PRO B 1 124 ? 44.668 69.096 10.071 1.00 75.65 124 PRO B CA 1
ATOM 2584 C C . PRO B 1 124 ? 44.109 69.687 11.374 1.00 75.94 124 PRO B C 1
ATOM 2585 O O . PRO B 1 124 ? 44.725 70.600 11.948 1.00 76.10 124 PRO B O 1
ATOM 2589 N N . PHE B 1 125 ? 42.961 69.180 11.827 1.00 76.08 125 PHE B N 1
ATOM 2590 C CA . PHE B 1 125 ? 42.372 69.602 13.106 1.00 76.26 125 PHE B CA 1
ATOM 2591 C C . PHE B 1 125 ? 43.137 68.967 14.267 1.00 76.12 125 PHE B C 1
ATOM 2592 O O . PHE B 1 125 ? 43.671 67.860 14.125 1.00 76.33 125 PHE B O 1
ATOM 2600 N N . GLU B 1 126 ? 43.188 69.659 15.407 1.00 75.86 126 GLU B N 1
ATOM 2601 C CA . GLU B 1 126 ? 43.816 69.108 16.621 1.00 75.62 126 GLU B CA 1
ATOM 2602 C C . GLU B 1 126 ? 43.023 67.912 17.168 1.00 75.17 126 GLU B C 1
ATOM 2603 O O . GLU B 1 126 ? 41.966 67.565 16.637 1.00 75.11 126 GLU B O 1
ATOM 2609 N N . ASP B 1 127 ? 43.530 67.291 18.232 1.00 74.77 127 ASP B N 1
ATOM 2610 C CA . ASP B 1 127 ? 42.848 66.148 18.864 1.00 74.29 127 ASP B CA 1
ATOM 2611 C C . ASP B 1 127 ? 41.554 66.556 19.573 1.00 73.96 127 ASP B C 1
ATOM 2612 O O . ASP B 1 127 ? 41.321 67.738 19.814 1.00 74.13 127 ASP B O 1
ATOM 2617 N N . ALA B 1 128 ? 40.713 65.571 19.881 1.00 73.67 128 ALA B N 1
ATOM 2618 C CA . ALA B 1 128 ? 39.429 65.784 20.562 1.00 73.30 128 ALA B CA 1
ATOM 2619 C C . ALA B 1 128 ? 38.825 67.180 20.343 1.00 73.02 128 ALA B C 1
ATOM 2620 O O . ALA B 1 128 ? 38.692 67.970 21.286 1.00 73.06 128 ALA B O 1
ATOM 2622 N N . SER B 1 129 ? 38.469 67.476 19.094 1.00 72.56 129 SER B N 1
ATOM 2623 C CA . SER B 1 129 ? 37.901 68.780 18.745 1.00 72.02 129 SER B CA 1
ATOM 2624 C C . SER B 1 129 ? 36.567 68.713 17.983 1.00 71.76 129 SER B C 1
ATOM 2625 O O . SER B 1 129 ? 36.109 69.727 17.451 1.00 71.96 129 SER B O 1
ATOM 2628 N N . PHE B 1 130 ? 35.950 67.533 17.934 1.00 71.01 130 PHE B N 1
ATOM 2629 C CA . PHE B 1 130 ? 34.602 67.398 17.389 1.00 70.44 130 PHE B CA 1
ATOM 2630 C C . PHE B 1 130 ? 33.721 66.547 18.294 1.00 70.46 130 PHE B C 1
ATOM 2631 O O . PHE B 1 130 ? 34.218 65.692 19.037 1.00 70.56 130 PHE B O 1
ATOM 2639 N N . ASP B 1 131 ? 32.412 66.789 18.224 1.00 70.32 131 ASP B N 1
ATOM 2640 C CA . ASP B 1 131 ? 31.416 65.966 18.919 1.00 70.23 131 ASP B CA 1
ATOM 2641 C C . ASP B 1 131 ? 31.140 64.651 18.167 1.00 70.04 131 ASP B C 1
ATOM 2642 O O . ASP B 1 131 ? 31.063 63.584 18.785 1.00 70.35 131 ASP B O 1
ATOM 2647 N N . ALA B 1 132 ? 31.013 64.736 16.837 1.00 69.46 132 ALA B N 1
ATOM 2648 C CA . ALA B 1 132 ? 30.642 63.598 15.997 1.00 68.75 132 ALA B CA 1
ATOM 2649 C C . ALA B 1 132 ? 31.294 63.605 14.606 1.00 68.46 132 ALA B C 1
ATOM 2650 O O . ALA B 1 132 ? 31.540 64.658 14.018 1.00 68.40 132 ALA B O 1
ATOM 2652 N N . VAL B 1 133 ? 31.573 62.417 14.085 1.00 67.86 133 VAL B N 1
ATOM 2653 C CA . VAL B 1 133 ? 32.132 62.285 12.755 1.00 67.37 133 VAL B CA 1
ATOM 2654 C C . VAL B 1 133 ? 31.189 61.427 11.945 1.00 67.02 133 VAL B C 1
ATOM 2655 O O . VAL B 1 133 ? 30.690 60.414 12.446 1.00 67.55 133 VAL B O 1
ATOM 2659 N N . TRP B 1 134 ? 30.931 61.819 10.701 1.00 66.13 134 TRP B N 1
ATOM 2660 C CA . TRP B 1 134 ? 30.324 60.860 9.783 1.00 65.62 134 TRP B CA 1
ATOM 2661 C C . TRP B 1 134 ? 31.005 60.737 8.423 1.00 64.80 134 TRP B C 1
ATOM 2662 O O . TRP B 1 134 ? 31.600 61.701 7.919 1.00 64.10 134 TRP B O 1
ATOM 2673 N N . ALA B 1 135 ? 30.922 59.525 7.877 1.00 63.70 135 ALA B N 1
ATOM 2674 C CA . ALA B 1 135 ? 31.472 59.192 6.585 1.00 62.97 135 ALA B CA 1
ATOM 2675 C C . ALA B 1 135 ? 30.355 58.575 5.786 1.00 62.93 135 ALA B C 1
ATOM 2676 O O . ALA B 1 135 ? 30.125 57.372 5.856 1.00 63.64 135 ALA B O 1
ATOM 2678 N N . LEU B 1 136 ? 29.642 59.406 5.037 1.00 62.91 136 LEU B N 1
ATOM 2679 C CA . LEU B 1 136 ? 28.501 58.948 4.258 1.00 62.68 136 LEU B CA 1
ATOM 2680 C C . LEU B 1 136 ? 28.945 58.619 2.837 1.00 62.69 136 LEU B C 1
ATOM 2681 O O . LEU B 1 136 ? 29.102 59.519 2.025 1.00 62.70 136 LEU B O 1
ATOM 2686 N N . GLU B 1 137 ? 29.160 57.326 2.569 1.00 62.62 137 GLU B N 1
ATOM 2687 C CA . GLU B 1 137 ? 29.417 56.789 1.230 1.00 62.47 137 GLU B CA 1
ATOM 2688 C C . GLU B 1 137 ? 30.792 57.256 0.744 1.00 62.59 137 GLU B C 1
ATOM 2689 O O . GLU B 1 137 ? 30.997 57.494 -0.447 1.00 62.71 137 GLU B O 1
ATOM 2695 N N . SER B 1 138 ? 31.738 57.385 1.676 1.00 62.42 138 SER B N 1
ATOM 2696 C CA . SER B 1 138 ? 33.056 57.949 1.360 1.00 62.26 138 SER B CA 1
ATOM 2697 C C . SER B 1 138 ? 34.281 57.053 1.628 1.00 62.22 138 SER B C 1
ATOM 2698 O O . SER B 1 138 ? 35.300 57.167 0.939 1.00 62.16 138 SER B O 1
ATOM 2701 N N . LEU B 1 139 ? 34.184 56.185 2.627 1.00 62.10 139 LEU B N 1
ATOM 2702 C CA . LEU B 1 139 ? 35.297 55.350 3.042 1.00 62.50 139 LEU B CA 1
ATOM 2703 C C . LEU B 1 139 ? 35.871 54.417 1.951 1.00 63.06 139 LEU B C 1
ATOM 2704 O O . LEU B 1 139 ? 37.060 54.119 1.968 1.00 63.12 139 LEU B O 1
ATOM 2709 N N . HIS B 1 140 ? 35.045 53.968 1.006 1.00 63.37 140 HIS B N 1
ATOM 2710 C CA . HIS B 1 140 ? 35.520 53.088 -0.058 1.00 63.94 140 HIS B CA 1
ATOM 2711 C C . HIS B 1 140 ? 36.549 53.758 -0.998 1.00 64.36 140 HIS B C 1
ATOM 2712 O O . HIS B 1 140 ? 37.150 53.083 -1.837 1.00 64.28 140 HIS B O 1
ATOM 2719 N N . HIS B 1 141 ? 36.730 55.075 -0.868 1.00 64.58 141 HIS B N 1
ATOM 2720 C CA . HIS B 1 141 ? 37.733 55.809 -1.660 1.00 65.13 141 HIS B CA 1
ATOM 2721 C C . HIS B 1 141 ? 39.140 55.767 -1.059 1.00 65.39 141 HIS B C 1
ATOM 2722 O O . HIS B 1 141 ? 40.115 56.094 -1.736 1.00 65.46 141 HIS B O 1
ATOM 2737 N N . PRO B 1 143 ? 42.780 54.733 0.275 1.00 66.45 143 PRO B N 1
ATOM 2738 C CA . PRO B 1 143 ? 43.781 53.759 -0.139 1.00 66.59 143 PRO B CA 1
ATOM 2739 C C . PRO B 1 143 ? 44.032 52.736 0.970 1.00 66.70 143 PRO B C 1
ATOM 2740 O O . PRO B 1 143 ? 44.520 51.642 0.695 1.00 66.71 143 PRO B O 1
ATOM 2744 N N . ASP B 1 144 ? 43.715 53.111 2.208 1.00 66.88 144 ASP B N 1
ATOM 2745 C CA . ASP B 1 144 ? 43.692 52.191 3.335 1.00 67.15 144 ASP B CA 1
ATOM 2746 C C . ASP B 1 144 ? 42.689 52.692 4.361 1.00 67.41 144 ASP B C 1
ATOM 2747 O O . ASP B 1 144 ? 42.973 53.644 5.098 1.00 67.42 144 ASP B O 1
ATOM 2752 N N . ARG B 1 145 ? 41.528 52.041 4.425 1.00 67.80 145 ARG B N 1
ATOM 2753 C CA . ARG B 1 145 ? 40.442 52.552 5.272 1.00 68.13 145 ARG B CA 1
ATOM 2754 C C . ARG B 1 145 ? 40.699 52.433 6.782 1.00 68.44 145 ARG B C 1
ATOM 2755 O O . ARG B 1 145 ? 40.000 53.047 7.583 1.00 68.84 145 ARG B O 1
ATOM 2763 N N . GLY B 1 146 ? 41.731 51.682 7.159 1.00 68.66 146 GLY B N 1
ATOM 2764 C CA . GLY B 1 146 ? 42.155 51.611 8.558 1.00 68.79 146 GLY B CA 1
ATOM 2765 C C . GLY B 1 146 ? 42.648 52.957 9.067 1.00 68.96 146 GLY B C 1
ATOM 2766 O O . GLY B 1 146 ? 42.286 53.389 10.167 1.00 68.94 146 GLY B O 1
ATOM 2767 N N . ARG B 1 147 ? 43.464 53.626 8.252 1.00 68.92 147 ARG B N 1
ATOM 2768 C CA . ARG B 1 147 ? 44.106 54.881 8.646 1.00 68.84 147 ARG B CA 1
ATOM 2769 C C . ARG B 1 147 ? 43.110 56.013 8.790 1.00 68.44 147 ARG B C 1
ATOM 2770 O O . ARG B 1 147 ? 43.283 56.884 9.645 1.00 68.37 147 ARG B O 1
ATOM 2778 N N . ALA B 1 148 ? 42.074 56.005 7.955 1.00 67.83 148 ALA B N 1
ATOM 2779 C CA . ALA B 1 148 ? 41.054 57.048 8.029 1.00 67.35 148 ALA B CA 1
ATOM 2780 C C . ALA B 1 148 ? 40.285 56.938 9.347 1.00 66.82 148 ALA B C 1
ATOM 2781 O O . ALA B 1 148 ? 40.086 57.937 10.045 1.00 66.61 148 ALA B O 1
ATOM 2783 N N . LEU B 1 149 ? 39.875 55.718 9.690 1.00 66.01 149 LEU B N 1
ATOM 2784 C CA . LEU B 1 149 ? 39.177 55.482 10.953 1.00 65.48 149 LEU B CA 1
ATOM 2785 C C . LEU B 1 149 ? 40.049 55.890 12.134 1.00 64.91 149 LEU B C 1
ATOM 2786 O O . LEU B 1 149 ? 39.610 56.629 13.018 1.00 64.86 149 LEU B O 1
ATOM 2791 N N . ARG B 1 150 ? 41.295 55.430 12.117 1.00 64.22 150 ARG B N 1
ATOM 2792 C CA . ARG B 1 150 ? 42.256 55.763 13.153 1.00 63.58 150 ARG B CA 1
ATOM 2793 C C . ARG B 1 150 ? 42.340 57.283 13.341 1.00 63.27 150 ARG B C 1
ATOM 2794 O O . ARG B 1 150 ? 42.325 57.780 14.467 1.00 63.25 150 ARG B O 1
ATOM 2802 N N . GLU B 1 151 ? 42.388 58.013 12.230 1.00 62.89 151 GLU B N 1
ATOM 2803 C CA . GLU B 1 151 ? 42.484 59.467 12.265 1.00 62.47 151 GLU B CA 1
ATOM 2804 C C . GLU B 1 151 ? 41.153 60.104 12.657 1.00 62.02 151 GLU B C 1
ATOM 2805 O O . GLU B 1 151 ? 41.125 61.109 13.363 1.00 61.98 151 GLU B O 1
ATOM 2819 N N . ALA B 1 153 ? 39.184 58.870 14.809 1.00 60.56 153 ALA B N 1
ATOM 2820 C CA . ALA B 1 153 ? 39.069 58.702 16.256 1.00 60.64 153 ALA B CA 1
ATOM 2821 C C . ALA B 1 153 ? 39.974 59.687 16.982 1.00 60.62 153 ALA B C 1
ATOM 2822 O O . ALA B 1 153 ? 39.787 59.965 18.169 1.00 60.69 153 ALA B O 1
ATOM 2824 N N . ARG B 1 154 ? 40.954 60.209 16.253 1.00 60.42 154 ARG B N 1
ATOM 2825 C CA . ARG B 1 154 ? 41.936 61.118 16.810 1.00 60.19 154 ARG B CA 1
ATOM 2826 C C . ARG B 1 154 ? 41.334 62.504 17.029 1.00 60.15 154 ARG B C 1
ATOM 2827 O O . ARG B 1 154 ? 41.702 63.205 17.973 1.00 60.24 154 ARG B O 1
ATOM 2835 N N . VAL B 1 155 ? 40.407 62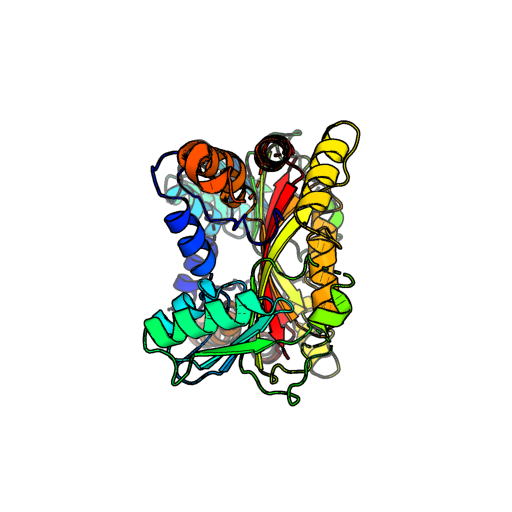.888 16.156 1.00 59.99 155 VAL B N 1
ATOM 2836 C CA . VAL B 1 155 ? 39.788 64.220 16.193 1.00 59.94 155 VAL B CA 1
ATOM 2837 C C . VAL B 1 155 ? 38.500 64.199 17.023 1.00 59.85 155 VAL B C 1
ATOM 2838 O O . VAL B 1 155 ? 37.940 65.245 17.378 1.00 59.55 155 VAL B O 1
ATOM 2842 N N . LEU B 1 156 ? 38.050 62.990 17.340 1.00 59.82 156 LEU B N 1
ATOM 2843 C CA . LEU B 1 156 ? 36.862 62.803 18.147 1.00 59.89 156 LEU B CA 1
ATOM 2844 C C . LEU B 1 156 ? 37.154 62.938 19.643 1.00 59.86 156 LEU B C 1
ATOM 2845 O O . LEU B 1 156 ? 38.195 62.481 20.127 1.00 59.71 156 LEU B O 1
ATOM 2850 N N . ARG B 1 157 ? 36.226 63.567 20.364 1.00 59.77 157 ARG B N 1
ATOM 2851 C CA . ARG B 1 157 ? 36.342 63.733 21.813 1.00 59.78 157 ARG B CA 1
ATOM 2852 C C . ARG B 1 157 ? 35.798 62.500 22.536 1.00 59.58 157 ARG B C 1
ATOM 2853 O O . ARG B 1 157 ? 35.037 61.729 21.942 1.00 59.82 157 ARG B O 1
ATOM 2861 N N . PRO B 1 158 ? 36.192 62.298 23.811 1.00 59.36 158 PRO B N 1
ATOM 2862 C CA . PRO B 1 158 ? 35.645 61.175 24.570 1.00 59.18 158 PRO B CA 1
ATOM 2863 C C . PRO B 1 158 ? 34.120 61.246 24.645 1.00 58.96 158 PRO B C 1
ATOM 2864 O O . PRO B 1 158 ? 33.566 62.311 24.928 1.00 58.93 158 PRO B O 1
ATOM 2868 N N . GLY B 1 159 ? 33.460 60.124 24.362 1.00 58.73 159 GLY B N 1
ATOM 2869 C CA . GLY B 1 159 ? 32.000 60.042 24.409 1.00 58.52 159 GLY B CA 1
ATOM 2870 C C . GLY B 1 159 ? 31.331 60.462 23.118 1.00 58.54 159 GLY B C 1
ATOM 2871 O O . GLY B 1 159 ? 30.102 60.400 22.998 1.00 58.49 159 GLY B O 1
ATOM 2872 N N . GLY B 1 160 ? 32.147 60.888 22.154 1.00 58.32 160 GLY B N 1
ATOM 2873 C CA . GLY B 1 160 ? 31.665 61.294 20.848 1.00 58.34 160 GLY B CA 1
ATOM 28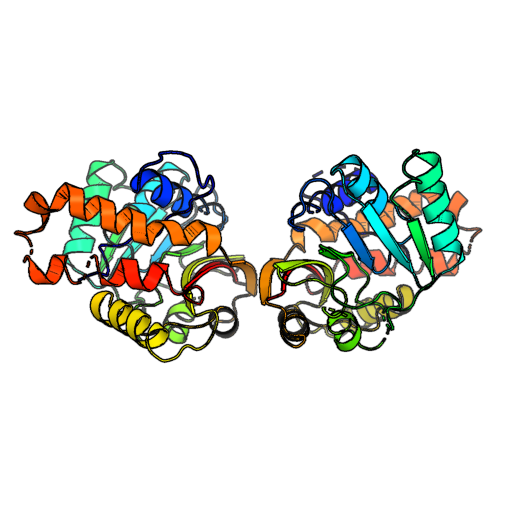74 C C . GLY B 1 160 ? 31.078 60.129 20.084 1.00 58.37 160 GLY B C 1
ATOM 2875 O O . GLY B 1 160 ? 31.274 58.974 20.450 1.00 58.20 160 GLY B O 1
ATOM 2876 N N . THR B 1 161 ? 30.343 60.436 19.022 1.00 58.52 161 THR B N 1
ATOM 2877 C CA . THR B 1 161 ? 29.727 59.388 18.212 1.00 58.44 161 THR B CA 1
ATOM 2878 C C . THR B 1 161 ? 30.242 59.372 16.776 1.00 58.63 161 THR B C 1
ATOM 2879 O O . THR B 1 161 ? 30.887 60.320 16.307 1.00 58.44 161 THR B O 1
ATOM 2883 N N . VAL B 1 162 ? 29.961 58.267 16.092 1.00 58.83 162 VAL B N 1
ATOM 2884 C CA . VAL B 1 162 ? 30.381 58.064 14.713 1.00 58.80 162 VAL B CA 1
ATOM 2885 C C . VAL B 1 162 ? 29.216 57.395 14.001 1.00 58.87 162 VAL B C 1
ATOM 2886 O O . VAL B 1 162 ? 28.560 56.544 14.585 1.00 59.31 162 VAL B O 1
ATOM 2890 N N . ALA B 1 163 ? 28.936 57.816 12.769 1.00 59.02 163 ALA B N 1
ATOM 2891 C CA . ALA B 1 163 ? 27.987 57.119 11.896 1.00 58.93 163 ALA B CA 1
ATOM 2892 C C . ALA B 1 163 ? 28.642 56.878 10.540 1.00 59.32 163 ALA B C 1
ATOM 2893 O O . ALA B 1 163 ? 29.377 57.755 10.041 1.00 59.39 163 ALA B O 1
ATOM 2895 N N . ILE B 1 164 ? 28.380 55.704 9.951 1.00 58.97 164 ILE B N 1
ATOM 2896 C CA . ILE B 1 164 ? 28.977 55.330 8.661 1.00 59.12 164 ILE B CA 1
ATOM 2897 C C . ILE B 1 164 ? 27.986 54.637 7.703 1.00 58.67 164 ILE B C 1
ATOM 2898 O O . ILE B 1 164 ? 27.314 53.671 8.076 1.00 58.37 164 ILE B O 1
ATOM 2903 N N . ALA B 1 165 ? 27.937 55.120 6.463 1.00 57.82 165 ALA B N 1
ATOM 2904 C CA . ALA B 1 165 ? 27.161 54.487 5.397 1.00 57.51 165 ALA B CA 1
ATOM 2905 C C . ALA B 1 165 ? 28.100 54.091 4.246 1.00 57.48 165 ALA B C 1
ATOM 2906 O O . ALA B 1 165 ? 28.968 54.889 3.882 1.00 57.71 165 ALA B O 1
ATOM 2908 N N . ASP B 1 166 ? 27.957 52.875 3.695 1.00 57.20 166 ASP B N 1
ATOM 2909 C CA . ASP B 1 166 ? 28.833 52.410 2.592 1.00 57.15 166 ASP B CA 1
ATOM 2910 C C . ASP B 1 166 ? 28.414 51.127 1.850 1.00 57.42 166 ASP B C 1
ATOM 2911 O O . ASP B 1 166 ? 27.645 50.290 2.395 1.00 57.10 166 ASP B O 1
ATOM 2916 N N . PHE B 1 167 ? 28.943 50.968 0.620 1.00 57.20 167 PHE B N 1
ATOM 2917 C CA . PHE B 1 167 ? 28.768 49.727 -0.148 1.00 56.85 167 PHE B CA 1
ATOM 2918 C C . PHE B 1 167 ? 29.545 48.659 0.551 1.00 56.53 167 PHE B C 1
ATOM 2919 O O . PHE B 1 167 ? 30.650 48.897 1.039 1.00 56.44 167 PHE B O 1
ATOM 2927 N N . VAL B 1 168 ? 28.987 47.462 0.529 1.00 56.30 168 VAL B N 1
ATOM 2928 C CA . VAL B 1 168 ? 29.625 46.294 1.070 1.00 56.10 168 VAL B CA 1
ATOM 2929 C C . VAL B 1 168 ? 29.434 45.172 0.059 1.00 56.73 168 VAL B C 1
ATOM 2930 O O . VAL B 1 168 ? 28.435 45.149 -0.666 1.00 56.60 168 VAL B O 1
ATOM 2934 N N . LEU B 1 169 ? 30.410 44.271 -0.022 1.00 57.38 169 LEU B N 1
ATOM 2935 C CA . LEU B 1 169 ? 30.236 43.030 -0.758 1.00 58.20 169 LEU B CA 1
ATOM 2936 C C . LEU B 1 169 ? 29.896 41.954 0.274 1.00 58.98 169 LEU B C 1
ATOM 2937 O O . LEU B 1 169 ? 30.729 41.619 1.121 1.00 59.37 169 LEU B O 1
ATOM 2942 N N . LEU B 1 170 ? 28.672 41.430 0.206 1.00 59.65 170 LEU B N 1
ATOM 2943 C CA . LEU B 1 170 ? 28.158 40.468 1.185 1.00 59.96 170 LEU B CA 1
ATOM 2944 C C . LEU B 1 170 ? 28.863 39.112 1.093 1.00 60.89 170 LEU B C 1
ATOM 2945 O O . LEU B 1 170 ? 29.747 38.809 1.896 1.00 61.02 170 LEU B O 1
ATOM 2950 N N . ALA B 1 171 ? 28.465 38.298 0.122 1.00 61.88 171 ALA B N 1
ATOM 2951 C CA . ALA B 1 171 ? 29.176 37.065 -0.176 1.00 62.75 171 ALA B CA 1
ATOM 2952 C C . ALA B 1 171 ? 30.218 37.298 -1.295 1.00 63.51 171 ALA B C 1
ATOM 2953 O O . ALA B 1 171 ? 29.990 38.113 -2.208 1.00 63.49 171 ALA B O 1
ATOM 2955 N N . PRO B 1 172 ? 31.370 36.595 -1.221 1.00 64.01 172 PRO B N 1
ATOM 2956 C CA . PRO B 1 172 ? 32.381 36.606 -2.283 1.00 64.30 172 PRO B CA 1
ATOM 2957 C C . PRO B 1 172 ? 31.758 36.329 -3.651 1.00 64.53 172 PRO B C 1
ATOM 2958 O O . PRO B 1 172 ? 30.830 35.516 -3.754 1.00 64.66 172 PRO B O 1
ATOM 2962 N N . VAL B 1 173 ? 32.272 36.993 -4.686 1.00 64.52 173 VAL B N 1
ATOM 2963 C CA . VAL B 1 173 ? 31.675 36.919 -6.020 1.00 64.49 173 VAL B CA 1
ATOM 2964 C C . VAL B 1 173 ? 32.491 36.102 -7.052 1.00 64.59 173 VAL B C 1
ATOM 2965 O O . VAL B 1 173 ? 33.708 35.936 -6.906 1.00 64.62 173 VAL B O 1
ATOM 2969 N N . GLU B 1 174 ? 31.807 35.593 -8.080 1.00 64.48 174 GLU B N 1
ATOM 2970 C CA . GLU B 1 174 ? 32.443 34.761 -9.105 1.00 64.50 174 GLU B CA 1
ATOM 2971 C C . GLU B 1 174 ? 31.904 35.018 -10.519 1.00 64.30 174 GLU B C 1
ATOM 2972 O O . GLU B 1 174 ? 30.739 35.379 -10.692 1.00 64.33 174 GLU B O 1
ATOM 2978 N N . GLY B 1 175 ? 32.779 34.846 -11.512 1.00 64.10 175 GLY B N 1
ATOM 2979 C CA . GLY B 1 175 ? 32.407 34.828 -12.931 1.00 63.74 175 GLY B CA 1
ATOM 2980 C C . GLY B 1 175 ? 31.871 36.127 -13.505 1.00 63.50 175 GLY B C 1
ATOM 2981 O O . GLY B 1 175 ? 32.556 37.154 -13.491 1.00 63.50 175 GLY B O 1
ATOM 2982 N N . ALA B 1 176 ? 30.643 36.067 -14.024 1.00 63.20 176 ALA B N 1
ATOM 2983 C CA . ALA B 1 176 ? 29.950 37.230 -14.582 1.00 62.90 176 ALA B CA 1
ATOM 2984 C C . ALA B 1 176 ? 29.738 38.294 -13.507 1.00 62.78 176 ALA B C 1
ATOM 2985 O O . ALA B 1 176 ? 29.855 39.498 -13.770 1.00 62.89 176 ALA B O 1
ATOM 2987 N N . LYS B 1 177 ? 29.432 37.832 -12.296 1.00 62.41 177 LYS B N 1
ATOM 2988 C CA . LYS B 1 177 ? 29.306 38.701 -11.137 1.00 62.09 177 LYS B CA 1
ATOM 2989 C C . LYS B 1 177 ? 30.627 39.408 -10.836 1.00 61.95 177 LYS B C 1
ATOM 2990 O O . LYS B 1 177 ? 30.636 40.607 -10.545 1.00 61.95 177 LYS B O 1
ATOM 2996 N N . LYS B 1 178 ? 31.736 38.668 -10.925 1.00 61.70 178 LYS B N 1
ATOM 2997 C CA . LYS B 1 178 ? 33.066 39.231 -10.683 1.00 61.47 178 LYS B CA 1
ATOM 2998 C C . LYS B 1 178 ? 33.331 40.424 -11.585 1.00 61.54 178 LYS B C 1
ATOM 2999 O O . LYS B 1 178 ? 33.705 41.497 -11.106 1.00 61.85 178 LYS B O 1
ATOM 3005 N N . GLU B 1 179 ? 33.119 40.240 -12.885 1.00 61.40 179 GLU B N 1
ATOM 3006 C CA . GLU B 1 179 ? 33.421 41.293 -13.852 1.00 61.18 179 GLU B CA 1
ATOM 3007 C C . GLU B 1 179 ? 32.484 42.516 -13.802 1.00 60.97 179 GLU B C 1
ATOM 3008 O O . GLU B 1 179 ? 32.901 43.619 -14.157 1.00 60.92 179 GLU B O 1
ATOM 3014 N N . ALA B 1 180 ? 31.243 42.327 -13.348 1.00 60.64 180 ALA B N 1
ATOM 3015 C CA . ALA B 1 180 ? 30.284 43.438 -13.237 1.00 60.42 180 ALA B CA 1
ATOM 3016 C C . ALA B 1 180 ? 30.474 44.266 -11.953 1.00 60.29 180 ALA B C 1
ATOM 3017 O O . ALA B 1 180 ? 29.877 45.335 -11.796 1.00 60.11 180 ALA B O 1
ATOM 3019 N N . VAL B 1 181 ? 31.309 43.750 -11.050 1.00 59.98 181 VAL B N 1
ATOM 3020 C CA . VAL B 1 181 ? 31.639 44.396 -9.783 1.00 59.71 181 VAL B CA 1
ATOM 3021 C C . VAL B 1 181 ? 32.923 45.216 -9.929 1.00 59.62 181 VAL B C 1
ATOM 3022 O O . VAL B 1 181 ? 32.989 46.381 -9.502 1.00 59.56 181 VAL B O 1
ATOM 3026 N N . ASP B 1 182 ? 33.941 44.606 -10.536 1.00 59.23 182 ASP B N 1
ATOM 3027 C CA . ASP B 1 182 ? 35.195 45.304 -10.806 1.00 58.84 182 ASP B CA 1
ATOM 3028 C C . ASP B 1 182 ? 34.973 46.346 -11.897 1.00 58.48 182 ASP B C 1
ATOM 3029 O O . ASP B 1 182 ? 35.789 47.254 -12.067 1.00 58.34 182 ASP B O 1
ATOM 3034 N N . ALA B 1 183 ? 33.868 46.190 -12.633 1.00 58.11 183 ALA B N 1
ATOM 3035 C CA . ALA B 1 183 ? 33.362 47.204 -13.557 1.00 57.81 183 ALA B CA 1
ATOM 3036 C C . ALA B 1 183 ? 32.935 48.432 -12.763 1.00 57.63 183 ALA B C 1
ATOM 3037 O O . ALA B 1 183 ? 33.334 49.559 -13.071 1.00 57.51 183 ALA B O 1
ATOM 3039 N N . PHE B 1 184 ? 32.132 48.186 -11.727 1.00 57.36 184 PHE B N 1
ATOM 3040 C CA . PHE B 1 184 ? 31.627 49.221 -10.843 1.00 56.94 184 PHE B CA 1
ATOM 3041 C C . PHE B 1 184 ? 32.767 49.855 -10.041 1.00 57.02 184 PHE B C 1
ATOM 3042 O O . PHE B 1 184 ? 32.745 51.052 -9.778 1.00 57.23 184 PHE B O 1
ATOM 3050 N N . ARG B 1 185 ? 33.777 49.064 -9.686 1.00 57.06 185 ARG B N 1
ATOM 3051 C CA . ARG B 1 185 ? 34.943 49.584 -8.960 1.00 56.99 185 ARG B CA 1
ATOM 3052 C C . ARG B 1 185 ? 35.784 50.550 -9.786 1.00 56.91 185 ARG B C 1
ATOM 3053 O O . ARG B 1 185 ? 36.221 51.576 -9.279 1.00 56.67 185 ARG B O 1
ATOM 3061 N N . ALA B 1 186 ? 36.000 50.220 -11.055 1.00 57.05 186 ALA B N 1
ATOM 3062 C CA . ALA B 1 186 ? 36.749 51.086 -11.955 1.00 57.55 186 ALA B CA 1
ATOM 3063 C C . ALA B 1 186 ? 35.994 52.385 -12.262 1.00 57.95 186 ALA B C 1
ATOM 3064 O O . ALA B 1 186 ? 36.608 53.444 -12.409 1.00 58.07 186 ALA B O 1
ATOM 3066 N N . GLY B 1 187 ? 34.667 52.304 -12.351 1.00 58.20 187 GLY B N 1
ATOM 3067 C CA . GLY B 1 187 ? 33.846 53.474 -12.678 1.00 58.21 187 GLY B CA 1
ATOM 3068 C C . GLY B 1 187 ? 33.752 54.471 -11.536 1.00 58.43 187 GLY B C 1
ATOM 3069 O O . GLY B 1 187 ? 33.774 55.691 -11.760 1.00 58.36 187 GLY B O 1
ATOM 3070 N N . GLY B 1 188 ? 33.649 53.942 -10.311 1.00 58.38 188 GLY B N 1
ATOM 3071 C CA . GLY B 1 188 ? 33.430 54.749 -9.117 1.00 58.06 188 GLY B CA 1
ATOM 3072 C C . GLY B 1 188 ? 34.598 54.883 -8.155 1.00 57.98 188 GLY B C 1
ATOM 3073 O O . GLY B 1 188 ? 34.415 55.359 -7.039 1.00 58.30 188 GLY B O 1
ATOM 3074 N N . GLY B 1 189 ? 35.796 54.481 -8.571 1.00 57.91 189 GLY B N 1
ATOM 3075 C CA . GLY B 1 189 ? 36.976 54.543 -7.701 1.00 57.66 189 GLY B CA 1
ATOM 3076 C C . GLY B 1 189 ? 36.757 53.841 -6.369 1.00 57.56 189 GLY B C 1
ATOM 3077 O O . GLY B 1 189 ? 36.965 54.432 -5.305 1.00 57.53 189 GLY B O 1
ATOM 3078 N N . VAL B 1 190 ? 36.304 52.590 -6.433 1.00 57.21 190 VAL B N 1
ATOM 3079 C CA . VAL B 1 190 ? 36.066 51.794 -5.237 1.00 57.10 190 VAL B CA 1
ATOM 3080 C C . VAL B 1 190 ? 37.323 50.992 -4.909 1.00 57.24 190 VAL B C 1
ATOM 3081 O O . VAL B 1 190 ? 37.511 49.863 -5.386 1.00 57.41 190 VAL B O 1
ATOM 3085 N N . LEU B 1 191 ? 38.181 51.592 -4.090 1.00 57.20 191 LEU B N 1
ATOM 3086 C CA . LEU B 1 191 ? 39.474 51.003 -3.746 1.00 57.24 191 LEU B CA 1
ATOM 3087 C C . LEU B 1 191 ? 39.392 50.040 -2.563 1.00 57.44 191 LEU B C 1
ATOM 3088 O O . LEU B 1 191 ? 39.959 48.956 -2.608 1.00 57.36 191 LEU B O 1
ATOM 3093 N N . SER B 1 192 ? 38.679 50.438 -1.514 1.00 57.88 192 SER B N 1
ATOM 3094 C CA . SER B 1 192 ? 38.453 49.575 -0.361 1.00 58.34 192 SER B CA 1
ATOM 3095 C C . SER B 1 192 ? 37.060 48.961 -0.433 1.00 58.64 192 SER B C 1
ATOM 3096 O O . SER B 1 192 ? 36.063 49.653 -0.294 1.00 58.74 192 SER B O 1
ATOM 3099 N N . LEU B 1 193 ? 36.983 47.659 -0.667 1.00 59.20 193 LEU B N 1
ATOM 3100 C CA . LEU B 1 193 ? 35.693 46.991 -0.635 1.00 59.54 193 LEU B CA 1
ATOM 3101 C C . LEU B 1 193 ? 35.805 45.635 0.037 1.00 59.74 193 LEU B C 1
ATOM 3102 O O . LEU B 1 193 ? 36.473 44.742 -0.483 1.00 59.95 193 LEU B O 1
ATOM 3107 N N . GLY B 1 194 ? 35.150 45.486 1.189 1.00 59.94 194 GLY B N 1
ATOM 3108 C CA . GLY B 1 194 ? 35.131 44.203 1.908 1.00 59.79 194 GLY B CA 1
ATOM 3109 C C . GLY B 1 194 ? 33.749 43.745 2.346 1.00 59.76 194 GLY B C 1
ATOM 3110 O O . GLY B 1 194 ? 32.735 44.127 1.762 1.00 59.71 194 GLY B O 1
ATOM 3111 N N . GLY B 1 195 ? 33.716 42.903 3.375 1.00 59.92 195 GLY B N 1
ATOM 3112 C CA . GLY B 1 195 ? 32.466 42.435 3.975 1.00 59.84 195 GLY B CA 1
ATOM 3113 C C . GLY B 1 195 ? 32.121 43.238 5.213 1.00 59.78 195 GLY B C 1
ATOM 3114 O O . GLY B 1 195 ? 32.895 44.107 5.631 1.00 59.86 195 GLY B O 1
ATOM 3115 N N . ILE B 1 196 ? 30.959 42.958 5.801 1.00 59.72 196 ILE B N 1
ATOM 3116 C CA . ILE B 1 196 ? 30.513 43.691 6.991 1.00 59.42 196 ILE B CA 1
ATOM 3117 C C . ILE B 1 196 ? 31.408 43.388 8.197 1.00 60.03 196 ILE B C 1
ATOM 3118 O O . ILE B 1 196 ? 31.804 44.311 8.926 1.00 60.08 196 ILE B O 1
ATOM 3123 N N . ASP B 1 197 ? 31.741 42.113 8.397 1.00 60.17 197 ASP B N 1
ATOM 3124 C CA . ASP B 1 197 ? 32.577 41.736 9.541 1.00 60.84 197 ASP B CA 1
ATOM 3125 C C . ASP B 1 197 ? 33.963 42.391 9.499 1.00 60.77 197 ASP B C 1
ATOM 3126 O O . ASP B 1 197 ? 34.440 42.915 10.512 1.00 60.78 197 ASP B O 1
ATOM 3131 N N . GLU B 1 198 ? 34.579 42.386 8.319 1.00 60.81 198 GLU B N 1
ATOM 3132 C CA . GLU B 1 198 ? 35.883 43.008 8.117 1.00 60.85 198 GLU B CA 1
ATOM 3133 C C . GLU B 1 198 ? 35.803 44.520 8.344 1.00 60.73 198 GLU B C 1
ATOM 3134 O O . GLU B 1 198 ? 36.779 45.149 8.750 1.00 60.70 198 GLU B O 1
ATOM 3140 N N . TYR B 1 199 ? 34.624 45.082 8.086 1.00 60.71 199 TYR B N 1
ATOM 3141 C CA . TYR B 1 199 ? 34.324 46.487 8.344 1.00 60.68 199 TYR B CA 1
ATOM 3142 C C . TYR B 1 199 ? 34.244 46.787 9.845 1.00 60.69 199 TYR B C 1
ATOM 3143 O O . TYR B 1 199 ? 34.841 47.751 10.324 1.00 60.47 199 TYR B O 1
ATOM 3152 N N . GLU B 1 200 ? 33.500 45.954 10.573 1.00 60.86 200 GLU B N 1
ATOM 3153 C CA . GLU B 1 200 ? 33.392 46.049 12.030 1.00 61.16 200 GLU B CA 1
ATOM 3154 C C . GLU B 1 200 ? 34.753 45.931 12.703 1.00 60.88 200 GLU B C 1
ATOM 3155 O O . GLU B 1 200 ? 35.020 46.627 13.679 1.00 60.75 200 GLU B O 1
ATOM 3161 N N . SER B 1 201 ? 35.609 45.066 12.163 1.00 61.02 201 SER B N 1
ATOM 3162 C CA . SER B 1 201 ? 36.978 44.898 12.654 1.00 61.34 201 SER B CA 1
ATOM 3163 C C . SER B 1 201 ? 37.796 46.179 12.558 1.00 61.49 201 SER B C 1
ATOM 3164 O O . SER B 1 201 ? 38.471 46.559 13.512 1.00 61.51 201 SER B O 1
ATOM 3167 N N . ASP B 1 202 ? 37.730 46.836 11.403 1.00 61.77 202 ASP B N 1
ATOM 3168 C CA . ASP B 1 202 ? 38.427 48.105 11.179 1.00 62.05 202 ASP B CA 1
ATOM 3169 C C . ASP B 1 202 ? 38.001 49.197 12.177 1.00 62.20 202 ASP B C 1
ATOM 3170 O O . ASP B 1 202 ? 38.846 49.947 12.686 1.00 62.24 202 ASP B O 1
ATOM 3175 N N . VAL B 1 203 ? 36.695 49.269 12.449 1.00 62.22 203 VAL B N 1
ATOM 3176 C CA . VAL B 1 203 ? 36.124 50.225 13.408 1.00 62.01 203 VAL B CA 1
ATOM 3177 C C . VAL B 1 203 ? 36.622 49.965 14.831 1.00 62.31 203 VAL B C 1
ATOM 3178 O O . VAL B 1 203 ? 36.943 50.90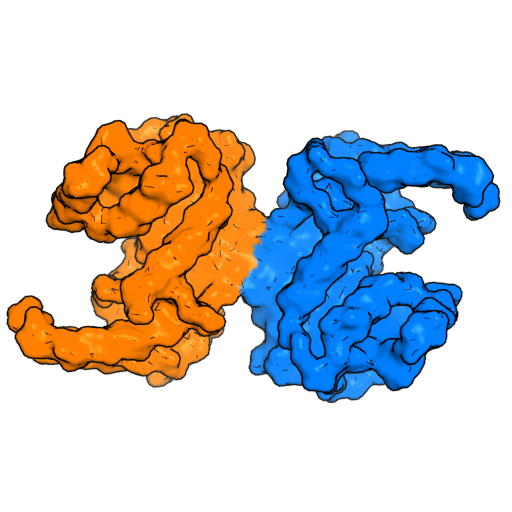6 15.563 1.00 62.52 203 VAL B O 1
ATOM 3182 N N . ARG B 1 204 ? 36.692 48.694 15.215 1.00 62.47 204 ARG B N 1
ATOM 3183 C CA . ARG B 1 204 ? 37.171 48.319 16.546 1.00 62.68 204 ARG B CA 1
ATOM 3184 C C . ARG B 1 204 ? 38.676 48.557 16.696 1.00 62.85 204 ARG B C 1
ATOM 3185 O O . ARG B 1 204 ? 39.129 49.056 17.722 1.00 62.81 204 ARG B O 1
ATOM 3193 N N . GLN B 1 205 ? 39.438 48.242 15.655 1.00 63.15 205 GLN B N 1
ATOM 3194 C CA . GLN B 1 205 ? 40.892 48.420 15.677 1.00 63.60 205 GLN B CA 1
ATOM 3195 C C . GLN B 1 205 ? 41.327 49.882 15.519 1.00 63.54 205 GLN B C 1
ATOM 3196 O O . GLN B 1 205 ? 42.316 50.186 14.846 1.00 63.59 205 GLN B O 1
ATOM 3202 N N . ALA B 1 206 ? 40.569 50.778 16.143 1.00 63.43 206 ALA B N 1
ATOM 3203 C CA . ALA B 1 206 ? 40.902 52.194 16.217 1.00 63.20 206 ALA B CA 1
ATOM 3204 C C . ALA B 1 206 ? 40.386 52.740 17.553 1.00 63.14 206 ALA B C 1
ATOM 3205 O O . ALA B 1 206 ? 40.097 53.933 17.683 1.00 62.99 206 ALA B O 1
ATOM 3207 N N . GLU B 1 207 ? 40.293 51.839 18.538 1.00 63.15 207 GLU B N 1
ATOM 3208 C CA . GLU B 1 207 ? 39.799 52.121 19.901 1.00 63.18 207 GLU B CA 1
ATOM 3209 C C . GLU B 1 207 ? 38.402 52.761 19.964 1.00 63.10 207 GLU B C 1
ATOM 3210 O O . GLU B 1 207 ? 38.140 53.629 20.804 1.00 63.25 207 GLU B O 1
ATOM 3216 N N . LEU B 1 208 ? 37.522 52.317 19.068 1.00 62.94 208 LEU B N 1
ATOM 3217 C CA . LEU B 1 208 ? 36.111 52.721 19.045 1.00 62.61 208 LEU B CA 1
ATOM 3218 C C . LEU B 1 208 ? 35.221 51.511 19.324 1.00 62.56 208 LEU B C 1
ATOM 3219 O O . LEU B 1 208 ? 35.628 50.364 19.083 1.00 62.79 208 LEU B O 1
ATOM 3224 N N . VAL B 1 209 ? 34.017 51.759 19.835 1.00 62.16 209 VAL B N 1
ATOM 3225 C CA . VAL B 1 209 ? 33.105 50.672 20.202 1.00 61.80 209 VAL B CA 1
ATOM 3226 C C . VAL B 1 209 ? 31.921 50.702 19.259 1.00 61.62 209 VAL B C 1
ATOM 3227 O O . VAL B 1 209 ? 31.256 51.736 19.138 1.00 61.92 209 VAL B O 1
ATOM 3231 N N . VAL B 1 210 ? 31.666 49.589 18.573 1.00 60.93 210 VAL B N 1
ATOM 3232 C CA . VAL B 1 210 ? 30.512 49.540 17.670 1.00 60.45 210 VAL B CA 1
ATOM 3233 C C . VAL B 1 210 ? 29.208 49.238 18.415 1.00 60.33 210 VAL B C 1
ATOM 3234 O O . VAL B 1 210 ? 29.132 48.305 19.231 1.00 59.73 210 VAL B O 1
ATOM 3238 N N . THR B 1 211 ? 28.197 50.055 18.106 1.00 60.11 211 THR B N 1
ATOM 3239 C CA . THR B 1 211 ? 26.948 50.093 18.850 1.00 60.21 211 THR B CA 1
ATOM 3240 C C . THR B 1 211 ? 25.715 49.689 18.052 1.00 60.23 211 THR B C 1
ATOM 3241 O O . THR B 1 211 ? 24.743 49.206 18.624 1.00 60.58 211 THR B O 1
ATOM 3245 N N . SER B 1 212 ? 25.773 49.857 16.737 1.00 60.27 212 SER B N 1
ATOM 3246 C CA . SER B 1 212 ? 24.629 49.629 15.862 1.00 59.90 212 SER B CA 1
ATOM 3247 C C . SER B 1 212 ? 25.129 49.212 14.483 1.00 59.49 212 SER B C 1
ATOM 3248 O O . SER B 1 212 ? 25.932 49.916 13.874 1.00 59.95 212 SER B O 1
ATOM 3251 N N . THR B 1 213 ? 24.653 48.080 13.989 1.00 58.81 213 THR B N 1
ATOM 3252 C CA . THR B 1 213 ? 25.011 47.589 12.650 1.00 58.73 213 THR B CA 1
ATOM 3253 C C . THR B 1 213 ? 23.792 46.999 11.948 1.00 57.78 213 THR B C 1
ATOM 3254 O O . THR B 1 213 ? 23.259 45.980 12.384 1.00 57.58 213 THR B O 1
ATOM 3258 N N . VAL B 1 214 ? 23.386 47.638 10.853 1.00 57.21 214 VAL B N 1
ATOM 3259 C CA . VAL B 1 214 ? 22.123 47.339 10.168 1.00 56.78 214 VAL B CA 1
ATOM 3260 C C . VAL B 1 214 ? 22.317 47.154 8.642 1.00 56.93 214 VAL B C 1
ATOM 3261 O O . VAL B 1 214 ? 22.724 48.063 7.929 1.00 57.32 214 VAL B O 1
ATOM 3265 N N . ASP B 1 215 ? 22.039 45.956 8.159 1.00 57.17 215 ASP B N 1
ATOM 3266 C CA . ASP B 1 215 ? 22.152 45.644 6.741 1.00 57.76 215 ASP B CA 1
ATOM 3267 C C . ASP B 1 215 ? 20.949 46.223 6.016 1.00 58.17 215 ASP B C 1
ATOM 3268 O O . ASP B 1 215 ? 19.829 45.732 6.140 1.00 58.50 215 ASP B O 1
ATOM 3273 N N . ILE B 1 216 ? 21.212 47.266 5.244 1.00 58.52 216 ILE B N 1
ATOM 3274 C CA . ILE B 1 216 ? 20.188 48.062 4.583 1.00 59.14 216 ILE B CA 1
ATOM 3275 C C . ILE B 1 216 ? 19.972 47.741 3.059 1.00 59.52 216 ILE B C 1
ATOM 3276 O O . ILE B 1 216 ? 19.259 48.462 2.341 1.00 59.58 216 ILE B O 1
ATOM 3281 N N . SER B 1 217 ? 20.545 46.627 2.596 1.00 59.23 217 SER B N 1
ATOM 3282 C CA . SER B 1 217 ? 20.485 46.232 1.192 1.00 59.08 217 SER B CA 1
ATOM 3283 C C . SER B 1 217 ? 19.098 46.346 0.564 1.00 59.39 217 SER B C 1
ATOM 3284 O O . SER B 1 217 ? 18.911 47.051 -0.421 1.00 59.46 217 SER B O 1
ATOM 3287 N N . ALA B 1 218 ? 18.129 45.663 1.152 1.00 59.95 218 ALA B N 1
ATOM 3288 C CA . ALA B 1 218 ? 16.771 45.612 0.621 1.00 60.43 218 ALA B CA 1
ATOM 3289 C C . ALA B 1 218 ? 16.142 46.991 0.381 1.00 60.91 218 ALA B C 1
ATOM 3290 O O . ALA B 1 218 ? 15.226 47.122 -0.430 1.00 61.22 218 ALA B O 1
ATOM 3292 N N . GLN B 1 219 ? 16.645 48.010 1.074 1.00 61.39 219 GLN B N 1
ATOM 3293 C CA . GLN B 1 219 ? 16.067 49.362 1.019 1.00 61.73 219 GLN B CA 1
ATOM 3294 C C . GLN B 1 219 ? 16.842 50.303 0.091 1.00 61.72 219 GLN B C 1
ATOM 3295 O O . GLN B 1 219 ? 16.393 51.408 -0.219 1.00 61.60 219 GLN B O 1
ATOM 3301 N N . ALA B 1 220 ? 18.006 49.843 -0.348 1.00 61.87 220 ALA B N 1
ATOM 3302 C CA . ALA B 1 220 ? 18.953 50.677 -1.062 1.00 61.85 220 ALA B CA 1
ATOM 3303 C C . ALA B 1 220 ? 19.192 50.208 -2.496 1.00 61.97 220 ALA B C 1
ATOM 3304 O O . ALA B 1 220 ? 19.528 51.008 -3.348 1.00 62.06 220 ALA B O 1
ATOM 3306 N N . ARG B 1 221 ? 19.026 48.912 -2.748 1.00 62.17 221 ARG B N 1
ATOM 3307 C CA . ARG B 1 221 ? 19.294 48.305 -4.054 1.00 62.63 221 ARG B CA 1
ATOM 3308 C C . ARG B 1 221 ? 18.601 48.979 -5.257 1.00 62.34 221 ARG B C 1
ATOM 3309 O O . ARG B 1 221 ? 19.266 49.260 -6.253 1.00 62.49 221 ARG B O 1
ATOM 3317 N N . PRO B 1 222 ? 17.271 49.225 -5.186 1.00 62.17 222 PRO B N 1
ATOM 3318 C CA . PRO B 1 222 ? 16.588 49.844 -6.333 1.00 61.66 222 PRO B CA 1
ATOM 3319 C C . PRO B 1 222 ? 17.125 51.223 -6.747 1.00 61.20 222 PRO B C 1
ATOM 3320 O O . PRO B 1 222 ? 16.733 51.734 -7.801 1.00 61.38 222 PRO B O 1
ATOM 3324 N N . SER B 1 223 ? 18.012 51.804 -5.936 1.00 60.23 223 SER B N 1
ATOM 3325 C CA . SER B 1 223 ? 18.679 53.069 -6.256 1.00 59.49 223 SER B CA 1
ATOM 3326 C C . SER B 1 223 ? 19.391 53.012 -7.602 1.00 58.99 223 SER B C 1
ATOM 3327 O O . SER B 1 223 ? 19.576 54.040 -8.256 1.00 58.35 223 SER B O 1
ATOM 3330 N N . LEU B 1 224 ? 19.796 51.802 -7.985 1.00 58.46 224 LEU B N 1
ATOM 3331 C CA . LEU B 1 224 ? 20.556 51.554 -9.202 1.00 58.01 224 LEU B CA 1
ATOM 3332 C C . LEU B 1 224 ? 19.678 51.639 -10.455 1.00 57.93 224 LEU B C 1
ATOM 3333 O O . LEU B 1 224 ? 19.979 52.403 -11.382 1.00 57.73 224 LEU B O 1
ATOM 3338 N N . VAL B 1 225 ? 18.597 50.861 -10.480 1.00 57.64 225 VAL B N 1
ATOM 3339 C CA . VAL B 1 225 ? 17.651 50.903 -11.598 1.00 57.56 225 VAL B CA 1
ATOM 3340 C C . VAL B 1 225 ? 17.002 52.285 -11.704 1.00 57.63 225 VAL B C 1
ATOM 3341 O O . VAL B 1 225 ? 16.873 52.837 -12.804 1.00 58.14 225 VAL B O 1
ATOM 3345 N N . LYS B 1 226 ? 16.626 52.854 -10.564 1.00 57.29 226 LYS B N 1
ATOM 3346 C CA . LYS B 1 226 ? 16.001 54.167 -10.555 1.00 56.99 226 LYS B CA 1
ATOM 3347 C C . LYS B 1 226 ? 16.916 55.253 -11.155 1.00 56.83 226 LYS B C 1
ATOM 3348 O O . LYS B 1 226 ? 16.428 56.183 -11.797 1.00 57.10 226 LYS B O 1
ATOM 3354 N N . THR B 1 227 ? 18.230 55.113 -10.970 1.00 56.45 227 THR B N 1
ATOM 3355 C CA . THR B 1 227 ? 19.210 56.098 -11.444 1.00 56.13 227 THR B CA 1
ATOM 3356 C C . THR B 1 227 ? 19.503 55.863 -12.925 1.00 56.48 227 THR B C 1
ATOM 3357 O O . THR B 1 227 ? 19.473 56.803 -13.726 1.00 56.51 227 THR B O 1
ATOM 3361 N N . ALA B 1 228 ? 19.772 54.608 -13.283 1.00 56.69 228 ALA B N 1
ATOM 3362 C CA . ALA B 1 228 ? 19.806 54.189 -14.687 1.00 56.55 228 ALA B CA 1
ATOM 3363 C C . ALA B 1 228 ? 18.638 54.805 -15.447 1.00 56.56 228 ALA B C 1
ATOM 3364 O O . ALA B 1 228 ? 18.847 55.473 -16.461 1.00 56.57 228 ALA B O 1
ATOM 3366 N N . GLU B 1 229 ? 17.418 54.596 -14.949 1.00 56.40 229 GLU B N 1
ATOM 3367 C CA . GLU B 1 229 ? 16.230 55.152 -15.591 1.00 56.60 229 GLU B CA 1
ATOM 3368 C C . GLU B 1 229 ? 16.211 56.688 -15.621 1.00 56.49 229 GLU B C 1
ATOM 3369 O O . GLU B 1 229 ? 15.703 57.277 -16.581 1.00 56.72 229 GLU B O 1
ATOM 3375 N N . ALA B 1 230 ? 16.789 57.331 -14.603 1.00 56.10 230 ALA B N 1
ATOM 3376 C CA . ALA B 1 230 ? 16.833 58.808 -14.532 1.00 55.77 230 ALA B CA 1
ATOM 3377 C C . ALA B 1 230 ? 17.804 59.471 -15.529 1.00 55.65 230 ALA B C 1
ATOM 3378 O O . ALA B 1 230 ? 17.546 60.582 -16.021 1.00 55.28 230 ALA B O 1
ATOM 3380 N N . PHE B 1 231 ? 18.921 58.792 -15.797 1.00 55.52 231 PHE B N 1
ATOM 3381 C CA . PHE B 1 231 ? 19.932 59.266 -16.735 1.00 55.44 231 PHE B CA 1
ATOM 3382 C C . PHE B 1 231 ? 19.516 59.090 -18.193 1.00 55.56 231 PHE B C 1
ATOM 3383 O O . PHE B 1 231 ? 19.800 59.941 -19.034 1.00 55.31 231 PHE B O 1
ATOM 3391 N N . GLU B 1 232 ? 18.831 57.979 -18.466 1.00 55.90 232 GLU B N 1
ATOM 3392 C CA . GLU B 1 232 ? 18.276 57.664 -19.782 1.00 56.03 232 GLU B CA 1
ATOM 3393 C C . GLU B 1 232 ? 17.242 58.696 -20.225 1.00 55.48 232 GLU B C 1
ATOM 3394 O O . GLU B 1 232 ? 17.131 58.983 -21.416 1.00 55.69 232 GLU B O 1
ATOM 3400 N N . ASN B 1 233 ? 16.493 59.249 -19.271 1.00 54.82 233 ASN B N 1
ATOM 3401 C CA . ASN B 1 233 ? 15.545 60.329 -19.558 1.00 54.10 233 ASN B CA 1
ATOM 3402 C C . ASN B 1 233 ? 16.201 61.685 -19.792 1.00 53.47 233 ASN B C 1
ATOM 3403 O O . ASN B 1 233 ? 15.665 62.528 -20.513 1.00 53.50 233 ASN B O 1
ATOM 3408 N N . ALA B 1 234 ? 17.364 61.883 -19.178 1.00 52.84 234 ALA B N 1
ATOM 3409 C CA . ALA B 1 234 ? 18.141 63.108 -19.334 1.00 51.94 234 ALA B CA 1
ATOM 3410 C C . ALA B 1 234 ? 19.229 62.932 -20.386 1.00 51.39 234 ALA B C 1
ATOM 3411 O O . ALA B 1 234 ? 20.167 63.728 -20.455 1.00 51.48 234 ALA B O 1
ATOM 3413 N N . ARG B 1 235 ? 19.070 61.911 -21.225 1.00 50.77 235 ARG B N 1
ATOM 3414 C CA . ARG B 1 235 ? 20.111 61.461 -22.142 1.00 50.19 235 ARG B CA 1
ATOM 3415 C C . ARG B 1 235 ? 20.714 62.553 -23.021 1.00 49.77 235 ARG B C 1
ATOM 3416 O O . ARG B 1 235 ? 21.943 62.678 -23.101 1.00 49.64 235 ARG B O 1
ATOM 3424 N N . SER B 1 236 ? 19.860 63.333 -23.682 1.00 49.06 236 SER B N 1
ATOM 3425 C CA . SER B 1 236 ? 20.336 64.369 -24.599 1.00 48.56 236 SER B CA 1
ATOM 3426 C C . SER B 1 236 ? 21.045 65.486 -23.831 1.00 48.48 236 SER B C 1
ATOM 3427 O O . SER B 1 236 ? 21.999 66.099 -24.328 1.00 48.30 236 SER B O 1
ATOM 3430 N N . GLN B 1 237 ? 20.587 65.726 -22.607 1.00 48.13 237 GLN B N 1
ATOM 3431 C CA . GLN B 1 237 ? 21.136 66.795 -21.793 1.00 48.01 237 GLN B CA 1
ATOM 3432 C C . GLN B 1 237 ? 22.452 66.422 -21.099 1.00 48.15 237 GLN B C 1
ATOM 3433 O O . GLN B 1 237 ? 23.175 67.296 -20.637 1.00 48.01 237 GLN B O 1
ATOM 3439 N N . VAL B 1 238 ? 22.764 65.130 -21.044 1.00 48.37 238 VAL B N 1
ATOM 3440 C CA . VAL B 1 238 ? 23.956 64.645 -20.356 1.00 48.58 238 VAL B CA 1
ATOM 3441 C C . VAL B 1 238 ? 25.036 64.229 -21.347 1.00 48.69 238 VAL B C 1
ATOM 3442 O O . VAL B 1 238 ? 26.208 64.454 -21.089 1.00 48.69 238 VAL B O 1
ATOM 3446 N N . GLU B 1 239 ? 24.631 63.636 -22.475 1.00 49.28 239 GLU B N 1
ATOM 3447 C CA . GLU B 1 239 ? 25.550 63.155 -23.531 1.00 49.65 239 GLU B CA 1
ATOM 3448 C C . GLU B 1 239 ? 26.794 64.028 -23.727 1.00 49.82 239 GLU B C 1
ATOM 3449 O O . GLU B 1 239 ? 27.906 63.504 -23.718 1.00 49.70 239 GLU B O 1
ATOM 3455 N N . PRO B 1 240 ? 26.617 65.360 -23.915 1.00 50.16 240 PRO B N 1
ATOM 3456 C CA . PRO B 1 240 ? 27.776 66.181 -24.289 1.00 50.26 240 PRO B CA 1
ATOM 3457 C C . PRO B 1 240 ? 28.849 66.329 -23.209 1.00 50.59 240 PRO B C 1
ATOM 3458 O O . PRO B 1 240 ? 29.995 66.642 -23.546 1.00 50.49 240 PRO B O 1
ATOM 3462 N N . PHE B 1 241 ? 28.495 66.126 -21.937 1.00 50.81 241 PHE B N 1
ATOM 3463 C CA . PHE B 1 241 ? 29.496 66.199 -20.863 1.00 51.16 241 PHE B CA 1
ATOM 3464 C C . PHE B 1 241 ? 30.380 64.951 -20.820 1.00 51.46 241 PHE B C 1
ATOM 3465 O O . PHE B 1 241 ? 31.604 65.065 -20.900 1.00 51.00 241 PHE B O 1
ATOM 3481 N N . GLY B 1 243 ? 29.855 62.007 -22.972 1.00 53.38 243 GLY B N 1
ATOM 3482 C CA . GLY B 1 243 ? 29.995 61.303 -24.251 1.00 53.55 243 GLY B CA 1
ATOM 3483 C C . GLY B 1 243 ? 29.174 60.028 -24.193 1.00 53.79 243 GLY B C 1
ATOM 3484 O O . GLY B 1 243 ? 29.106 59.379 -23.145 1.00 53.16 243 GLY B O 1
ATOM 3485 N N . ALA B 1 244 ? 28.552 59.682 -25.327 1.00 54.17 244 ALA B N 1
ATOM 3486 C CA . ALA B 1 244 ? 27.664 58.517 -25.456 1.00 54.43 244 ALA B CA 1
ATOM 3487 C C . ALA B 1 244 ? 28.296 57.219 -24.939 1.00 54.82 244 ALA B C 1
ATOM 3488 O O . ALA B 1 244 ? 27.652 56.454 -24.213 1.00 54.66 244 ALA B O 1
ATOM 3490 N N . GLU B 1 245 ? 29.553 56.992 -25.326 1.00 55.20 245 GLU B N 1
ATOM 3491 C CA . GLU B 1 245 ? 30.385 55.907 -24.801 1.00 55.50 245 GLU B CA 1
ATOM 3492 C C . GLU B 1 245 ? 30.275 55.733 -23.295 1.00 55.49 245 GLU B C 1
ATOM 3493 O O . GLU B 1 245 ? 29.653 54.782 -22.829 1.00 55.72 245 GLU B O 1
ATOM 3499 N N . GLY B 1 246 ? 30.870 56.665 -22.547 1.00 55.40 246 GLY B N 1
ATOM 3500 C CA . GLY B 1 246 ? 30.956 56.584 -21.086 1.00 55.05 246 GLY B CA 1
ATOM 3501 C C . GLY B 1 246 ? 29.619 56.555 -20.373 1.00 54.97 246 GLY B C 1
ATOM 3502 O O . GLY B 1 246 ? 29.459 55.883 -19.342 1.00 54.93 246 GLY B O 1
ATOM 3503 N N . LEU B 1 247 ? 28.664 57.302 -20.917 1.00 54.78 247 LEU B N 1
ATOM 3504 C CA . LEU B 1 247 ? 27.303 57.323 -20.413 1.00 54.72 247 LEU B CA 1
ATOM 3505 C C . LEU B 1 247 ? 26.669 55.938 -20.549 1.00 54.88 247 LEU B C 1
ATOM 3506 O O . LEU B 1 247 ? 26.008 55.465 -19.625 1.00 55.14 247 LEU B O 1
ATOM 3511 N N . ASP B 1 248 ? 26.876 55.293 -21.696 1.00 54.87 248 ASP B N 1
ATOM 3512 C CA . ASP B 1 248 ? 26.290 53.977 -21.955 1.00 54.90 248 ASP B CA 1
ATOM 3513 C C . ASP B 1 248 ? 26.818 52.879 -21.028 1.00 54.86 248 ASP B C 1
ATOM 3514 O O . ASP B 1 248 ? 26.041 52.042 -20.588 1.00 55.12 248 ASP B O 1
ATOM 3519 N N . ARG B 1 249 ? 28.118 52.874 -20.732 1.00 54.77 249 ARG B N 1
ATOM 3520 C CA . ARG B 1 249 ? 28.671 51.877 -19.806 1.00 54.93 249 ARG B CA 1
ATOM 3521 C C . ARG B 1 249 ? 28.275 52.124 -18.348 1.00 54.74 249 ARG B C 1
ATOM 3522 O O . ARG B 1 249 ? 28.161 51.177 -17.572 1.00 54.91 249 ARG B O 1
ATOM 3538 N N . ILE B 1 251 ? 25.313 53.336 -17.471 1.00 54.79 251 ILE B N 1
ATOM 3539 C CA . ILE B 1 251 ? 23.979 52.748 -17.450 1.00 55.06 251 ILE B CA 1
ATOM 3540 C C . ILE B 1 251 ? 24.082 51.223 -17.422 1.00 55.41 251 ILE B C 1
ATOM 3541 O O . ILE B 1 251 ? 23.457 50.580 -16.586 1.00 55.49 251 ILE B O 1
ATOM 3546 N N . ALA B 1 252 ? 24.893 50.660 -18.315 1.00 55.91 252 ALA B N 1
ATOM 3547 C CA . ALA B 1 252 ? 25.093 49.212 -18.378 1.00 56.64 252 ALA B CA 1
ATOM 3548 C C . ALA B 1 252 ? 25.613 48.641 -17.054 1.00 57.18 252 ALA B C 1
ATOM 3549 O O . ALA B 1 252 ? 25.192 47.559 -16.618 1.00 56.98 252 ALA B O 1
ATOM 3551 N N . THR B 1 253 ? 26.514 49.380 -16.411 1.00 57.99 253 THR B N 1
ATOM 3552 C CA . THR B 1 253 ? 27.162 48.877 -15.208 1.00 58.95 253 THR B CA 1
ATOM 3553 C C . THR B 1 253 ? 26.229 48.933 -13.989 1.00 59.38 253 THR B C 1
ATOM 3554 O O . THR B 1 253 ? 26.247 48.026 -13.161 1.00 59.39 253 THR B O 1
ATOM 3558 N N . PHE B 1 254 ? 25.398 49.974 -13.921 1.00 60.14 254 PHE B N 1
ATOM 3559 C CA . PHE B 1 254 ? 24.368 50.120 -12.883 1.00 61.11 254 PHE B CA 1
ATOM 3560 C C . PHE B 1 254 ? 23.310 49.026 -12.989 1.00 62.00 254 PHE B C 1
ATOM 3561 O O . PHE B 1 254 ? 22.912 48.417 -11.978 1.00 62.12 254 PHE B O 1
ATOM 3569 N N . ARG B 1 255 ? 22.844 48.798 -14.215 1.00 63.08 255 ARG B N 1
ATOM 3570 C CA . ARG B 1 255 ? 21.832 47.771 -14.479 1.00 64.20 255 ARG B CA 1
ATOM 3571 C C . ARG B 1 255 ? 22.386 46.389 -14.133 1.00 65.30 255 ARG B C 1
ATOM 3572 O O . ARG B 1 255 ? 21.661 45.535 -13.635 1.00 65.36 255 ARG B O 1
ATOM 3580 N N . GLY B 1 256 ? 23.685 46.205 -14.366 1.00 66.84 256 GLY B N 1
ATOM 3581 C CA . GLY B 1 256 ? 24.386 44.962 -14.045 1.00 68.40 256 GLY B CA 1
ATOM 3582 C C . GLY B 1 256 ? 24.524 44.707 -12.558 1.00 69.55 256 GLY B C 1
ATOM 3583 O O . GLY B 1 256 ? 24.327 43.583 -12.104 1.00 69.52 256 GLY B O 1
ATOM 3584 N N . LEU B 1 257 ? 24.856 45.750 -11.798 1.00 70.88 257 LEU B N 1
ATOM 3585 C CA . LEU B 1 257 ? 24.967 45.640 -10.338 1.00 72.33 257 LEU B CA 1
ATOM 3586 C C . LEU B 1 257 ? 23.609 45.383 -9.661 1.00 73.07 257 LEU B C 1
ATOM 3587 O O . LEU B 1 257 ? 23.499 44.538 -8.762 1.00 73.07 257 LEU B O 1
ATOM 3592 N N . ALA B 1 258 ? 22.581 46.101 -10.116 1.00 73.84 258 ALA B N 1
ATOM 3593 C CA . ALA B 1 258 ? 21.205 45.938 -9.630 1.00 74.04 258 ALA B CA 1
ATOM 3594 C C . ALA B 1 258 ? 20.773 44.498 -9.543 1.00 74.13 258 ALA B C 1
ATOM 3595 O O . ALA B 1 258 ? 19.770 44.193 -8.899 1.00 74.77 258 ALA B O 1
ATOM 3597 N N . GLU B 1 259 ? 21.528 43.613 -10.185 1.00 74.15 259 GLU B N 1
ATOM 3598 C CA . GLU B 1 259 ? 21.104 42.224 -10.351 1.00 73.98 259 GLU B CA 1
ATOM 3599 C C . GLU B 1 259 ? 22.022 41.218 -9.647 1.00 73.66 259 GLU B C 1
ATOM 3600 O O . GLU B 1 259 ? 22.042 40.032 -9.971 1.00 73.79 259 GLU B O 1
ATOM 3606 N N . VAL B 1 260 ? 22.788 41.706 -8.683 1.00 73.54 260 VAL B N 1
ATOM 3607 C CA . VAL B 1 260 ? 23.630 40.849 -7.860 1.00 73.37 260 VAL B CA 1
ATOM 3608 C C . VAL B 1 260 ? 23.270 41.062 -6.380 1.00 73.26 260 VAL B C 1
ATOM 3609 O O . VAL B 1 260 ? 23.564 42.120 -5.810 1.00 72.95 260 VAL B O 1
ATOM 3613 N N . PRO B 1 261 ? 22.581 40.070 -5.773 1.00 73.19 261 PRO B N 1
ATOM 3614 C CA . PRO B 1 261 ? 22.329 40.052 -4.326 1.00 73.15 261 PRO B CA 1
ATOM 3615 C C . PRO B 1 261 ? 23.581 40.375 -3.498 1.00 73.17 261 PRO B C 1
ATOM 3616 O O . PRO B 1 261 ? 23.534 41.243 -2.617 1.00 73.55 261 PRO B O 1
ATOM 3620 N N . GLU B 1 262 ? 24.699 39.731 -3.825 1.00 72.69 262 GLU B N 1
ATOM 3621 C CA . GLU B 1 262 ? 25.957 39.895 -3.090 1.00 72.15 262 GLU B CA 1
ATOM 3622 C C . GLU B 1 262 ? 26.465 41.341 -2.927 1.00 71.97 262 GLU B C 1
ATOM 3623 O O . GLU B 1 262 ? 27.341 41.583 -2.106 1.00 72.56 262 GLU B O 1
ATOM 3629 N N . ALA B 1 263 ? 25.933 42.289 -3.706 1.00 71.23 263 ALA B N 1
ATOM 3630 C CA . ALA B 1 263 ? 26.253 43.725 -3.561 1.00 70.00 263 ALA B CA 1
ATOM 3631 C C . ALA B 1 263 ? 25.240 44.352 -2.612 1.00 69.65 263 ALA B C 1
ATOM 3632 O O . ALA B 1 263 ? 24.025 44.231 -2.834 1.00 70.07 263 ALA B O 1
ATOM 3634 N N . GLY B 1 264 ? 25.724 45.014 -1.557 1.00 68.50 264 GLY B N 1
ATOM 3635 C CA . GLY B 1 264 ? 24.853 45.416 -0.453 1.00 66.61 264 GLY B CA 1
ATOM 3636 C C . GLY B 1 264 ? 25.288 46.692 0.235 1.00 65.78 264 GLY B C 1
ATOM 3637 O O . GLY B 1 264 ? 26.325 47.276 -0.095 1.00 66.52 264 GLY B O 1
ATOM 3638 N N . TYR B 1 265 ? 24.491 47.124 1.206 1.00 64.09 265 TYR B N 1
ATOM 3639 C CA . TYR B 1 265 ? 24.655 48.424 1.821 1.00 62.04 265 TYR B CA 1
ATOM 3640 C C . TYR B 1 265 ? 24.453 48.357 3.342 1.00 61.03 265 TYR B C 1
ATOM 3641 O O . TYR B 1 265 ? 23.547 47.677 3.823 1.00 60.35 265 TYR B O 1
ATOM 3650 N N . VAL B 1 266 ? 25.284 49.096 4.082 1.00 59.78 266 VAL B N 1
ATOM 3651 C CA . VAL B 1 266 ? 25.337 48.979 5.537 1.00 58.23 266 VAL B CA 1
ATOM 3652 C C . VAL B 1 266 ? 25.423 50.321 6.261 1.00 57.52 266 VAL B C 1
ATOM 3653 O O . VAL B 1 266 ? 26.127 51.232 5.813 1.00 57.26 266 VAL B O 1
ATOM 3657 N N . LEU B 1 267 ? 24.686 50.430 7.372 1.00 56.55 267 LEU B N 1
ATOM 3658 C CA . LEU B 1 267 ? 24.802 51.569 8.297 1.00 55.42 267 LEU B CA 1
ATOM 3659 C C . LEU B 1 267 ? 25.407 51.091 9.622 1.00 54.69 267 LEU B C 1
ATOM 3660 O O . LEU B 1 267 ? 24.835 50.201 10.293 1.00 54.35 267 LEU B O 1
ATOM 3665 N N . ILE B 1 268 ? 26.553 51.664 10.002 1.00 53.54 268 ILE B N 1
ATOM 3666 C CA . ILE B 1 268 ? 27.173 51.311 11.285 1.00 53.02 268 ILE B CA 1
ATOM 3667 C C . ILE B 1 268 ? 27.490 52.431 12.233 1.00 52.22 268 ILE B C 1
ATOM 3668 O O . ILE B 1 268 ? 28.135 53.393 11.873 1.00 52.97 268 ILE B O 1
ATOM 3673 N N . GLY B 1 269 ? 26.984 52.329 13.454 1.00 51.86 269 GLY B N 1
ATOM 3674 C CA . GLY B 1 269 ? 27.195 53.370 14.464 1.00 50.50 269 GLY B CA 1
ATOM 3675 C C . GLY B 1 269 ? 28.248 52.898 15.432 1.00 49.65 269 GLY B C 1
ATOM 3676 O O . GLY B 1 269 ? 28.307 51.719 15.751 1.00 49.32 269 GLY B O 1
ATOM 3677 N N . ALA B 1 270 ? 29.099 53.815 15.867 1.00 49.32 270 ALA B N 1
ATOM 3678 C CA . ALA B 1 270 ? 30.105 53.529 16.882 1.00 49.28 270 ALA B CA 1
ATOM 3679 C C . ALA B 1 270 ? 30.217 54.723 17.832 1.00 49.45 270 ALA B C 1
ATOM 3680 O O . ALA B 1 270 ? 29.727 55.818 17.520 1.00 49.41 270 ALA B O 1
ATOM 3682 N N . ARG B 1 271 ? 30.839 54.508 18.990 1.00 49.41 271 ARG B N 1
ATOM 3683 C CA . ARG B 1 271 ? 31.181 55.604 19.898 1.00 49.75 271 ARG B CA 1
ATOM 3684 C C . ARG B 1 271 ? 32.624 55.462 20.393 1.00 49.73 271 ARG B C 1
ATOM 3685 O O . ARG B 1 271 ? 33.254 54.414 20.207 1.00 49.78 271 ARG B O 1
ATOM 3693 N N . LYS B 1 272 ? 33.145 56.521 21.009 1.00 49.75 272 LYS B N 1
ATOM 3694 C CA . LYS B 1 272 ? 34.510 56.511 21.520 1.00 49.89 272 LYS B CA 1
ATOM 3695 C C . LYS B 1 272 ? 34.520 56.494 23.054 1.00 50.04 272 LYS B C 1
ATOM 3696 O O . LYS B 1 272 ? 33.780 57.251 23.687 1.00 50.01 272 LYS B O 1
ATOM 3702 N N . PRO B 1 273 ? 35.336 55.605 23.653 1.00 50.22 273 PRO B N 1
ATOM 3703 C CA . PRO B 1 273 ? 35.552 55.634 25.095 1.00 50.51 273 PRO B CA 1
ATOM 3704 C C . PRO B 1 273 ? 36.058 57.004 25.542 1.00 50.65 273 PRO B C 1
ATOM 3705 O O . PRO B 1 273 ? 36.876 57.633 24.865 1.00 50.63 273 PRO B O 1
#

Organism: Lentzea aerocolonigenes (NCBI:txid68170)

Nearest PDB structures (foldseek):
  3bus-assembly1_A  TM=1.004E+00  e=1.208E-51  Lentzea aerocolonigenes
  3bus-assembly2_B  TM=9.754E-01  e=4.667E-44  Lentzea aerocolonigenes
  6uvq-assembly1_A  TM=9.514E-01  e=5.401E-34  Actinomadura melliaura
  4f84-assembly1_A  TM=7.574E-01  e=3.468E-17  Streptomyces lasalocidi
  1l1e-assembly2_B  TM=8.415E-01  e=1.101E-15  Mycobacterium tuberculosis

InterPro domains:
  IPR013216 Methyltransferase type 11 [PF08241] (76-174)
  IPR020803 Polyketide synthase-like, methyltransferase domain [SM00828] (48-283)
  IPR029063 S-adenosyl-L-methionine-dependent methyltransferase superfamily [G3DSA:3.40.50.150] (36-283)
  IPR029063 S-adenosyl-L-methionine-dependent methyltransferase superfamily [SSF53335] (18-283)
  IPR050447 Erg6/SMT methyltransferase [PTHR44068] (19-228)

GO terms:
  GO:0102082 demethylrebeccamycin--D-glucose O-methyltransferase activity (F, EXP)

Solvent-accessible surface area: 23060 Å² total

Radius of gyration: 25.28 Å; Cα contacts (8 Å, |Δi|>4): 894; chains: 2; bounding box: 54×64×79 Å